Protein AF-0000000083256231 (afdb_homodimer)

pLDDT: mean 82.56, std 13.77, range [35.16, 96.75]

Foldseek 3Di:
DVLVVVVVVCCVVAVLLVLLLLLLLLLLQLLLQLLLLCVLQVNLCLLVLLLLQLLQQQLVCVVVVHDSLVSSLVSSLVLSVQLVVDCVVHVDHSVVSSVVSSVVSNVNSVVSLVVVPPCVVVSVCQQAADLSPADPVLSVLSNVLSVVLVVVCVVCVVLSVCCSPPVPVSVVVPNPSVVVSSVSSSSSSNSSSSSCRNQHSLLSSLSNHLLLLLLVLADDDSVSSSVSSSVLSSVLLVVLSSVCVVVVHRSSVSSSVSSVVSSVVSCCPRCVRHPPNVVVVVVVVVVD/DVLVVVVVVCCVVAVLLVLLLLLLLLLLQLLLQLLLLCVLQVNLCLLVLLLLQLLQQQLVCVVVVHDSLVSSLVSSLVLLVQLVVDCVVHVDHSVVSSVVSSVVSNVNSVVSLVVVPPCVVVSVCQQAADLSPQDPVLSVLSNVLSVVLVVVCVVCVVLSVCCSPPVPVCVVVPNPSVVVSSVSSSSSSNSSSSSCRNQHNLLSSLSNHLLLLLLVLADDDSVSSSVSSSVLSSVLLVVLSSVCVVVVHRSSVSSSVSSVVSSVVSCCPRCVRHPPNVVVVVVVVVVD

InterPro domains:
  IPR001626 ABC transporter, TroCD-like [PF00950] (14-269)
  IPR001626 ABC transporter, TroCD-like [PTHR30477] (9-285)
  IPR037294 ABC transporter, BtuC-like [G3DSA:1.10.3470.10] (10-273)
  IPR037294 ABC transporter, BtuC-like [SSF81345] (9-264)

Nearest PDB structures (foldseek):
  7kyp-assembly4_N  TM=9.078E-01  e=1.977E-20  Streptococcus pneumoniae D39
  7kyo-assembly1_C-2  TM=8.914E-01  e=2.525E-19  Streptococcus pneumoniae D39
  2nq2-assembly1_A  TM=7.089E-01  e=4.702E-05  Haemophilus influenzae
  7lb8-assembly1_B  TM=7.342E-01  e=6.820E-04  Escherichia coli K-12
  5b58-assembly1_B  TM=6.197E-01  e=2.768E-03  Burkholderia cenocepacia J2315

Solvent-accessible surface area (backbone atoms only — not comparable to full-atom values): 26918 Å² total; per-residue (Å²): 106,65,66,54,52,52,44,57,49,42,42,71,67,34,65,45,51,38,49,35,46,53,49,33,34,50,43,11,31,44,29,2,39,55,14,40,57,30,47,69,62,70,44,39,50,49,56,55,27,31,63,34,18,23,46,31,15,30,53,50,14,55,75,70,70,45,57,46,68,57,23,18,34,50,34,12,35,51,49,50,51,48,28,51,48,45,29,72,58,39,90,46,48,58,52,45,29,38,45,38,49,22,38,28,36,30,18,51,18,51,38,53,43,44,66,66,50,86,62,47,63,61,52,50,52,51,55,53,20,47,39,68,64,51,46,72,67,55,50,51,52,38,50,52,48,39,52,50,51,51,50,51,48,63,73,42,37,69,61,51,50,37,44,60,76,33,50,65,61,26,49,70,77,62,46,61,58,65,58,53,50,51,48,50,41,45,50,49,23,50,52,48,51,47,32,19,55,41,50,7,57,66,33,44,44,27,32,26,33,28,21,14,52,35,19,52,66,74,41,90,45,68,74,58,22,37,53,44,0,20,49,44,18,30,50,16,24,54,54,8,45,51,52,13,64,74,69,62,34,51,43,44,28,32,18,30,38,43,29,40,48,52,27,52,50,42,49,40,58,20,71,92,54,3,57,47,41,48,47,49,45,50,59,55,52,69,71,102,104,68,65,55,52,50,43,56,50,43,41,72,67,33,64,46,51,39,46,35,45,52,51,32,33,50,44,11,33,43,27,3,40,56,14,39,58,31,47,70,62,70,42,38,53,51,57,53,26,31,63,34,19,24,48,31,15,31,54,49,13,56,76,70,70,47,56,46,66,58,24,18,34,50,34,10,35,50,49,51,50,48,27,51,48,44,28,71,57,39,91,46,49,58,52,46,30,37,45,36,48,22,34,28,36,30,16,50,18,51,38,52,42,43,67,66,52,85,60,46,64,61,52,50,51,52,57,55,20,48,40,69,63,52,47,73,68,55,51,51,52,38,48,51,50,39,52,50,51,50,50,52,48,62,74,42,37,68,62,50,51,37,44,58,76,34,51,67,61,26,48,71,75,62,45,62,58,65,58,53,50,51,48,50,41,45,51,50,22,50,51,49,52,47,33,20,55,41,49,7,57,66,34,44,44,25,33,25,34,27,21,15,51,35,20,51,66,73,40,90,45,65,72,58,23,35,51,43,0,20,48,44,18,30,50,16,24,54,54,8,45,51,51,13,65,74,67,63,33,52,42,43,29,32,18,30,39,42,29,42,47,52,28,52,49,42,48,40,60,19,72,90,53,3,57,47,39,49,49,49,46,49,58,54,51,67,70,102

Secondary structure (DSSP, 8-state):
-HHHHHHHHHHHH-HHHHHHHHHHHHHHHHHHHHHHHHHHTT-TTHHHHHHHHHHHHHHHHHHHT--HHHHHHHHHHHHHHHHHHHHHHSS--HHHHHHHHHHHHHHHHHHHHHHH-TTHHHHHHHHH--GGG--HHHHHHHHHHHHHHHHHHHHTHHHHHHHHH-HHHHHHTT--HHHHHHHHHHHHHHHHHHHHHHH-HHHHHHHHHHHHHHHHHH-S-HHHHHHHHHHHHHHHHHHHHHHHHHHT--HHHHHHHHHHHHHHHHHHH-TTT-HHHHHHHHHHHTT-/-HHHHHHHHHHHH-HHHHHHHHHHHHHHHHHHHHHHHHHHTT-TTHHHHHHHHHHHHHHHHHHHT--HHHHHHHHHHHHHHHHHHHHHHSS--HHHHHHHHHHHHHHHHHHHHHHH-TTHHHHHHHHH--GGG--HHHHHHHHHHHHHHHHHHHHTHHHHHHHHH-HHHHHHTT--HHHHHHHHHHHHHHHHHHHHHHH-HHHHHHHHHHHHHHHHHH-S-HHHHHHHHHHHHHHHHHHHHHHHHHHT--HHHHHHHHHHHHHHHHHHH-TTT-HHHHHHHHHHHTT-

Radius of gyration: 23.68 Å; Cα contacts (8 Å, |Δi|>4): 964; chains: 2; bounding box: 71×62×66 Å

Sequence (576 aa):
MENLNYFIDAVMTYPFLQNALIAGVLVGIVCGVVGCFIILRGMALMGEAISHAVLPGVVIAYMLGASFFVGAVITGVLTALGIGYISQNSRIKDDSAIGILLTGTFAVGVVLVTTIGSTSINVWHILFGNVLAVSRTDLWMTLGITVGVLILIFVFYKQLLLSTFDPTMAKAIGLPTRLIHYMLMFILSLVTVASLNTVGIILVVAMLITPGATAYLMTDRLPMMLTLSAVFGVISAVVGVYYSYIYDVATGASIVIVATLLFTLAFLFSPKQGVFVRWFRRMTTSKAMENLNYFIDAVMTYPFLQNALIAGVLVGIVCGVVGCFIILRGMALMGEAISHAVLPGVVIAYMLGASFFVGAVITGVLTALGIGYISQNSRIKDDSAIGILLTGTFAVGVVLVTTIGSTSINVWHILFGNVLAVSRTDLWMTLGITVGVLILIFVFYKQLLLSTFDPTMAKAIGLPTRLIHYMLMFILSLVTVASLNTVGIILVVAMLITPGATAYLMTDRLPMMLTLSAVFGVISAVVGVYYSYIYDVATGASIVIVATLLFTLAFLFSPKQGVFVRWFRRMTTSKA

Organism: NCBI:txid94136

Structure (mmCIF, N/CA/C/O backbone):
data_AF-0000000083256231-model_v1
#
loop_
_entity.id
_entity.type
_entity.pdbx_description
1 polymer 'Manganese transport system membrane protein MntC'
#
loop_
_atom_site.group_PDB
_atom_site.id
_atom_site.type_symbol
_atom_site.label_atom_id
_atom_site.label_alt_id
_atom_site.label_comp_id
_atom_site.label_asym_id
_atom_site.label_entity_id
_atom_site.label_seq_id
_atom_site.pdbx_PDB_ins_code
_atom_site.Cartn_x
_atom_site.Cartn_y
_atom_site.Cartn_z
_atom_site.occupancy
_atom_site.B_iso_or_equiv
_atom_site.auth_seq_id
_atom_site.auth_comp_id
_atom_site.auth_asym_id
_atom_site.auth_atom_id
_atom_site.pdbx_PDB_model_num
ATOM 1 N N . MET A 1 1 ? 36.062 -13.219 4.383 1 56.84 1 MET A N 1
ATOM 2 C CA . MET A 1 1 ? 36.938 -12.789 3.297 1 56.84 1 MET A CA 1
ATOM 3 C C . MET A 1 1 ? 36.812 -13.711 2.092 1 56.84 1 MET A C 1
ATOM 5 O O . MET A 1 1 ? 36.781 -13.25 0.949 1 56.84 1 MET A O 1
ATOM 9 N N . GLU A 1 2 ? 36.688 -14.953 2.465 1 63.66 2 GLU A N 1
ATOM 10 C CA . GLU A 1 2 ? 36.562 -15.906 1.37 1 63.66 2 GLU A CA 1
ATOM 11 C C . GLU A 1 2 ? 35.25 -15.719 0.607 1 63.66 2 GLU A C 1
ATOM 13 O O . GLU A 1 2 ? 35.25 -15.758 -0.625 1 63.66 2 GLU A O 1
ATOM 18 N N . ASN A 1 3 ? 34.281 -15.438 1.369 1 69.62 3 ASN A N 1
ATOM 19 C CA . ASN A 1 3 ? 32.969 -15.234 0.735 1 69.62 3 ASN A CA 1
ATOM 20 C C . ASN A 1 3 ? 32.969 -13.984 -0.14 1 69.62 3 ASN A C 1
ATOM 22 O O . ASN A 1 3 ? 32.344 -13.969 -1.195 1 69.62 3 ASN A O 1
ATOM 26 N N . LEU A 1 4 ? 33.719 -13.016 0.305 1 70.06 4 LEU A N 1
ATOM 27 C CA . LEU A 1 4 ? 33.781 -11.789 -0.472 1 70.06 4 LEU A CA 1
ATOM 28 C C . LEU A 1 4 ? 34.531 -12.008 -1.787 1 70.06 4 LEU A C 1
ATOM 30 O O . LEU A 1 4 ? 34.125 -11.492 -2.828 1 70.06 4 LEU A O 1
ATOM 34 N N . ASN A 1 5 ? 35.656 -12.758 -1.644 1 66.38 5 ASN A N 1
ATOM 35 C CA . ASN A 1 5 ? 36.438 -13.07 -2.854 1 66.38 5 ASN A CA 1
ATOM 36 C C . ASN A 1 5 ? 35.594 -13.906 -3.83 1 66.38 5 ASN A C 1
ATOM 38 O O . ASN A 1 5 ? 35.656 -13.688 -5.043 1 66.38 5 ASN A O 1
ATOM 42 N N . TYR A 1 6 ? 34.938 -14.781 -3.277 1 68.81 6 TYR A N 1
ATOM 43 C CA . TYR A 1 6 ? 34.062 -15.617 -4.098 1 68.81 6 TYR A CA 1
ATOM 44 C C . TYR A 1 6 ? 32.969 -14.766 -4.781 1 68.81 6 TYR A C 1
ATOM 46 O O . TYR A 1 6 ? 32.656 -14.984 -5.953 1 68.81 6 TYR A O 1
ATOM 54 N N . PHE A 1 7 ? 32.562 -13.844 -4.066 1 72.44 7 PHE A N 1
ATOM 55 C CA . PHE A 1 7 ? 31.531 -12.969 -4.605 1 72.44 7 PHE A CA 1
ATOM 56 C C . PHE A 1 7 ? 32.094 -12.086 -5.719 1 72.44 7 PHE A C 1
ATOM 58 O O . PHE A 1 7 ? 31.469 -11.938 -6.77 1 72.44 7 PHE A O 1
ATOM 65 N N . ILE A 1 8 ? 33.25 -11.484 -5.48 1 72.31 8 ILE A N 1
ATOM 66 C CA . ILE A 1 8 ? 33.875 -10.617 -6.477 1 72.31 8 ILE A CA 1
ATOM 67 C C . ILE A 1 8 ? 34.156 -11.414 -7.746 1 72.31 8 ILE A C 1
ATOM 69 O O . ILE A 1 8 ? 33.969 -10.922 -8.859 1 72.31 8 ILE A O 1
ATOM 73 N N . ASP A 1 9 ? 34.531 -12.672 -7.555 1 69.62 9 ASP A N 1
ATOM 74 C CA . ASP A 1 9 ? 34.812 -13.555 -8.68 1 69.62 9 ASP A CA 1
ATOM 75 C C . ASP A 1 9 ? 33.562 -13.906 -9.445 1 69.62 9 ASP A C 1
ATOM 77 O O . ASP A 1 9 ? 33.531 -13.961 -10.672 1 69.62 9 ASP A O 1
ATOM 81 N N . ALA A 1 10 ? 32.531 -14.109 -8.688 1 70.38 10 ALA A N 1
ATOM 82 C CA . ALA A 1 10 ? 31.25 -14.484 -9.289 1 70.38 10 ALA A CA 1
ATOM 83 C C . ALA A 1 10 ? 30.641 -13.312 -10.055 1 70.38 10 ALA A C 1
ATOM 85 O O . ALA A 1 10 ? 30.078 -13.492 -11.141 1 70.38 10 ALA A O 1
ATOM 86 N N . VAL A 1 11 ? 30.766 -12.188 -9.477 1 69.25 11 VAL A N 1
ATOM 87 C CA . VAL A 1 11 ? 30.25 -10.977 -10.117 1 69.25 11 VAL A CA 1
ATOM 88 C C . VAL A 1 11 ? 30.984 -10.742 -11.445 1 69.25 11 VAL A C 1
ATOM 90 O O . VAL A 1 11 ? 30.375 -10.305 -12.422 1 69.25 11 VAL A O 1
ATOM 93 N N . MET A 1 12 ? 32.219 -11.164 -11.453 1 71.12 12 MET A N 1
ATOM 94 C CA . MET A 1 12 ? 33 -10.953 -12.664 1 71.12 12 MET A CA 1
ATOM 95 C C . MET A 1 12 ? 32.75 -12.07 -13.68 1 71.12 12 MET A C 1
ATOM 97 O O . MET A 1 12 ? 32.906 -11.867 -14.883 1 71.12 12 MET A O 1
ATOM 101 N N . THR A 1 13 ? 32.281 -13.141 -13.211 1 68.56 13 THR A N 1
ATOM 102 C CA . THR A 1 13 ? 32.156 -14.305 -14.086 1 68.56 13 THR A CA 1
ATOM 103 C C . THR A 1 13 ? 30.719 -14.445 -14.586 1 68.56 13 THR A C 1
ATOM 105 O O . THR A 1 13 ? 30.5 -14.742 -15.766 1 68.56 13 THR A O 1
ATOM 108 N N . TYR A 1 14 ? 29.797 -14.094 -13.781 1 74.56 14 TYR A N 1
ATOM 109 C CA . TYR A 1 14 ? 28.406 -14.352 -14.133 1 74.56 14 TYR A CA 1
ATOM 110 C C . TYR A 1 14 ? 27.703 -13.062 -14.539 1 74.56 14 TYR A C 1
ATOM 112 O O . TYR A 1 14 ? 27.5 -12.172 -13.719 1 74.56 14 TYR A O 1
ATOM 120 N N . PRO A 1 15 ? 27.391 -12.961 -15.742 1 75.88 15 PRO A N 1
ATOM 121 C CA . PRO A 1 15 ? 26.719 -11.766 -16.266 1 75.88 15 PRO A CA 1
ATOM 122 C C . PRO A 1 15 ? 25.406 -11.461 -15.547 1 75.88 15 PRO A C 1
ATOM 124 O O . PRO A 1 15 ? 25.047 -10.297 -15.391 1 75.88 15 PRO A O 1
ATOM 127 N N . PHE A 1 16 ? 24.797 -12.484 -15.148 1 74.19 16 PHE A N 1
ATOM 128 C CA . PHE A 1 16 ? 23.531 -12.273 -14.469 1 74.19 16 PHE A CA 1
ATOM 129 C C . PHE A 1 16 ? 23.719 -11.508 -13.172 1 74.19 16 PHE A C 1
ATOM 131 O O . PHE A 1 16 ? 22.906 -10.641 -12.828 1 74.19 16 PHE A O 1
ATOM 138 N N . LEU A 1 17 ? 24.797 -11.828 -12.508 1 77.56 17 LEU A N 1
ATOM 139 C CA . LEU A 1 17 ? 25.078 -11.172 -11.234 1 77.56 17 LEU A CA 1
ATOM 140 C C . LEU A 1 17 ? 25.5 -9.727 -11.453 1 77.56 17 LEU A C 1
ATOM 142 O O . LEU A 1 17 ? 25.141 -8.844 -10.664 1 77.56 17 LEU A O 1
ATOM 146 N N . GLN A 1 18 ? 26.156 -9.516 -12.492 1 81.31 18 GLN A N 1
ATOM 147 C CA . GLN A 1 18 ? 26.578 -8.164 -12.844 1 81.31 18 GLN A CA 1
ATOM 148 C C . GLN A 1 18 ? 25.375 -7.285 -13.18 1 81.31 18 GLN A C 1
ATOM 150 O O . GLN A 1 18 ? 25.281 -6.141 -12.719 1 81.31 18 GLN A O 1
ATOM 155 N N . ASN A 1 19 ? 24.547 -7.82 -13.891 1 81.75 19 ASN A N 1
ATOM 156 C CA . ASN A 1 19 ? 23.359 -7.07 -14.281 1 81.75 19 ASN A CA 1
ATOM 157 C C . ASN A 1 19 ? 22.469 -6.762 -13.078 1 81.75 19 ASN A C 1
ATOM 159 O O . ASN A 1 19 ? 21.891 -5.676 -12.984 1 81.75 19 ASN A O 1
ATOM 163 N N . ALA A 1 20 ? 22.438 -7.711 -12.227 1 79.56 20 ALA A N 1
ATOM 164 C CA . ALA A 1 20 ? 21.625 -7.52 -11.023 1 79.56 20 ALA A CA 1
ATOM 165 C C . ALA A 1 20 ? 22.203 -6.418 -10.141 1 79.56 20 ALA A C 1
ATOM 167 O O . ALA A 1 20 ? 21.469 -5.609 -9.578 1 79.56 20 ALA A O 1
ATOM 168 N N . LEU A 1 21 ? 23.469 -6.387 -10.078 1 86.31 21 LEU A N 1
ATOM 169 C CA . LEU A 1 21 ? 24.141 -5.395 -9.258 1 86.31 21 LEU A CA 1
ATOM 170 C C . LEU A 1 21 ? 23.984 -3.996 -9.844 1 86.31 21 LEU A C 1
ATOM 172 O O . LEU A 1 21 ? 23.656 -3.047 -9.125 1 86.31 21 LEU A O 1
ATOM 176 N N . ILE A 1 22 ? 24.188 -3.9 -11.078 1 87.56 22 ILE A N 1
ATOM 177 C CA . ILE A 1 22 ? 24.062 -2.607 -11.742 1 87.56 22 ILE A CA 1
ATOM 178 C C . ILE A 1 22 ? 22.625 -2.107 -11.664 1 87.56 22 ILE A C 1
ATOM 180 O O . ILE A 1 22 ? 22.391 -0.933 -11.375 1 87.56 22 ILE A O 1
ATOM 184 N N . ALA A 1 23 ? 21.719 -2.99 -11.875 1 85.94 23 ALA A N 1
ATOM 185 C CA . ALA A 1 23 ? 20.297 -2.629 -11.789 1 85.94 23 ALA A CA 1
ATOM 186 C C . ALA A 1 23 ? 19.938 -2.17 -10.375 1 85.94 23 ALA A C 1
ATOM 188 O O . ALA A 1 23 ? 19.25 -1.157 -10.203 1 85.94 23 ALA A O 1
ATOM 189 N N . GLY A 1 24 ? 20.453 -2.92 -9.445 1 87.88 24 GLY A N 1
ATOM 190 C CA . GLY A 1 24 ? 20.172 -2.557 -8.062 1 87.88 24 GLY A CA 1
ATOM 191 C C . GLY A 1 24 ? 20.75 -1.202 -7.684 1 87.88 24 GLY A C 1
ATOM 192 O O . GLY A 1 24 ? 20.094 -0.427 -6.98 1 87.88 24 GLY A O 1
ATOM 193 N N . VAL A 1 25 ? 21.875 -0.948 -8.164 1 91.12 25 VAL A N 1
ATOM 194 C CA . VAL A 1 25 ? 22.547 0.307 -7.844 1 91.12 25 VAL A CA 1
ATOM 195 C C . VAL A 1 25 ? 21.828 1.469 -8.523 1 91.12 25 VAL A C 1
ATOM 197 O O . VAL A 1 25 ? 21.578 2.504 -7.898 1 91.12 25 VAL A O 1
ATOM 200 N N . LEU A 1 26 ? 21.5 1.28 -9.727 1 91.62 26 LEU A N 1
ATOM 201 C CA . LEU A 1 26 ? 20.797 2.324 -10.469 1 91.62 26 LEU A CA 1
ATOM 202 C C . LEU A 1 26 ? 19.453 2.633 -9.82 1 91.62 26 LEU A C 1
ATOM 204 O O . LEU A 1 26 ? 19.109 3.799 -9.602 1 91.62 26 LEU A O 1
ATOM 208 N N . VAL A 1 27 ? 18.766 1.607 -9.484 1 90.81 27 VAL A N 1
ATOM 209 C CA . VAL A 1 27 ? 17.453 1.755 -8.852 1 90.81 27 VAL A CA 1
ATOM 210 C C . VAL A 1 27 ? 17.609 2.373 -7.469 1 90.81 27 VAL A C 1
ATOM 212 O O . VAL A 1 27 ? 16.812 3.221 -7.062 1 90.81 27 VAL A O 1
ATOM 215 N N . GLY A 1 28 ? 18.672 1.951 -6.785 1 93.25 28 GLY A N 1
ATOM 216 C CA . GLY A 1 28 ? 18.938 2.521 -5.473 1 93.25 28 GLY A CA 1
ATOM 217 C C . GLY A 1 28 ? 19.188 4.02 -5.512 1 93.25 28 GLY A C 1
ATOM 218 O O . GLY A 1 28 ? 18.719 4.754 -4.637 1 93.25 28 GLY A O 1
ATOM 219 N N . ILE A 1 29 ? 19.781 4.434 -6.508 1 94.31 29 ILE A N 1
ATOM 220 C CA . ILE A 1 29 ? 20.109 5.844 -6.645 1 94.31 29 ILE A CA 1
ATOM 221 C C . ILE A 1 29 ? 18.859 6.641 -7.02 1 94.31 29 ILE A C 1
ATOM 223 O O . ILE A 1 29 ? 18.5 7.59 -6.324 1 94.31 29 ILE A O 1
ATOM 227 N N . VAL A 1 30 ? 18.219 6.219 -8.047 1 94.44 30 VAL A N 1
ATOM 228 C CA . VAL A 1 30 ? 17.109 7.004 -8.57 1 94.44 30 VAL A CA 1
ATOM 229 C C . VAL A 1 30 ? 15.938 6.969 -7.59 1 94.44 30 VAL A C 1
ATOM 231 O O . VAL A 1 30 ? 15.32 7.996 -7.32 1 94.44 30 VAL A O 1
ATOM 234 N N . CYS A 1 31 ? 15.633 5.855 -7.062 1 93.94 31 CYS A N 1
ATOM 235 C CA . CYS A 1 31 ? 14.547 5.742 -6.094 1 93.94 31 CYS A CA 1
ATOM 236 C C . CYS A 1 31 ? 14.891 6.473 -4.801 1 93.94 31 CYS A C 1
ATOM 238 O O . CYS A 1 31 ? 14.016 7.059 -4.16 1 93.94 31 CYS A O 1
ATOM 240 N N . GLY A 1 32 ? 16.188 6.363 -4.457 1 94.12 32 GLY A N 1
ATOM 241 C CA . GLY A 1 32 ? 16.625 7.098 -3.275 1 94.12 32 GLY A CA 1
ATOM 242 C C . GLY A 1 32 ? 16.406 8.594 -3.393 1 94.12 32 GLY A C 1
ATOM 243 O O . GLY A 1 32 ? 15.922 9.234 -2.459 1 94.12 32 GLY A O 1
ATOM 244 N N . VAL A 1 33 ? 16.672 9.117 -4.5 1 94.62 33 VAL A N 1
ATOM 245 C CA . VAL A 1 33 ? 16.578 10.555 -4.723 1 94.62 33 VAL A CA 1
ATOM 246 C C . VAL A 1 33 ? 15.117 10.969 -4.844 1 94.62 33 VAL A C 1
ATOM 248 O O . VAL A 1 33 ? 14.672 11.898 -4.164 1 94.62 33 VAL A O 1
ATOM 251 N N . VAL A 1 34 ? 14.383 10.281 -5.637 1 93.94 34 VAL A N 1
ATOM 252 C CA . VAL A 1 34 ? 12.969 10.594 -5.836 1 93.94 34 VAL A CA 1
ATOM 253 C C . VAL A 1 34 ? 12.195 10.352 -4.543 1 93.94 34 VAL A C 1
ATOM 255 O O . VAL A 1 34 ? 11.289 11.117 -4.203 1 93.94 34 VAL A O 1
ATOM 258 N N . GLY A 1 35 ? 12.633 9.336 -3.838 1 94.19 35 GLY A N 1
ATOM 259 C CA . GLY A 1 35 ? 11.984 8.977 -2.584 1 94.19 35 GLY A CA 1
ATOM 260 C C . GLY A 1 35 ? 12.039 10.086 -1.55 1 94.19 35 GLY A C 1
ATOM 261 O O . GLY A 1 35 ? 11.102 10.258 -0.766 1 94.19 35 GLY A O 1
ATOM 262 N N . CYS A 1 36 ? 13.047 10.898 -1.524 1 93.94 36 CYS A N 1
ATOM 263 C CA . CYS A 1 36 ? 13.18 11.992 -0.569 1 93.94 36 CYS A CA 1
ATOM 264 C C . CYS A 1 36 ? 12.062 13.008 -0.747 1 93.94 36 CYS A C 1
ATOM 266 O O . CYS A 1 36 ? 11.477 13.469 0.233 1 93.94 36 CYS A O 1
ATOM 268 N N . PHE A 1 37 ? 11.727 13.305 -1.931 1 92.19 37 PHE A N 1
ATOM 269 C CA . PHE A 1 37 ? 10.695 14.297 -2.205 1 92.19 37 PHE A CA 1
ATOM 270 C C . PHE A 1 37 ? 9.312 13.766 -1.845 1 92.19 37 PHE A C 1
ATOM 272 O O . PHE A 1 37 ? 8.484 14.5 -1.303 1 92.19 37 PHE A O 1
ATOM 279 N N . ILE A 1 38 ? 9.133 12.531 -2.07 1 90.44 38 ILE A N 1
ATOM 280 C CA . ILE A 1 38 ? 7.809 11.961 -1.822 1 90.44 38 ILE A CA 1
ATOM 281 C C . ILE A 1 38 ? 7.594 11.797 -0.319 1 90.44 38 ILE A C 1
ATOM 283 O O . ILE A 1 38 ? 6.484 12 0.181 1 90.44 38 ILE A O 1
ATOM 287 N N . ILE A 1 39 ? 8.648 11.477 0.365 1 92 39 ILE A N 1
ATOM 288 C CA . ILE A 1 39 ? 8.57 11.344 1.816 1 92 39 ILE A CA 1
ATOM 289 C C . ILE A 1 39 ? 8.281 12.703 2.445 1 92 39 ILE A C 1
ATOM 291 O O . ILE A 1 39 ? 7.426 12.812 3.328 1 92 39 ILE A O 1
ATOM 295 N N . LEU A 1 40 ? 8.938 13.742 2.002 1 90.25 40 LEU A N 1
ATOM 296 C CA . LEU A 1 40 ? 8.789 15.07 2.574 1 90.25 40 LEU A CA 1
ATOM 297 C C . LEU A 1 40 ? 7.402 15.641 2.289 1 90.25 40 LEU A C 1
ATOM 299 O O . LEU A 1 40 ? 6.883 16.438 3.066 1 90.25 40 LEU A O 1
ATOM 303 N N . ARG A 1 41 ? 6.824 15.172 1.227 1 87.44 41 ARG A N 1
ATOM 304 C CA . ARG A 1 41 ? 5.496 15.656 0.861 1 87.44 41 ARG A CA 1
ATOM 305 C C . ARG A 1 41 ? 4.406 14.805 1.509 1 87.44 41 ARG A C 1
ATOM 307 O O . ARG A 1 41 ? 3.217 15.07 1.321 1 87.44 41 ARG A O 1
ATOM 314 N N . GLY A 1 42 ? 4.801 13.812 2.158 1 87.69 42 GLY A N 1
ATOM 315 C CA . GLY A 1 42 ? 3.83 12.977 2.85 1 87.69 42 GLY A CA 1
ATOM 316 C C . GLY A 1 42 ? 3.08 12.039 1.923 1 87.69 42 GLY A C 1
ATOM 317 O O . GLY A 1 42 ? 1.894 11.773 2.129 1 87.69 42 GLY A O 1
ATOM 318 N N . MET A 1 43 ? 3.67 11.617 0.872 1 88.62 43 MET A N 1
ATOM 319 C CA . MET A 1 43 ? 3.062 10.742 -0.125 1 88.62 43 MET A CA 1
ATOM 320 C C . MET A 1 43 ? 3.922 9.5 -0.353 1 88.62 43 MET A C 1
ATOM 322 O O . MET A 1 43 ? 4.102 9.07 -1.493 1 88.62 43 MET A O 1
ATOM 326 N N . ALA A 1 44 ? 4.453 9.039 0.692 1 91.06 44 ALA A N 1
ATOM 327 C CA . ALA A 1 44 ? 5.418 7.941 0.609 1 91.06 44 ALA A CA 1
ATOM 328 C C . ALA A 1 44 ? 4.789 6.703 -0.018 1 91.06 44 ALA A C 1
ATOM 330 O O . ALA A 1 44 ? 5.473 5.918 -0.677 1 91.06 44 ALA A O 1
ATOM 331 N N . LEU A 1 45 ? 3.447 6.574 0.061 1 91.12 45 LEU A N 1
ATOM 332 C CA . LEU A 1 45 ? 2.799 5.344 -0.371 1 91.12 45 LEU A CA 1
ATOM 333 C C . LEU A 1 45 ? 2.289 5.469 -1.803 1 91.12 45 LEU A C 1
ATOM 335 O O . LEU A 1 45 ? 1.695 4.531 -2.34 1 91.12 45 LEU A O 1
ATOM 339 N N . MET A 1 46 ? 2.613 6.57 -2.43 1 90.62 46 MET A N 1
ATOM 340 C CA . MET A 1 46 ? 2.225 6.785 -3.822 1 90.62 46 MET A CA 1
ATOM 341 C C . MET A 1 46 ? 2.898 5.766 -4.734 1 90.62 46 MET A C 1
ATOM 343 O O . MET A 1 46 ? 2.291 5.289 -5.695 1 90.62 46 MET A O 1
ATOM 347 N N . GLY A 1 47 ? 4.145 5.488 -4.473 1 88.69 47 GLY A N 1
ATOM 348 C CA . GLY A 1 47 ? 4.84 4.473 -5.246 1 88.69 47 GLY A CA 1
ATOM 349 C C . GLY A 1 47 ? 4.137 3.127 -5.23 1 88.69 47 GLY A C 1
ATOM 350 O O . GLY A 1 47 ? 4.105 2.424 -6.246 1 88.69 47 GLY A O 1
ATOM 351 N N . GLU A 1 48 ? 3.559 2.773 -4.102 1 88.81 48 GLU A N 1
ATOM 352 C CA . GLU A 1 48 ? 2.797 1.534 -3.969 1 88.81 48 GLU A CA 1
ATOM 353 C C . GLU A 1 48 ? 1.562 1.546 -4.863 1 88.81 48 GLU A C 1
ATOM 355 O O . GLU A 1 48 ? 1.236 0.538 -5.496 1 88.81 48 GLU A O 1
ATOM 360 N N . ALA A 1 49 ? 0.918 2.67 -4.875 1 91.06 49 ALA A N 1
ATOM 361 C CA . ALA A 1 49 ? -0.275 2.814 -5.703 1 91.06 49 ALA A CA 1
ATOM 362 C C . ALA A 1 49 ? 0.061 2.637 -7.184 1 91.06 49 ALA A C 1
ATOM 364 O O . ALA A 1 49 ? -0.633 1.914 -7.902 1 91.06 49 ALA A O 1
ATOM 365 N N . ILE A 1 50 ? 1.132 3.197 -7.562 1 89.94 50 ILE A N 1
ATOM 366 C CA . ILE A 1 50 ? 1.526 3.17 -8.969 1 89.94 50 ILE A CA 1
ATOM 367 C C . ILE A 1 50 ? 1.947 1.754 -9.359 1 89.94 50 ILE A C 1
ATOM 369 O O . ILE A 1 50 ? 1.636 1.286 -10.453 1 89.94 50 ILE A O 1
ATOM 373 N N . SER A 1 51 ? 2.6 1.049 -8.508 1 88.25 51 SER A N 1
ATOM 374 C CA . SER A 1 51 ? 3.068 -0.304 -8.789 1 88.25 51 SER A CA 1
ATOM 375 C C . SER A 1 51 ? 1.902 -1.247 -9.062 1 88.25 51 SER A C 1
ATOM 377 O O . SER A 1 51 ? 2.031 -2.188 -9.852 1 88.25 51 SER A O 1
ATOM 379 N N . HIS A 1 52 ? 0.794 -1.014 -8.469 1 88.12 52 HIS A N 1
ATOM 380 C CA . HIS A 1 52 ? -0.384 -1.842 -8.695 1 88.12 52 HIS A CA 1
ATOM 381 C C . HIS A 1 52 ? -1.155 -1.374 -9.922 1 88.12 52 HIS A C 1
ATOM 383 O O . HIS A 1 52 ? -1.783 -2.182 -10.617 1 88.12 52 HIS A O 1
ATOM 389 N N . ALA A 1 53 ? -1.075 -0.142 -10.141 1 91.06 53 ALA A N 1
ATOM 390 C CA . ALA A 1 53 ? -1.764 0.435 -11.297 1 91.06 53 ALA A CA 1
ATOM 391 C C . ALA A 1 53 ? -1.108 -0.005 -12.602 1 91.06 53 ALA A C 1
ATOM 393 O O . ALA A 1 53 ? -1.699 0.131 -13.672 1 91.06 53 ALA A O 1
ATOM 394 N N . VAL A 1 54 ? 0.035 -0.537 -12.516 1 85.94 54 VAL A N 1
ATOM 395 C CA . VAL A 1 54 ? 0.782 -0.954 -13.703 1 85.94 54 VAL A CA 1
ATOM 396 C C . VAL A 1 54 ? 0.134 -2.193 -14.312 1 85.94 54 VAL A C 1
ATOM 398 O O . VAL A 1 54 ? 0.171 -2.385 -15.531 1 85.94 54 VAL A O 1
ATOM 401 N N . LEU A 1 55 ? -0.56 -2.996 -13.516 1 85.31 55 LEU A N 1
ATOM 402 C CA . LEU A 1 55 ? -1.117 -4.266 -13.969 1 85.31 55 LEU A CA 1
ATOM 403 C C . LEU A 1 55 ? -2.143 -4.039 -15.078 1 85.31 55 LEU A C 1
ATOM 405 O O . LEU A 1 55 ? -2.027 -4.617 -16.156 1 85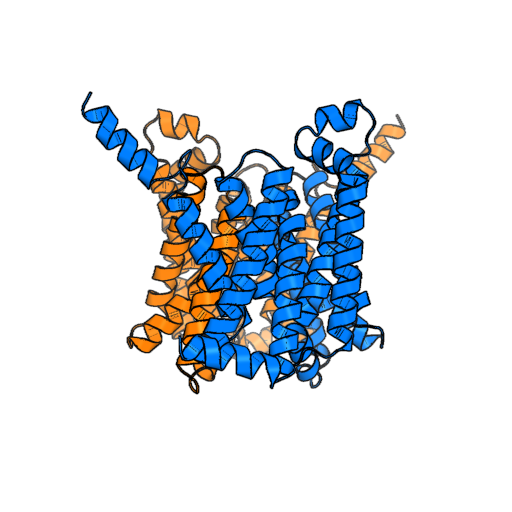.31 55 LEU A O 1
ATOM 409 N N . PRO A 1 56 ? -3.139 -3.277 -14.891 1 89.69 56 PRO A N 1
ATOM 410 C CA . PRO A 1 56 ? -4.09 -3.07 -15.984 1 89.69 56 PRO A CA 1
ATOM 411 C C . PRO A 1 56 ? -3.447 -2.428 -17.203 1 89.69 56 PRO A C 1
ATOM 413 O O . PRO A 1 56 ? -3.846 -2.717 -18.344 1 89.69 56 PRO A O 1
ATOM 416 N N . GLY A 1 57 ? -2.49 -1.581 -17.062 1 89.12 57 GLY A N 1
ATOM 417 C CA . GLY A 1 57 ? -1.786 -0.988 -18.188 1 89.12 57 GLY A CA 1
ATOM 418 C C . GLY A 1 57 ? -1.032 -2.006 -19.031 1 89.12 57 GLY A C 1
ATOM 419 O O . GLY A 1 57 ? -1.066 -1.953 -20.266 1 89.12 57 GLY A O 1
ATOM 420 N N . VAL A 1 58 ? -0.414 -2.91 -18.359 1 84.94 58 VAL A N 1
ATOM 421 C CA . VAL A 1 58 ? 0.36 -3.941 -19.047 1 84.94 58 VAL A CA 1
ATOM 422 C C . VAL A 1 58 ? -0.581 -4.883 -19.797 1 84.94 58 VAL A C 1
ATOM 424 O O . VAL A 1 58 ? -0.304 -5.273 -20.922 1 84.94 58 VAL A O 1
ATOM 427 N N . VAL A 1 59 ? -1.713 -5.219 -19.141 1 86.12 59 VAL A N 1
ATOM 428 C CA . VAL A 1 59 ? -2.666 -6.137 -19.75 1 86.12 59 VAL A CA 1
ATOM 429 C C . VAL A 1 59 ? -3.312 -5.477 -20.969 1 86.12 59 VAL A C 1
ATOM 431 O O . VAL A 1 59 ? -3.473 -6.109 -22.016 1 86.12 59 VAL A O 1
ATOM 434 N N . ILE A 1 60 ? -3.623 -4.258 -20.844 1 87.88 60 ILE A N 1
ATOM 435 C CA . ILE A 1 60 ? -4.219 -3.529 -21.953 1 87.88 60 ILE A CA 1
ATOM 436 C C . ILE A 1 60 ? -3.207 -3.402 -23.094 1 87.88 60 ILE A C 1
ATOM 438 O O . ILE A 1 60 ? -3.561 -3.541 -24.266 1 87.88 60 ILE A O 1
ATOM 442 N N . ALA A 1 61 ? -2.021 -3.078 -22.75 1 86.94 61 ALA A N 1
ATOM 443 C CA . ALA A 1 61 ? -0.969 -2.996 -23.766 1 86.94 61 ALA A CA 1
ATOM 444 C C . ALA A 1 61 ? -0.781 -4.336 -24.469 1 86.94 61 ALA A C 1
ATOM 446 O O . ALA A 1 61 ? -0.542 -4.379 -25.672 1 86.94 61 ALA A O 1
ATOM 447 N N . TYR A 1 62 ? -0.892 -5.355 -23.719 1 81.38 62 TYR A N 1
ATOM 448 C CA . TYR A 1 62 ? -0.788 -6.695 -24.281 1 81.38 62 TYR A CA 1
ATOM 449 C C . TYR A 1 62 ? -1.92 -6.957 -25.266 1 81.38 62 TYR A C 1
ATOM 451 O O . TYR A 1 62 ? -1.695 -7.512 -26.344 1 81.38 62 TYR A O 1
ATOM 459 N N . MET A 1 63 ? -3.068 -6.578 -24.906 1 83.88 63 MET A N 1
ATOM 460 C CA . MET A 1 63 ? -4.238 -6.789 -25.766 1 83.88 63 MET A CA 1
ATOM 461 C C . MET A 1 63 ? -4.145 -5.957 -27.031 1 83.88 63 MET A C 1
ATOM 463 O O . MET A 1 63 ? -4.617 -6.375 -28.094 1 83.88 63 MET A O 1
ATOM 467 N N . LEU A 1 64 ? -3.514 -4.816 -26.922 1 86.25 64 LEU A N 1
ATOM 468 C CA . LEU A 1 64 ? -3.416 -3.916 -28.062 1 86.25 64 LEU A CA 1
ATOM 469 C C . LEU A 1 64 ? -2.139 -4.176 -28.859 1 86.25 64 LEU A C 1
ATOM 471 O O . LEU A 1 64 ? -1.968 -3.65 -29.953 1 86.25 64 LEU A O 1
ATOM 475 N N . GLY A 1 65 ? -1.274 -4.961 -28.375 1 79.94 65 GLY A N 1
ATOM 476 C CA . GLY A 1 65 ? -0.002 -5.238 -29.016 1 79.94 65 GLY A CA 1
ATOM 477 C C . GLY A 1 65 ? 1.001 -4.109 -28.875 1 79.94 65 GLY A C 1
ATOM 478 O O . GLY A 1 65 ? 1.847 -3.906 -29.75 1 79.94 65 GLY A O 1
ATOM 479 N N . ALA A 1 66 ? 0.82 -3.348 -27.906 1 83.44 66 ALA A N 1
ATOM 480 C CA . ALA A 1 66 ? 1.711 -2.215 -27.672 1 83.44 66 ALA A CA 1
ATOM 481 C C . ALA A 1 66 ? 2.799 -2.57 -26.656 1 83.44 66 ALA A C 1
ATOM 483 O O . ALA A 1 66 ? 2.875 -3.709 -26.203 1 83.44 66 ALA A O 1
ATOM 484 N N . SER A 1 67 ? 3.674 -1.601 -26.531 1 84.38 67 SER A N 1
ATOM 485 C CA . SER A 1 67 ? 4.758 -1.812 -25.578 1 84.38 67 SER A CA 1
ATOM 486 C C . SER A 1 67 ? 4.234 -1.836 -24.141 1 84.38 67 SER A C 1
ATOM 488 O O . SER A 1 67 ? 3.408 -1.001 -23.766 1 84.38 67 SER A O 1
ATOM 490 N N . PHE A 1 68 ? 4.641 -2.846 -23.375 1 81.69 68 PHE A N 1
ATOM 491 C CA . PHE A 1 68 ? 4.23 -3.021 -21.984 1 81.69 68 PHE A CA 1
ATOM 492 C C . PHE A 1 68 ? 4.637 -1.817 -21.141 1 81.69 68 PHE A C 1
ATOM 494 O O . PHE A 1 68 ? 3.896 -1.396 -20.25 1 81.69 68 PHE A O 1
ATOM 501 N N . PHE A 1 69 ? 5.777 -1.264 -21.5 1 83.56 69 PHE A N 1
ATOM 502 C CA . PHE A 1 69 ? 6.312 -0.138 -20.734 1 83.56 69 PHE A CA 1
ATOM 503 C C . PHE A 1 69 ? 5.41 1.083 -20.875 1 83.56 69 PHE A C 1
ATOM 505 O O . PHE A 1 69 ? 5.078 1.729 -19.875 1 83.56 69 PHE A O 1
ATOM 512 N N . VAL A 1 70 ? 4.945 1.295 -22.047 1 86.5 70 VAL A N 1
ATOM 513 C CA . VAL A 1 70 ? 4.125 2.473 -22.312 1 86.5 70 VAL A CA 1
ATOM 514 C C . VAL A 1 70 ? 2.766 2.32 -21.625 1 86.5 70 VAL A C 1
ATOM 516 O O . VAL A 1 70 ? 2.26 3.266 -21.016 1 86.5 70 VAL A O 1
ATOM 519 N N . GLY A 1 71 ? 2.217 1.194 -21.766 1 88.06 71 GLY A N 1
ATOM 520 C CA . GLY A 1 71 ? 0.943 0.949 -21.109 1 88.06 71 GLY A CA 1
ATOM 521 C C . GLY A 1 71 ? 1.012 1.108 -19.609 1 88.06 71 GLY A C 1
ATOM 522 O O . GLY A 1 71 ? 0.118 1.702 -19 1 88.06 71 GLY A O 1
ATOM 523 N N . 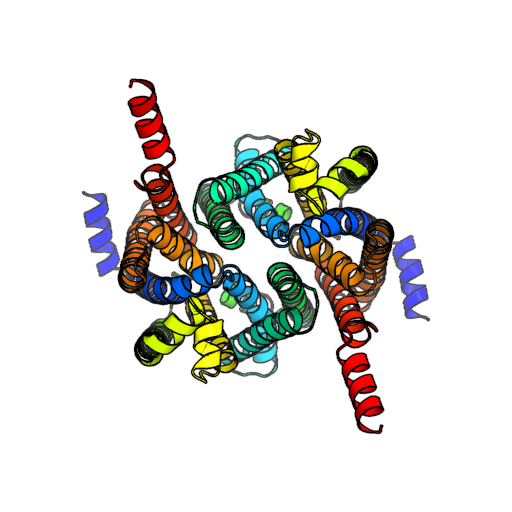ALA A 1 72 ? 2.104 0.637 -19.016 1 88.88 72 ALA A N 1
ATOM 524 C CA . ALA A 1 72 ? 2.303 0.715 -17.578 1 88.88 72 ALA A CA 1
ATOM 525 C C . ALA A 1 72 ? 2.469 2.164 -17.125 1 88.88 72 ALA A C 1
ATOM 527 O O . ALA A 1 72 ? 1.896 2.572 -16.109 1 88.88 72 ALA A O 1
ATOM 528 N N . VAL A 1 73 ? 3.178 2.928 -17.891 1 89.5 73 VAL A N 1
ATOM 529 C CA . VAL A 1 73 ? 3.436 4.316 -17.531 1 89.5 73 VAL A CA 1
ATOM 530 C C . VAL A 1 73 ? 2.145 5.125 -17.625 1 89.5 73 VAL A C 1
ATOM 532 O O . VAL A 1 73 ? 1.846 5.938 -16.75 1 89.5 73 VAL A O 1
ATOM 535 N N . ILE A 1 74 ? 1.372 4.832 -18.578 1 92.81 74 ILE A N 1
ATOM 536 C CA . ILE A 1 74 ? 0.136 5.578 -18.781 1 92.81 74 ILE A CA 1
ATOM 537 C C . ILE A 1 74 ? -0.825 5.32 -17.625 1 92.81 74 ILE A C 1
ATOM 539 O O . ILE A 1 74 ? -1.357 6.262 -17.031 1 92.81 74 ILE A O 1
ATOM 543 N N . THR A 1 75 ? -1.013 4.117 -17.359 1 93.56 75 THR A N 1
ATOM 544 C CA . THR A 1 75 ? -1.944 3.803 -16.281 1 93.56 75 THR A CA 1
ATOM 545 C C . THR A 1 75 ? -1.392 4.266 -14.945 1 93.56 75 THR A C 1
ATOM 547 O O . THR A 1 75 ? -2.154 4.633 -14.047 1 93.56 75 THR A O 1
ATOM 55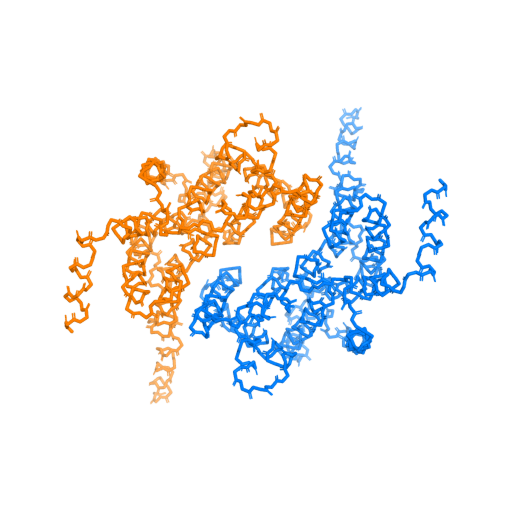0 N N . GLY A 1 76 ? -0.045 4.195 -14.789 1 92.12 76 GLY A N 1
ATOM 551 C CA . GLY A 1 76 ? 0.573 4.723 -13.586 1 92.12 76 GLY A CA 1
ATOM 552 C C . GLY A 1 76 ? 0.354 6.211 -13.406 1 92.12 76 GLY A C 1
ATOM 553 O O . GLY A 1 76 ? -0.035 6.66 -12.328 1 92.12 76 GLY A O 1
ATOM 554 N N . VAL A 1 77 ? 0.535 6.914 -14.422 1 91.62 77 VAL A N 1
ATOM 555 C CA . VAL A 1 77 ? 0.362 8.359 -14.391 1 91.62 77 VAL A CA 1
ATOM 556 C C . VAL A 1 77 ? -1.111 8.703 -14.18 1 91.62 77 VAL A C 1
ATOM 558 O O . VAL A 1 77 ? -1.443 9.586 -13.383 1 91.62 77 VAL A O 1
ATOM 561 N N . LEU A 1 78 ? -1.951 8 -14.828 1 93.81 78 LEU A N 1
ATOM 562 C CA . LEU A 1 78 ? -3.383 8.242 -14.695 1 93.81 78 LEU A CA 1
ATOM 563 C C . LEU A 1 78 ? -3.842 7.992 -13.258 1 93.81 78 LEU A C 1
ATOM 565 O O . LEU A 1 78 ? -4.648 8.75 -12.719 1 93.81 78 LEU A O 1
ATOM 569 N N . THR A 1 79 ? -3.373 6.977 -12.719 1 93.69 79 THR A N 1
ATOM 570 C CA . THR A 1 79 ? -3.732 6.66 -11.344 1 93.69 79 THR A CA 1
ATOM 571 C C . THR A 1 79 ? -3.199 7.727 -10.391 1 93.69 79 THR A C 1
ATOM 573 O O . THR A 1 79 ? -3.908 8.164 -9.477 1 93.69 79 THR A O 1
ATOM 576 N N . ALA A 1 80 ? -1.973 8.141 -10.602 1 90.56 80 ALA A N 1
ATOM 577 C CA . ALA A 1 80 ? -1.387 9.188 -9.766 1 90.56 80 ALA A CA 1
ATOM 578 C C . ALA A 1 80 ? -2.189 10.484 -9.867 1 90.56 80 ALA A C 1
ATOM 580 O O . ALA A 1 80 ? -2.451 11.141 -8.852 1 90.56 80 ALA A O 1
ATOM 581 N N . LEU A 1 81 ? -2.588 10.766 -11.055 1 88.88 81 LEU A N 1
ATOM 582 C CA . LEU A 1 81 ? -3.395 11.969 -11.266 1 88.88 81 LEU A CA 1
ATOM 583 C C . LEU A 1 81 ? -4.777 11.805 -10.641 1 88.88 81 LEU A C 1
ATOM 585 O O . LEU A 1 81 ? -5.324 12.766 -10.078 1 88.88 81 LEU A O 1
ATOM 589 N N . GLY A 1 82 ? -5.328 10.656 -10.781 1 91.19 82 GLY A N 1
ATOM 590 C CA . GLY A 1 82 ? -6.609 10.391 -10.156 1 91.19 82 GLY A CA 1
ATOM 591 C C . GLY A 1 82 ? -6.582 10.547 -8.648 1 91.19 82 GLY A C 1
ATOM 592 O O . GLY A 1 82 ? -7.516 11.094 -8.055 1 91.19 82 GLY A O 1
ATOM 593 N N . ILE A 1 83 ? -5.508 10.086 -8.031 1 90.62 83 ILE A N 1
ATOM 594 C CA . ILE A 1 83 ? -5.34 10.195 -6.586 1 90.62 83 ILE A CA 1
ATOM 595 C C . ILE A 1 83 ? -5.305 11.672 -6.188 1 90.62 83 ILE A C 1
ATOM 597 O O . ILE A 1 83 ? -5.988 12.086 -5.246 1 90.62 83 ILE A O 1
ATOM 601 N N . GLY A 1 84 ? -4.48 12.438 -6.934 1 83.75 84 GLY A N 1
ATOM 602 C CA . GLY A 1 84 ? -4.426 13.867 -6.676 1 83.75 84 GLY A CA 1
ATOM 603 C C . GLY A 1 84 ? -5.754 14.562 -6.883 1 83.75 84 GLY A C 1
ATOM 604 O O . GLY A 1 84 ? -6.145 15.422 -6.086 1 83.75 84 GLY A O 1
ATOM 605 N N . TYR A 1 85 ? -6.41 14.156 -7.883 1 85.94 85 TYR A N 1
ATOM 606 C CA . TYR A 1 85 ? -7.695 14.766 -8.195 1 85.94 85 TYR A CA 1
ATOM 607 C C . TYR A 1 85 ? -8.719 14.469 -7.109 1 85.94 85 TYR A C 1
ATOM 609 O O . TYR A 1 85 ? -9.438 15.367 -6.664 1 85.94 85 TYR A O 1
ATOM 617 N N . ILE A 1 86 ? -8.812 13.305 -6.656 1 87.5 86 ILE A N 1
ATOM 618 C CA . ILE A 1 86 ? -9.766 12.898 -5.629 1 87.5 86 ILE A CA 1
ATOM 619 C C . ILE A 1 86 ? -9.445 13.609 -4.316 1 87.5 86 ILE A C 1
ATOM 621 O O . ILE A 1 86 ? -10.336 14.133 -3.652 1 87.5 86 ILE A O 1
ATOM 625 N N . SER A 1 87 ? -8.195 13.648 -3.959 1 85.56 87 SER A N 1
ATOM 626 C CA . SER A 1 87 ? -7.773 14.227 -2.689 1 85.56 87 SER A CA 1
ATOM 627 C C . SER A 1 87 ? -7.977 15.734 -2.672 1 85.56 87 SER A C 1
ATOM 629 O O . SER A 1 87 ? -8.242 16.328 -1.62 1 85.56 87 SER A O 1
ATOM 631 N N . GLN A 1 88 ? -7.844 16.344 -3.857 1 80.31 88 GLN A N 1
ATOM 632 C CA . GLN A 1 88 ? -7.949 17.797 -3.92 1 80.31 88 GLN A CA 1
ATOM 633 C C . GLN A 1 88 ? -9.406 18.234 -4.082 1 80.31 88 GLN A C 1
ATOM 635 O O . GLN A 1 88 ? -9.758 19.375 -3.74 1 80.31 88 GLN A O 1
ATOM 640 N N . ASN A 1 89 ? -10.219 17.438 -4.613 1 84.25 89 ASN A N 1
ATOM 641 C CA . ASN A 1 89 ? -11.586 17.844 -4.914 1 84.25 89 ASN A CA 1
ATOM 642 C C . ASN A 1 89 ? -12.594 17.172 -3.984 1 84.25 89 ASN A C 1
ATOM 644 O O . ASN A 1 89 ? -13.805 17.203 -4.234 1 84.25 89 ASN A O 1
ATOM 648 N N . SER A 1 90 ? -12.125 16.531 -3.035 1 84.69 90 SER A N 1
ATOM 649 C CA . SER A 1 90 ? -13.008 15.914 -2.055 1 84.69 90 SER A CA 1
ATOM 650 C C . SER A 1 90 ? -12.406 15.969 -0.655 1 84.69 90 SER A C 1
ATOM 652 O O . SER A 1 90 ? -11.297 16.469 -0.469 1 84.69 90 SER A O 1
ATOM 654 N N . ARG A 1 91 ? -13.156 15.523 0.312 1 86.44 91 ARG A N 1
ATOM 655 C CA . ARG A 1 91 ? -12.695 15.516 1.696 1 86.44 91 ARG A CA 1
ATOM 656 C C . ARG A 1 91 ? -11.852 14.273 1.983 1 86.44 91 ARG A C 1
ATOM 658 O O . ARG A 1 91 ? -11.359 14.094 3.1 1 86.44 91 ARG A O 1
ATOM 665 N N . ILE A 1 92 ? -11.758 13.461 0.957 1 89.06 92 ILE A N 1
ATOM 666 C CA . ILE A 1 92 ? -10.984 12.234 1.115 1 89.06 92 ILE A CA 1
ATOM 667 C C . ILE A 1 92 ? -9.492 12.562 1.188 1 89.06 92 ILE A C 1
ATOM 669 O O . ILE A 1 92 ? -8.969 13.289 0.338 1 89.06 92 ILE A O 1
ATOM 673 N N . LYS A 1 93 ? -8.844 12.047 2.176 1 88.62 93 LYS A N 1
ATOM 674 C CA . LYS A 1 93 ? -7.414 12.273 2.367 1 88.62 93 LYS A CA 1
ATOM 675 C C . LYS A 1 93 ? -6.59 11.492 1.351 1 88.62 93 LYS A C 1
ATOM 677 O O . LYS A 1 93 ? -7.09 10.555 0.73 1 88.62 93 LYS A O 1
ATOM 682 N N . ASP A 1 94 ? -5.355 11.82 1.179 1 87.38 94 ASP A N 1
ATOM 683 C CA . ASP A 1 94 ? -4.445 11.195 0.219 1 87.38 94 ASP A CA 1
ATOM 684 C C . ASP A 1 94 ? -4.32 9.695 0.473 1 87.38 94 ASP A C 1
ATOM 686 O O . ASP A 1 94 ? -4.332 8.898 -0.467 1 87.38 94 ASP A O 1
ATOM 690 N N . ASP A 1 95 ? -4.262 9.367 1.657 1 90.06 95 ASP A N 1
ATOM 691 C CA . ASP A 1 95 ? -4.043 7.965 1.997 1 90.06 95 ASP A CA 1
ATOM 692 C C . ASP A 1 95 ? -5.227 7.102 1.56 1 90.06 95 ASP A C 1
ATOM 694 O O . ASP A 1 95 ? -5.039 6.023 0.991 1 90.06 95 ASP A O 1
ATOM 698 N N . SER A 1 96 ? -6.465 7.633 1.797 1 92.56 96 SER A N 1
ATOM 699 C CA . SER A 1 96 ? -7.66 6.906 1.381 1 92.56 96 SER A CA 1
ATOM 700 C C . SER A 1 96 ? -7.781 6.863 -0.139 1 92.56 96 SER A C 1
ATOM 702 O O . SER A 1 96 ? -8.156 5.836 -0.708 1 92.56 96 SER A O 1
ATOM 704 N N . ALA A 1 97 ? -7.441 7.996 -0.747 1 93.31 97 ALA A N 1
ATOM 705 C CA . ALA A 1 97 ? -7.48 8.055 -2.207 1 93.31 97 ALA A CA 1
ATOM 706 C C . ALA A 1 97 ? -6.508 7.047 -2.818 1 93.31 97 ALA A C 1
ATOM 708 O O . ALA A 1 97 ? -6.844 6.367 -3.793 1 93.31 97 ALA A O 1
ATOM 709 N N . ILE A 1 98 ? -5.34 6.961 -2.23 1 92.25 98 ILE A N 1
ATOM 710 C CA . ILE A 1 98 ? -4.328 6.008 -2.674 1 92.25 98 ILE A CA 1
ATOM 711 C C . ILE A 1 98 ? -4.871 4.582 -2.549 1 92.25 98 ILE A C 1
ATOM 713 O O . ILE A 1 98 ? -4.797 3.799 -3.496 1 92.25 98 ILE A O 1
ATOM 717 N N . GLY A 1 99 ? -5.492 4.297 -1.437 1 92.12 99 GLY A N 1
ATOM 718 C CA . GLY A 1 99 ? -6.031 2.967 -1.206 1 92.12 99 GLY A CA 1
ATOM 719 C C . GLY A 1 99 ? -7.133 2.592 -2.18 1 92.12 99 GLY A C 1
ATOM 720 O O . GLY A 1 99 ? -7.172 1.468 -2.684 1 92.12 99 GLY A O 1
ATOM 721 N N . ILE A 1 100 ? -7.98 3.508 -2.49 1 94 100 ILE A N 1
ATOM 722 C CA . ILE A 1 100 ? -9.125 3.273 -3.365 1 94 100 ILE A CA 1
ATOM 723 C C . ILE A 1 100 ? -8.633 2.988 -4.785 1 94 100 ILE A C 1
ATOM 725 O O . ILE A 1 100 ? -9.039 1.997 -5.398 1 94 100 ILE A O 1
ATOM 729 N N . LEU A 1 101 ? -7.781 3.836 -5.258 1 93.75 101 LEU A N 1
ATOM 730 C CA . LEU A 1 101 ? -7.355 3.701 -6.645 1 93.75 101 LEU A CA 1
ATOM 731 C C . LEU A 1 101 ? -6.371 2.547 -6.801 1 93.75 101 LEU A C 1
ATOM 733 O O . LEU A 1 101 ? -6.359 1.871 -7.832 1 93.75 101 LEU A O 1
ATOM 737 N N . LEU A 1 102 ? -5.57 2.365 -5.801 1 93.31 102 LEU A N 1
ATOM 738 C CA . LEU A 1 102 ? -4.668 1.218 -5.793 1 93.31 102 LEU A CA 1
ATOM 739 C C . LEU A 1 102 ? -5.445 -0.085 -5.949 1 93.31 102 LEU A C 1
ATOM 741 O O . LEU A 1 102 ? -5.145 -0.892 -6.832 1 93.31 102 LEU A O 1
ATOM 745 N N . THR A 1 103 ? -6.414 -0.303 -5.148 1 92.62 103 THR A N 1
ATOM 746 C CA . THR A 1 103 ? -7.188 -1.54 -5.18 1 92.62 103 THR A CA 1
ATOM 747 C C . THR A 1 103 ? -8.094 -1.584 -6.406 1 92.62 103 THR A C 1
ATOM 749 O O . THR A 1 103 ? -8.258 -2.639 -7.023 1 92.62 103 THR A O 1
ATOM 752 N N . GLY A 1 104 ? -8.625 -0.459 -6.77 1 94.25 104 GLY A N 1
ATOM 753 C CA . GLY A 1 104 ? -9.492 -0.395 -7.934 1 94.25 104 GLY A CA 1
ATOM 754 C C . GLY A 1 104 ? -8.789 -0.735 -9.227 1 94.25 104 GLY A C 1
ATOM 755 O O . GLY A 1 104 ? -9.273 -1.545 -10.016 1 94.25 104 GLY A O 1
ATOM 756 N N . THR A 1 105 ? -7.711 -0.122 -9.445 1 93.19 105 THR A N 1
ATOM 757 C CA . THR A 1 105 ? -6.973 -0.356 -10.68 1 93.19 105 THR A CA 1
ATOM 758 C C . THR A 1 105 ? -6.418 -1.778 -10.719 1 93.19 105 THR A C 1
ATOM 760 O O . THR A 1 105 ? -6.418 -2.42 -11.773 1 93.19 105 THR A O 1
ATOM 763 N N . PHE A 1 106 ? -5.938 -2.242 -9.586 1 90.88 106 PHE A N 1
ATOM 764 C CA . PHE A 1 106 ? -5.449 -3.613 -9.516 1 90.88 106 PHE A CA 1
ATOM 765 C C . PHE A 1 106 ? -6.566 -4.602 -9.836 1 90.88 106 PHE A C 1
ATOM 767 O O . PHE A 1 106 ? -6.352 -5.578 -10.555 1 90.88 106 PHE A O 1
ATOM 774 N N . ALA A 1 107 ? -7.723 -4.355 -9.273 1 92.19 107 ALA A N 1
ATOM 775 C CA . ALA A 1 107 ? -8.875 -5.223 -9.516 1 92.19 107 ALA A CA 1
ATOM 776 C C . ALA A 1 107 ? -9.227 -5.254 -11 1 92.19 107 ALA A C 1
ATOM 778 O O . ALA A 1 107 ? -9.547 -6.309 -11.547 1 92.19 107 ALA A O 1
ATOM 779 N N . VAL A 1 108 ? -9.125 -4.125 -11.641 1 92 108 VAL A N 1
ATOM 780 C CA . VAL A 1 108 ? -9.383 -4.059 -13.078 1 92 108 VAL A CA 1
ATOM 781 C C . VAL A 1 108 ? -8.359 -4.914 -13.82 1 92 108 VAL A C 1
ATOM 783 O O . VAL A 1 108 ? -8.711 -5.648 -14.75 1 92 108 VAL A O 1
ATOM 786 N N . GLY A 1 109 ? -7.133 -4.809 -13.477 1 88.81 109 GLY A N 1
ATOM 787 C CA . GLY A 1 109 ? -6.094 -5.629 -14.078 1 88.81 109 GLY A CA 1
ATOM 788 C C . GLY A 1 109 ? -6.332 -7.117 -13.891 1 88.81 109 GLY A C 1
ATOM 789 O O . GLY A 1 109 ? -6.176 -7.898 -14.836 1 88.81 109 GLY A O 1
ATOM 790 N N . VAL A 1 110 ? -6.699 -7.527 -12.711 1 84.69 110 VAL A N 1
ATOM 791 C CA . VAL A 1 110 ? -6.926 -8.938 -12.391 1 84.69 110 VAL A CA 1
ATOM 792 C C . VAL A 1 110 ? -8.109 -9.461 -13.203 1 84.69 110 VAL A C 1
ATOM 794 O O . VAL A 1 110 ? -8.062 -10.57 -13.727 1 84.69 110 VAL A O 1
ATOM 797 N N . VAL A 1 111 ? -9.156 -8.719 -13.297 1 86.5 111 VAL A N 1
ATOM 798 C CA . VAL A 1 111 ? -10.328 -9.125 -14.062 1 86.5 111 VAL A CA 1
ATOM 799 C C . VAL A 1 111 ? -9.961 -9.258 -15.539 1 86.5 111 VAL A C 1
ATOM 801 O O . VAL A 1 111 ? -10.398 -10.195 -16.203 1 86.5 111 VAL A O 1
ATOM 804 N N . LEU A 1 112 ? -9.156 -8.336 -16.062 1 86.25 112 LEU A N 1
ATOM 805 C CA . LEU A 1 112 ? -8.727 -8.391 -17.453 1 86.25 112 LEU A CA 1
ATOM 806 C C . LEU A 1 112 ? -7.867 -9.625 -17.703 1 86.25 112 LEU A C 1
ATOM 808 O O . LEU A 1 112 ? -8 -10.273 -18.75 1 86.25 112 LEU A O 1
ATOM 812 N N . VAL A 1 113 ? -7.031 -9.969 -16.781 1 81.94 113 VAL A N 1
ATOM 813 C CA . VAL A 1 113 ? -6.156 -11.133 -16.906 1 81.94 113 VAL A CA 1
ATOM 814 C C . VAL A 1 113 ? -6.992 -12.414 -16.906 1 81.94 113 VAL A C 1
ATOM 816 O O . VAL A 1 113 ? -6.707 -13.344 -17.656 1 81.94 113 VAL A O 1
ATOM 819 N N . THR A 1 114 ? -7.973 -12.484 -16.031 1 77.69 114 THR A N 1
ATOM 820 C CA . THR A 1 114 ? -8.789 -13.688 -15.93 1 77.69 114 THR A CA 1
ATOM 821 C C . THR A 1 114 ? -9.672 -13.852 -17.156 1 77.69 114 THR A C 1
ATOM 823 O O . THR A 1 114 ? -10.039 -14.969 -17.531 1 77.69 114 THR A O 1
ATOM 826 N N . THR A 1 115 ? -10.016 -12.836 -17.75 1 77.69 115 THR A N 1
ATOM 827 C CA . THR A 1 115 ? -10.844 -12.914 -18.953 1 77.69 115 THR A CA 1
ATOM 828 C C . THR A 1 115 ? -10.031 -13.383 -20.141 1 77.69 115 THR A C 1
ATOM 830 O O . THR A 1 115 ? -10.562 -14.031 -21.047 1 77.69 115 THR A O 1
ATOM 833 N N . ILE A 1 116 ? -8.789 -13.008 -20.203 1 73.5 116 ILE A N 1
ATOM 834 C CA . ILE A 1 116 ? -7.965 -13.398 -21.344 1 73.5 116 ILE A CA 1
ATOM 835 C C . ILE A 1 116 ? -7.52 -14.852 -21.172 1 73.5 116 ILE A C 1
ATOM 837 O O . ILE A 1 116 ? -7.223 -15.531 -22.156 1 73.5 116 ILE A O 1
ATOM 841 N N . GLY A 1 117 ? -7.879 -15.602 -20.078 1 60.53 117 GLY A N 1
ATOM 842 C CA . GLY A 1 117 ? -7.676 -17.016 -19.844 1 60.53 117 GLY A CA 1
ATOM 843 C C . GLY A 1 117 ? -6.219 -17.391 -19.656 1 60.53 117 GLY A C 1
ATOM 844 O O . GLY A 1 117 ? -5.617 -17.031 -18.625 1 60.53 117 GLY A O 1
ATOM 845 N N . SER A 1 118 ? -5.488 -18.203 -20.672 1 50.78 118 SER A N 1
ATOM 846 C CA . SER A 1 118 ? -4.25 -18.969 -20.766 1 50.78 118 SER A CA 1
ATOM 847 C C . SER A 1 118 ? -3.027 -18.062 -20.703 1 50.78 118 SER A C 1
ATOM 849 O O . SER A 1 118 ? -1.902 -18.531 -20.531 1 50.78 118 SER A O 1
ATOM 851 N N . THR A 1 119 ? -3.104 -16.891 -20.953 1 50 119 THR A N 1
ATOM 852 C CA . THR A 1 119 ? -1.984 -16 -21.25 1 50 119 THR A CA 1
ATOM 853 C C . THR A 1 119 ? -1.482 -15.32 -19.984 1 50 119 THR A C 1
ATOM 855 O O . THR A 1 119 ? -0.625 -14.438 -20.047 1 50 119 THR A O 1
ATOM 858 N N . SER A 1 120 ? -2 -15.742 -18.859 1 53.47 120 SER A N 1
ATOM 859 C CA . SER A 1 120 ? -1.733 -15.367 -17.469 1 53.47 120 SER A CA 1
ATOM 860 C C . SER A 1 120 ? -0.246 -15.469 -17.156 1 53.47 120 SER A C 1
ATOM 862 O O . SER A 1 120 ? 0.294 -14.641 -16.422 1 53.47 120 SER A O 1
ATOM 864 N N . ILE A 1 121 ? 0.31 -16.516 -17.75 1 49.41 121 ILE A N 1
ATOM 865 C CA . ILE A 1 121 ? 1.689 -16.891 -17.453 1 49.41 121 ILE A CA 1
ATOM 866 C C . ILE A 1 121 ? 2.623 -15.742 -17.828 1 49.41 121 ILE A C 1
ATOM 868 O O . ILE A 1 121 ? 3.523 -15.391 -17.062 1 49.41 121 ILE A O 1
ATOM 872 N N . ASN A 1 122 ? 2.295 -15.125 -19.016 1 53 122 ASN A N 1
ATOM 873 C CA . ASN A 1 122 ? 3.27 -14.156 -19.516 1 53 122 ASN A CA 1
ATOM 874 C C . ASN A 1 122 ? 3.219 -12.852 -18.719 1 53 122 ASN A C 1
ATOM 876 O O . ASN A 1 122 ? 4.254 -12.242 -18.438 1 53 122 ASN A O 1
ATOM 880 N N . VAL A 1 123 ? 2.084 -12.641 -18.156 1 53.25 123 VAL A N 1
ATOM 881 C CA . VAL A 1 123 ? 1.908 -11.375 -17.453 1 53.25 123 VAL A CA 1
ATOM 882 C C . VAL A 1 123 ? 2.584 -11.445 -16.078 1 53.25 123 VAL A C 1
ATOM 884 O O . VAL A 1 123 ? 3.225 -10.484 -15.648 1 53.25 123 VAL A O 1
ATOM 887 N N . TRP A 1 124 ? 2.533 -12.609 -15.477 1 53.91 124 TRP A N 1
ATOM 888 C CA . TRP A 1 124 ? 3.143 -12.781 -14.156 1 53.91 124 TRP A CA 1
ATOM 889 C C . TRP A 1 124 ? 4.664 -12.734 -14.25 1 53.91 124 TRP A C 1
ATOM 891 O O . TRP A 1 124 ? 5.328 -12.195 -13.367 1 53.91 124 TRP A O 1
ATOM 901 N N . HIS A 1 125 ? 5.129 -13.188 -15.414 1 52.59 125 HIS A N 1
ATOM 902 C CA . HIS A 1 125 ? 6.574 -13.109 -15.617 1 52.59 125 HIS A CA 1
ATOM 903 C C . HIS A 1 125 ? 7.039 -11.656 -15.711 1 52.59 125 HIS A C 1
ATOM 905 O O . HIS A 1 125 ? 8.133 -11.32 -15.258 1 52.59 125 HIS A O 1
ATOM 911 N N . ILE A 1 126 ? 6.215 -10.906 -16.297 1 50.44 126 ILE A N 1
ATOM 912 C CA . ILE A 1 126 ? 6.57 -9.508 -16.484 1 50.44 126 ILE A CA 1
ATOM 913 C C . ILE A 1 126 ? 6.496 -8.773 -15.141 1 50.44 126 ILE A C 1
ATOM 915 O O . ILE A 1 126 ? 7.355 -7.949 -14.828 1 50.44 126 ILE A O 1
ATOM 919 N N . LEU A 1 127 ? 5.391 -9.117 -14.422 1 49.88 127 LEU A N 1
ATOM 920 C CA . LEU A 1 127 ? 5.141 -8.391 -13.18 1 49.88 127 LEU A CA 1
ATOM 921 C C . LEU A 1 127 ? 6.152 -8.789 -12.109 1 49.88 127 LEU A C 1
ATOM 923 O O . LEU A 1 127 ? 6.547 -7.957 -11.281 1 49.88 127 LEU A O 1
ATOM 927 N N . PHE A 1 128 ? 6.445 -10.062 -12.062 1 48.84 128 PHE A N 1
ATOM 928 C CA . PHE A 1 128 ? 7.352 -10.453 -10.992 1 48.84 128 PHE A CA 1
ATOM 929 C C . PHE A 1 128 ? 8.805 -10.359 -11.445 1 48.84 128 PHE A C 1
ATOM 931 O O . PHE A 1 128 ? 9.719 -10.398 -10.625 1 48.84 128 PHE A O 1
ATOM 938 N N . GLY A 1 129 ? 9.07 -9.664 -12.539 1 47.66 129 GLY A N 1
ATOM 939 C CA . GLY A 1 129 ? 10.445 -9.422 -12.969 1 47.66 129 GLY A CA 1
ATOM 940 C C . GLY A 1 129 ? 11.406 -10.508 -12.539 1 47.66 129 GLY A C 1
ATOM 941 O O . GLY A 1 129 ? 11.117 -11.273 -11.609 1 47.66 129 GLY A O 1
ATOM 942 N N . ASN A 1 130 ? 12.211 -11.109 -13.258 1 49.59 130 ASN A N 1
ATOM 943 C CA . ASN A 1 130 ? 13.352 -11.922 -12.844 1 49.59 130 ASN A CA 1
ATOM 944 C C . ASN A 1 130 ? 14.641 -11.109 -12.82 1 49.59 130 ASN A C 1
ATOM 946 O O . ASN A 1 130 ? 15.188 -10.773 -13.875 1 49.59 130 ASN A O 1
ATOM 950 N N . VAL A 1 131 ? 14.945 -10.539 -11.586 1 49.97 131 VAL A N 1
ATOM 951 C CA . VAL A 1 131 ? 16.188 -9.781 -11.422 1 49.97 131 VAL A CA 1
ATOM 952 C C . VAL A 1 131 ? 17.328 -10.508 -12.117 1 49.97 131 VAL A C 1
ATOM 954 O O . VAL A 1 131 ? 18.219 -9.875 -12.688 1 49.97 131 VAL A O 1
ATOM 957 N N . LEU A 1 132 ? 17.266 -11.82 -12.094 1 47.28 132 LEU A N 1
ATOM 958 C CA . LEU A 1 132 ? 18.344 -12.594 -12.688 1 47.28 132 LEU A CA 1
ATOM 959 C C . LEU A 1 132 ? 18.188 -12.68 -14.203 1 47.28 132 LEU A C 1
ATOM 961 O O . LEU A 1 132 ? 19.141 -12.984 -14.914 1 47.28 132 LEU A O 1
ATOM 965 N N . ALA A 1 133 ? 16.984 -12.242 -14.648 1 54.25 133 ALA A N 1
ATOM 966 C CA . ALA A 1 133 ? 16.781 -12.32 -16.094 1 54.25 133 ALA A CA 1
ATOM 967 C C . ALA A 1 133 ? 16.734 -10.93 -16.719 1 54.25 133 ALA A C 1
ATOM 969 O O . ALA A 1 133 ? 16.047 -10.711 -17.719 1 54.25 133 ALA A O 1
ATOM 970 N N . VAL A 1 134 ? 17.422 -10.039 -16.016 1 61.72 134 VAL A N 1
ATOM 971 C CA . VAL A 1 134 ? 17.453 -8.688 -16.562 1 61.72 134 VAL A CA 1
ATOM 972 C C . VAL A 1 134 ? 18.234 -8.664 -17.875 1 61.72 134 VAL A C 1
ATOM 974 O O . VAL A 1 134 ? 19.406 -9.055 -17.906 1 61.72 134 VAL A O 1
ATOM 977 N N . SER A 1 135 ? 17.516 -8.484 -18.969 1 67.31 135 SER A N 1
ATOM 978 C CA . SER A 1 135 ? 18.141 -8.398 -20.281 1 67.31 135 SER A CA 1
ATOM 979 C C . SER A 1 135 ? 18.938 -7.105 -20.422 1 67.31 135 SER A C 1
ATOM 981 O O . SER A 1 135 ? 18.703 -6.141 -19.688 1 67.31 135 SER A O 1
ATOM 983 N N . ARG A 1 136 ? 19.922 -7.094 -21.203 1 74.31 136 ARG A N 1
ATOM 984 C CA . ARG A 1 136 ? 20.75 -5.93 -21.469 1 74.31 136 ARG A CA 1
ATOM 985 C C . ARG A 1 136 ? 19.922 -4.75 -21.953 1 74.31 136 ARG A C 1
ATOM 987 O O . ARG A 1 136 ? 20.203 -3.598 -21.625 1 74.31 136 ARG A O 1
ATOM 994 N N . THR A 1 137 ? 18.875 -5.051 -22.562 1 74.88 137 THR A N 1
ATOM 995 C CA . THR A 1 137 ? 18 -3.996 -23.062 1 74.88 137 THR A CA 1
ATOM 996 C C . THR A 1 137 ? 17.266 -3.301 -21.922 1 74.88 137 THR A C 1
ATOM 998 O O . THR A 1 137 ? 17.125 -2.076 -21.922 1 74.88 137 THR A O 1
ATOM 1001 N N . ASP A 1 138 ? 16.938 -4.047 -20.938 1 76 138 ASP A N 1
ATOM 1002 C CA . ASP A 1 138 ? 16.266 -3.479 -19.766 1 76 138 ASP A CA 1
ATOM 1003 C C . ASP A 1 138 ? 17.203 -2.582 -18.969 1 76 138 ASP A C 1
ATOM 1005 O O . ASP A 1 138 ? 16.781 -1.55 -18.438 1 76 138 ASP A O 1
ATOM 1009 N N . LEU A 1 139 ? 18.453 -2.934 -18.969 1 81.81 139 LEU A N 1
ATOM 1010 C CA . LEU A 1 139 ? 19.438 -2.164 -18.219 1 81.81 139 LEU A CA 1
ATOM 1011 C C . LEU A 1 139 ? 19.672 -0.805 -18.875 1 81.81 139 LEU A C 1
ATOM 1013 O O . LEU A 1 139 ? 19.797 0.207 -18.172 1 81.81 139 LEU A O 1
ATOM 1017 N N . TRP A 1 140 ? 19.625 -0.866 -20.156 1 83.56 140 TRP A N 1
ATOM 1018 C CA . TRP A 1 140 ? 19.828 0.392 -20.859 1 83.56 140 TRP A CA 1
ATOM 1019 C C . TRP A 1 140 ? 18.641 1.323 -20.688 1 83.56 140 TRP A C 1
ATOM 1021 O O . TRP A 1 140 ? 18.797 2.535 -20.531 1 83.56 140 TRP A O 1
ATOM 1031 N N . MET A 1 141 ? 17.516 0.762 -20.688 1 81.56 141 MET A N 1
ATOM 1032 C CA . MET A 1 141 ? 16.312 1.562 -20.469 1 81.56 141 MET A CA 1
ATOM 1033 C C . MET A 1 141 ? 16.297 2.15 -19.062 1 81.56 141 MET A C 1
ATOM 1035 O O . MET A 1 141 ? 15.977 3.326 -18.875 1 81.56 141 MET A O 1
ATOM 1039 N N . THR A 1 142 ? 16.672 1.349 -18.125 1 84.5 142 THR A N 1
ATOM 1040 C CA . THR A 1 142 ? 16.688 1.817 -16.75 1 84.5 142 THR A CA 1
ATOM 1041 C C . THR A 1 142 ? 17.75 2.895 -16.562 1 84.5 142 THR A C 1
ATOM 1043 O O . THR A 1 142 ? 17.531 3.881 -15.852 1 84.5 142 THR A O 1
ATOM 1046 N N . LEU A 1 143 ? 18.859 2.695 -17.188 1 90.31 143 LEU A N 1
ATOM 1047 C CA . LEU A 1 143 ? 19.938 3.686 -17.109 1 90.31 143 LEU A CA 1
ATOM 1048 C C . LEU A 1 143 ? 19.484 5.012 -17.719 1 90.31 143 LEU A C 1
ATOM 1050 O O . LEU A 1 143 ? 19.703 6.074 -17.141 1 90.31 143 LEU A O 1
ATOM 1054 N N . GLY A 1 144 ? 18.891 4.902 -18.875 1 91.31 144 GLY A N 1
ATOM 1055 C CA . GLY A 1 144 ? 18.391 6.105 -19.531 1 91.31 144 GLY A CA 1
ATOM 1056 C C . GLY A 1 144 ? 17.375 6.863 -18.703 1 91.31 144 GLY A C 1
ATOM 1057 O O . GLY A 1 144 ? 17.453 8.086 -18.578 1 91.31 144 GLY A O 1
ATOM 1058 N N . ILE A 1 145 ? 16.531 6.172 -18.141 1 89.88 145 ILE A N 1
ATOM 1059 C CA . ILE A 1 145 ? 15.484 6.789 -17.328 1 89.88 145 ILE A CA 1
ATOM 1060 C C . ILE A 1 145 ? 16.094 7.371 -16.047 1 89.88 145 ILE A C 1
ATOM 1062 O O . ILE A 1 145 ? 15.734 8.477 -15.633 1 89.88 145 ILE A O 1
ATOM 1066 N N . THR A 1 146 ? 17 6.633 -15.438 1 91.62 146 THR A N 1
ATOM 1067 C CA . THR A 1 146 ? 17.656 7.102 -14.219 1 91.62 146 THR A CA 1
ATOM 1068 C C . THR A 1 146 ? 18.375 8.422 -14.477 1 91.62 146 THR A C 1
ATOM 1070 O O . THR A 1 146 ? 18.219 9.383 -13.727 1 91.62 146 THR A O 1
ATOM 1073 N N . VAL A 1 147 ? 19.125 8.391 -15.523 1 93.38 147 VAL A N 1
ATOM 1074 C CA . VAL A 1 147 ? 19.891 9.594 -15.859 1 93.38 147 VAL A CA 1
ATOM 1075 C C . VAL A 1 147 ? 18.922 10.734 -16.188 1 93.38 147 VAL A C 1
ATOM 1077 O O . VAL A 1 147 ? 19.109 11.867 -15.75 1 93.38 147 VAL A O 1
ATOM 1080 N N . GLY A 1 148 ? 17.938 10.414 -16.969 1 93.94 148 GLY A N 1
ATOM 1081 C CA . GLY A 1 148 ? 16.953 11.414 -17.328 1 93.94 148 GLY A CA 1
ATOM 1082 C C . GLY A 1 148 ? 16.25 12.016 -16.125 1 93.94 148 GLY A C 1
ATOM 1083 O O . GLY A 1 148 ? 16.109 13.234 -16.031 1 93.94 148 GLY A O 1
ATOM 1084 N N . VAL A 1 149 ? 15.867 11.234 -15.227 1 93.44 149 VAL A N 1
ATOM 1085 C CA . VAL A 1 149 ? 15.125 11.68 -14.047 1 93.44 149 VAL A CA 1
ATOM 1086 C C . VAL A 1 149 ? 16.047 12.484 -13.133 1 93.44 149 VAL A C 1
ATOM 1088 O O . VAL A 1 149 ? 15.641 13.5 -12.562 1 93.44 149 VAL A O 1
ATOM 1091 N N . LEU A 1 150 ? 17.297 12.055 -12.969 1 93.19 150 LEU A N 1
ATOM 1092 C CA . LEU A 1 150 ? 18.25 12.781 -12.125 1 93.19 150 LEU A CA 1
ATOM 1093 C C . LEU A 1 150 ? 18.516 14.172 -12.688 1 93.19 150 LEU A C 1
ATOM 1095 O O . LEU A 1 150 ? 18.594 15.148 -11.93 1 93.19 150 LEU A O 1
ATOM 1099 N N . ILE A 1 151 ? 18.609 14.203 -13.961 1 93.31 151 ILE A N 1
ATOM 1100 C CA . ILE A 1 151 ? 18.828 15.492 -14.609 1 93.31 151 ILE A CA 1
ATOM 1101 C C . ILE A 1 151 ? 17.609 16.391 -14.375 1 93.31 151 ILE A C 1
ATOM 1103 O O . ILE A 1 151 ? 17.75 17.578 -14.055 1 93.31 151 ILE A O 1
ATOM 1107 N N . LEU A 1 152 ? 16.469 15.828 -14.508 1 91.44 152 LEU A N 1
ATOM 1108 C CA . LEU A 1 152 ? 15.234 16.578 -14.32 1 91.44 152 LEU A CA 1
ATOM 1109 C C . LEU A 1 152 ? 15.133 17.109 -12.891 1 91.44 152 LEU A C 1
ATOM 1111 O O . LEU A 1 152 ? 14.734 18.266 -12.68 1 91.44 152 LEU A O 1
ATOM 1115 N N . ILE A 1 153 ? 15.484 16.312 -11.938 1 90.31 153 ILE A N 1
ATOM 1116 C CA . ILE A 1 153 ? 15.422 16.703 -10.531 1 90.31 153 ILE A CA 1
ATOM 1117 C C . ILE A 1 153 ? 16.453 17.797 -10.258 1 90.31 153 ILE A C 1
ATOM 1119 O O . ILE A 1 153 ? 16.188 18.75 -9.516 1 90.31 153 ILE A O 1
ATOM 1123 N N . PHE A 1 154 ? 17.625 17.641 -10.906 1 90.12 154 PHE A N 1
ATOM 1124 C CA . PHE A 1 154 ? 18.672 18.625 -10.703 1 90.12 154 PHE A CA 1
ATOM 1125 C C . PHE A 1 154 ? 18.281 19.969 -11.312 1 90.12 154 PHE A C 1
ATOM 1127 O O . PHE A 1 154 ? 18.531 21.031 -10.719 1 90.12 154 PHE A O 1
ATOM 1134 N N . VAL A 1 155 ? 17.656 19.969 -12.445 1 90.25 155 VAL A N 1
ATOM 1135 C CA . VAL A 1 155 ? 17.266 21.188 -13.141 1 90.25 155 VAL A CA 1
ATOM 1136 C C . VAL A 1 155 ? 16.109 21.859 -12.398 1 90.25 155 VAL A C 1
ATOM 1138 O O . VAL A 1 155 ? 16.078 23.094 -12.281 1 90.25 155 VAL A O 1
ATOM 1141 N N . PHE A 1 156 ? 15.234 21.109 -11.844 1 90.38 156 PHE A N 1
ATOM 1142 C CA . PHE A 1 156 ? 14.07 21.656 -11.164 1 90.38 156 PHE A CA 1
ATOM 1143 C C . PHE A 1 156 ? 14.242 21.578 -9.648 1 90.38 156 PHE A C 1
ATOM 1145 O O . PHE A 1 156 ? 13.258 21.531 -8.906 1 90.38 156 PHE A O 1
ATOM 1152 N N . TYR A 1 157 ? 15.391 21.531 -9.219 1 89.81 157 TYR A N 1
ATOM 1153 C CA . TYR A 1 157 ? 15.703 21.359 -7.801 1 89.81 157 TYR A CA 1
ATOM 1154 C C . TYR A 1 157 ? 15.125 22.5 -6.973 1 89.81 157 TYR A C 1
ATOM 1156 O O . TYR A 1 157 ? 14.469 22.266 -5.953 1 89.81 157 TYR A O 1
ATOM 1164 N N . LYS A 1 158 ? 15.281 23.75 -7.418 1 87.88 158 LYS A N 1
ATOM 1165 C CA . LYS A 1 158 ? 14.812 24.922 -6.676 1 87.88 158 LYS A CA 1
ATOM 1166 C C . LYS A 1 158 ? 13.289 24.969 -6.609 1 87.88 158 LYS A C 1
ATOM 1168 O O . LYS A 1 158 ? 12.719 25.281 -5.566 1 87.88 158 LYS A O 1
ATOM 1173 N N . GLN A 1 159 ? 12.719 24.625 -7.703 1 88.5 159 GLN A N 1
ATOM 1174 C CA . GLN A 1 159 ? 11.258 24.609 -7.75 1 88.5 159 GLN A CA 1
ATOM 1175 C C . GLN A 1 159 ? 10.688 23.5 -6.859 1 88.5 159 GLN A C 1
ATOM 1177 O O . GLN A 1 159 ? 9.695 23.719 -6.168 1 88.5 159 GLN A O 1
ATOM 1182 N N . LEU A 1 160 ? 11.383 22.359 -6.863 1 88.88 160 LEU A N 1
ATOM 1183 C CA . LEU A 1 160 ? 10.938 21.234 -6.043 1 88.88 160 LEU A CA 1
ATOM 1184 C C . LEU A 1 160 ? 11.156 21.531 -4.562 1 88.88 160 LEU A C 1
ATOM 1186 O O . LEU A 1 160 ? 10.305 21.219 -3.73 1 88.88 160 LEU A O 1
ATOM 1190 N N . LEU A 1 161 ? 12.242 22.141 -4.301 1 87.19 161 LEU A N 1
ATOM 1191 C CA . LEU A 1 161 ? 12.57 22.484 -2.926 1 87.19 161 LEU A CA 1
ATOM 1192 C C . LEU A 1 161 ? 11.547 23.453 -2.348 1 87.19 161 LEU A C 1
ATOM 1194 O O . LEU A 1 161 ? 11.008 23.219 -1.263 1 87.19 161 LEU A O 1
ATOM 1198 N N . LEU A 1 162 ? 11.211 24.453 -3.062 1 86.12 162 LEU A N 1
ATOM 1199 C CA . LEU A 1 162 ? 10.305 25.484 -2.586 1 86.12 162 LEU A CA 1
ATOM 1200 C C . LEU A 1 162 ? 8.875 24.953 -2.488 1 86.12 162 LEU A C 1
ATOM 1202 O O . LEU A 1 162 ? 8.156 25.266 -1.532 1 86.12 162 LEU A O 1
ATOM 1206 N N . SER A 1 163 ? 8.523 24.188 -3.41 1 85.94 163 SER A N 1
ATOM 1207 C CA . SER A 1 163 ? 7.164 23.672 -3.43 1 85.94 163 SER A CA 1
ATOM 1208 C C . SER A 1 163 ? 6.953 22.641 -2.332 1 85.94 163 SER A C 1
ATOM 1210 O O . SER A 1 163 ? 5.832 22.453 -1.853 1 85.94 163 SER A O 1
ATOM 1212 N N . THR A 1 164 ? 7.977 21.969 -1.914 1 83.75 164 THR A N 1
ATOM 1213 C CA . THR A 1 164 ? 7.879 20.922 -0.909 1 83.75 164 THR A CA 1
ATOM 1214 C C . THR A 1 164 ? 7.918 21.516 0.498 1 83.75 164 THR A C 1
ATOM 1216 O O . THR A 1 164 ? 7.145 21.109 1.367 1 83.75 164 THR A O 1
ATOM 1219 N N . PHE A 1 165 ? 8.633 22.531 0.731 1 84.25 165 PHE A N 1
ATOM 1220 C CA . PHE A 1 165 ? 8.836 23.047 2.082 1 84.25 165 PHE A CA 1
ATOM 1221 C C . PHE A 1 165 ? 7.902 24.219 2.355 1 84.25 165 PHE A C 1
ATOM 1223 O O . PHE A 1 165 ? 7.477 24.422 3.494 1 84.25 165 PHE A O 1
ATOM 1230 N N . ASP A 1 166 ? 7.625 24.969 1.31 1 85.5 166 ASP A N 1
ATOM 1231 C CA . ASP A 1 166 ? 6.762 26.125 1.505 1 85.5 166 ASP A CA 1
ATOM 1232 C C . ASP A 1 166 ? 5.828 26.328 0.313 1 85.5 166 ASP A C 1
ATOM 1234 O O . ASP A 1 166 ? 6.062 27.203 -0.527 1 85.5 166 ASP A O 1
ATOM 1238 N N . PRO A 1 167 ? 4.77 25.516 0.393 1 80.75 167 PRO A N 1
ATOM 1239 C CA . PRO A 1 167 ? 3.852 25.609 -0.743 1 80.75 167 PRO A CA 1
ATOM 1240 C C . PRO A 1 167 ? 3.197 26.984 -0.855 1 80.75 167 PRO A C 1
ATOM 1242 O O . PRO A 1 167 ? 2.896 27.453 -1.961 1 80.75 167 PRO A O 1
ATOM 1245 N N . THR A 1 168 ? 2.998 27.656 0.227 1 83 168 THR A N 1
ATOM 1246 C CA . THR A 1 168 ? 2.393 28.984 0.224 1 83 168 THR A CA 1
ATOM 1247 C C . THR A 1 168 ? 3.316 30 -0.445 1 83 168 THR A C 1
ATOM 1249 O O . THR A 1 168 ? 2.879 30.781 -1.286 1 83 168 THR A O 1
ATOM 1252 N N . MET A 1 169 ? 4.555 29.953 0.032 1 83.25 169 MET A N 1
ATOM 1253 C CA . MET A 1 169 ? 5.52 30.859 -0.574 1 83.25 169 MET A CA 1
ATOM 1254 C C . MET A 1 169 ? 5.695 30.562 -2.059 1 83.25 169 MET A C 1
ATOM 1256 O O . MET A 1 169 ? 5.828 31.469 -2.871 1 83.25 169 MET A O 1
ATOM 1260 N N . ALA A 1 170 ? 5.66 29.312 -2.398 1 82.88 170 ALA A N 1
ATOM 1261 C CA . ALA A 1 170 ? 5.809 28.906 -3.793 1 82.88 170 ALA A CA 1
ATOM 1262 C C . ALA A 1 170 ? 4.664 29.453 -4.648 1 82.88 170 ALA A C 1
ATOM 1264 O O . ALA A 1 170 ? 4.891 29.953 -5.75 1 82.88 170 ALA A O 1
ATOM 1265 N N . LYS A 1 171 ? 3.471 29.344 -4.098 1 83.5 171 LYS A N 1
ATOM 1266 C CA . LYS A 1 171 ? 2.309 29.875 -4.805 1 83.5 171 LYS A CA 1
ATOM 1267 C C . LYS A 1 171 ? 2.381 31.391 -4.91 1 83.5 171 LYS A C 1
ATOM 1269 O O . LYS A 1 171 ? 2.01 31.969 -5.934 1 83.5 171 LYS A O 1
ATOM 1274 N N . ALA A 1 172 ? 2.896 32.031 -3.904 1 85.62 172 ALA A N 1
ATOM 1275 C CA . ALA A 1 172 ? 2.977 33.5 -3.84 1 85.62 172 ALA A CA 1
ATOM 1276 C C . ALA A 1 172 ? 3.941 34.031 -4.891 1 85.62 172 ALA A C 1
ATOM 1278 O O . ALA A 1 172 ? 3.713 35.125 -5.457 1 85.62 172 ALA A O 1
ATOM 1279 N N . ILE A 1 173 ? 4.977 33.344 -5.141 1 88.5 173 ILE A N 1
ATOM 1280 C CA . ILE A 1 173 ? 5.969 33.844 -6.09 1 88.5 173 ILE A CA 1
ATOM 1281 C C . ILE A 1 173 ? 5.586 33.406 -7.504 1 88.5 173 ILE A C 1
ATOM 1283 O O . ILE A 1 173 ? 6.305 33.688 -8.461 1 88.5 173 ILE A O 1
ATOM 1287 N N . GLY A 1 174 ? 4.434 32.719 -7.66 1 83.69 174 GLY A N 1
ATOM 1288 C CA . GLY A 1 174 ? 3.867 32.406 -8.961 1 83.69 174 GLY A CA 1
ATOM 1289 C C . GLY A 1 174 ? 4.258 31.031 -9.469 1 83.69 174 GLY A C 1
ATOM 1290 O O . GLY A 1 174 ? 4.105 30.734 -10.648 1 83.69 174 GLY A O 1
ATOM 1291 N N . LEU A 1 175 ? 4.93 30.344 -8.688 1 84.56 175 LEU A N 1
ATOM 1292 C CA . LEU A 1 175 ? 5.277 29 -9.141 1 84.56 175 LEU A CA 1
ATOM 1293 C C . LEU A 1 175 ? 4.031 28.125 -9.258 1 84.56 175 LEU A C 1
ATOM 1295 O O . LEU A 1 175 ? 3.17 28.141 -8.375 1 84.56 175 LEU A O 1
ATOM 1299 N N . PRO A 1 176 ? 3.896 27.531 -10.453 1 86.25 176 PRO A N 1
ATOM 1300 C CA . PRO A 1 176 ? 2.748 26.625 -10.602 1 86.25 176 PRO A CA 1
ATOM 1301 C C . PRO A 1 176 ? 2.891 25.344 -9.781 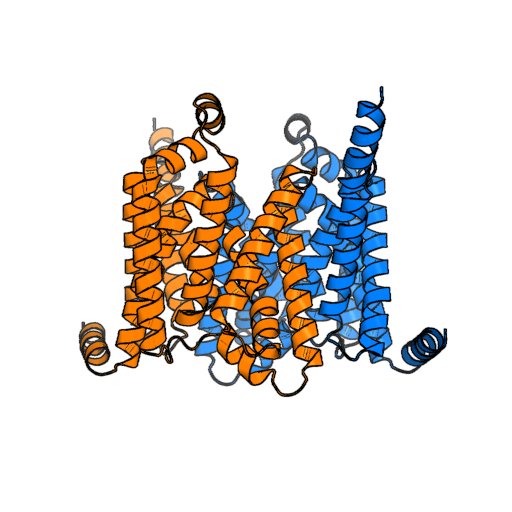1 86.25 176 PRO A C 1
ATOM 1303 O O . PRO A 1 176 ? 3.354 24.328 -10.297 1 86.25 176 PRO A O 1
ATOM 1306 N N . THR A 1 177 ? 2.525 25.375 -8.594 1 83.44 177 THR A N 1
ATOM 1307 C CA . THR A 1 177 ? 2.68 24.266 -7.664 1 83.44 177 THR A CA 1
ATOM 1308 C C . THR A 1 177 ? 1.953 23.031 -8.18 1 83.44 177 THR A C 1
ATOM 1310 O O . THR A 1 177 ? 2.412 21.906 -7.969 1 83.44 177 THR A O 1
ATOM 1313 N N . ARG A 1 178 ? 0.95 23.234 -8.883 1 82.56 178 ARG A N 1
ATOM 1314 C CA . ARG A 1 178 ? 0.198 22.109 -9.43 1 82.56 178 ARG A CA 1
ATOM 1315 C C . ARG A 1 178 ? 0.993 21.406 -10.516 1 82.56 178 ARG A C 1
ATOM 1317 O O . ARG A 1 178 ? 1.017 20.172 -10.57 1 82.56 178 ARG A O 1
ATOM 1324 N N . LEU A 1 179 ? 1.571 22.156 -11.328 1 85.06 179 LEU A N 1
ATOM 1325 C CA . LEU A 1 179 ? 2.365 21.578 -12.406 1 85.06 179 LEU A CA 1
ATOM 1326 C C . LEU A 1 179 ? 3.568 20.828 -11.859 1 85.06 179 LEU A C 1
ATOM 1328 O O . LEU A 1 179 ? 3.943 19.781 -12.391 1 85.06 179 LEU A O 1
ATOM 1332 N N . ILE A 1 180 ? 4.102 21.344 -10.828 1 86 180 ILE A N 1
ATOM 1333 C CA . ILE A 1 180 ? 5.258 20.703 -10.211 1 86 180 ILE A CA 1
ATOM 1334 C C . ILE A 1 180 ? 4.844 19.375 -9.586 1 86 180 ILE A C 1
ATOM 1336 O O . ILE A 1 180 ? 5.57 18.391 -9.672 1 86 180 ILE A O 1
ATOM 1340 N N . HIS A 1 181 ? 3.666 19.422 -9.039 1 83.69 181 HIS A N 1
ATOM 1341 C CA . HIS A 1 181 ? 3.125 18.203 -8.469 1 83.69 181 HIS A CA 1
ATOM 1342 C C . HIS A 1 181 ? 2.912 17.141 -9.539 1 83.69 181 HIS A C 1
ATOM 1344 O O . HIS A 1 181 ? 3.314 15.984 -9.367 1 83.69 181 HIS A O 1
ATOM 1350 N N . TYR A 1 182 ? 2.395 17.562 -10.641 1 84 182 TYR A N 1
ATOM 1351 C CA . TYR A 1 182 ? 2.137 16.625 -11.727 1 84 182 TYR A CA 1
ATOM 1352 C C . TYR A 1 182 ? 3.441 16.125 -12.328 1 84 182 TYR A C 1
ATOM 1354 O O . TYR A 1 182 ? 3.535 14.961 -12.734 1 84 182 TYR A O 1
ATOM 1362 N N . MET A 1 183 ? 4.355 16.938 -12.375 1 87.69 183 MET A N 1
ATOM 1363 C CA . MET A 1 183 ? 5.668 16.531 -12.875 1 87.69 183 MET A CA 1
ATOM 1364 C C . MET A 1 183 ? 6.289 15.477 -11.969 1 87.69 183 MET A C 1
ATOM 1366 O O . MET A 1 183 ? 6.855 14.492 -12.453 1 87.69 183 MET A O 1
ATOM 1370 N N . LEU A 1 184 ? 6.137 15.703 -10.719 1 88.62 184 LEU A N 1
ATOM 1371 C CA . LEU A 1 184 ? 6.676 14.75 -9.75 1 88.62 184 LEU A CA 1
ATOM 1372 C C . LEU A 1 184 ? 5.969 13.398 -9.875 1 88.62 184 LEU A C 1
ATOM 1374 O O . LEU A 1 184 ? 6.609 12.352 -9.781 1 88.62 184 LEU A O 1
ATOM 1378 N N . MET A 1 185 ? 4.695 13.484 -10.125 1 87.44 185 MET A N 1
ATOM 1379 C CA . MET A 1 185 ? 3.936 12.258 -10.312 1 87.44 185 MET A CA 1
ATOM 1380 C C . MET A 1 185 ? 4.379 11.523 -11.578 1 87.44 185 MET A C 1
ATOM 1382 O O . MET A 1 185 ? 4.453 10.297 -11.594 1 87.44 185 MET A O 1
ATOM 1386 N N . PHE A 1 186 ? 4.629 12.25 -12.547 1 89.12 186 PHE A N 1
ATOM 1387 C CA . PHE A 1 186 ? 5.121 11.695 -13.797 1 89.12 186 PHE A CA 1
ATOM 1388 C C . PHE A 1 186 ? 6.48 11.031 -13.594 1 89.12 186 PHE A C 1
ATOM 1390 O O . PHE A 1 186 ? 6.711 9.914 -14.062 1 89.12 186 PHE A O 1
ATOM 1397 N N . ILE A 1 187 ? 7.328 11.719 -12.938 1 92.62 187 ILE A N 1
ATOM 1398 C CA . ILE A 1 187 ? 8.656 11.195 -12.633 1 92.62 187 ILE A CA 1
ATOM 1399 C C . ILE A 1 187 ? 8.531 9.914 -11.812 1 92.62 187 ILE A C 1
ATOM 1401 O O . ILE A 1 187 ? 9.188 8.914 -12.102 1 92.62 187 ILE A O 1
ATOM 1405 N N . LEU A 1 188 ? 7.715 9.945 -10.852 1 91.75 188 LEU A N 1
ATOM 1406 C CA . LEU A 1 188 ? 7.508 8.789 -9.984 1 91.75 188 LEU A CA 1
ATOM 1407 C C . LEU A 1 188 ? 7.004 7.59 -10.789 1 91.75 188 LEU A C 1
ATOM 1409 O O . LEU A 1 188 ? 7.457 6.461 -10.57 1 91.75 188 LEU A O 1
ATOM 1413 N N . SER A 1 189 ? 6.082 7.871 -11.633 1 90.81 189 SER A N 1
ATOM 1414 C CA . SER A 1 189 ? 5.547 6.805 -12.469 1 90.81 189 SER A CA 1
ATOM 1415 C C . SER A 1 189 ? 6.625 6.211 -13.367 1 90.81 189 SER A C 1
ATOM 1417 O O . SER A 1 189 ? 6.738 4.988 -13.484 1 90.81 189 SER A O 1
ATOM 1419 N N . LEU A 1 190 ? 7.406 7.039 -13.961 1 90.62 190 LEU A N 1
ATOM 1420 C CA . LEU A 1 190 ? 8.477 6.609 -14.852 1 90.62 190 LEU A CA 1
ATOM 1421 C C . LEU A 1 190 ? 9.5 5.758 -14.102 1 90.62 190 LEU A C 1
ATOM 1423 O O . LEU A 1 190 ? 9.867 4.672 -14.562 1 90.62 190 LEU A O 1
ATOM 1427 N N . VAL A 1 191 ? 9.859 6.246 -12.992 1 91.56 191 VAL A N 1
ATOM 1428 C CA . VAL A 1 191 ? 10.875 5.562 -12.195 1 91.56 191 VAL A CA 1
ATOM 1429 C C . VAL A 1 191 ? 10.328 4.238 -11.68 1 91.56 191 VAL A C 1
ATOM 1431 O O . VAL A 1 191 ? 11.016 3.217 -11.711 1 91.56 191 VAL A O 1
ATOM 1434 N N . THR A 1 192 ? 9.141 4.215 -11.219 1 90.56 192 THR A N 1
ATOM 1435 C CA . THR A 1 192 ? 8.539 3.014 -10.656 1 90.56 192 THR A CA 1
ATOM 1436 C C . THR A 1 192 ? 8.383 1.935 -11.727 1 90.56 192 THR A C 1
ATOM 1438 O O . THR A 1 192 ? 8.734 0.774 -11.492 1 90.56 192 THR A O 1
ATOM 1441 N N . VAL A 1 193 ? 7.891 2.312 -12.844 1 87.31 193 VAL A N 1
ATOM 1442 C CA . VAL A 1 193 ? 7.652 1.349 -13.914 1 87.31 193 VAL A CA 1
ATOM 1443 C C . VAL A 1 193 ? 8.984 0.803 -14.43 1 87.31 193 VAL A C 1
ATOM 1445 O O . VAL A 1 193 ? 9.125 -0.404 -14.641 1 87.31 193 VAL A O 1
ATOM 1448 N N . ALA A 1 194 ? 9.945 1.651 -14.633 1 85.94 194 ALA A N 1
ATOM 1449 C CA . ALA A 1 194 ? 11.266 1.235 -15.109 1 85.94 194 ALA A CA 1
ATOM 1450 C C . ALA A 1 194 ? 11.938 0.299 -14.109 1 85.94 194 ALA A C 1
ATOM 1452 O O . ALA A 1 194 ? 12.562 -0.687 -14.492 1 85.94 194 ALA A O 1
ATOM 1453 N N . SER A 1 195 ? 11.789 0.595 -12.891 1 87 195 SER A N 1
ATOM 1454 C CA . SER A 1 195 ? 12.422 -0.188 -11.828 1 87 195 SER A CA 1
ATOM 1455 C C . SER A 1 195 ? 11.703 -1.514 -11.617 1 87 195 SER A C 1
ATOM 1457 O O . SER A 1 195 ? 12.336 -2.531 -11.32 1 87 195 SER A O 1
ATOM 1459 N N . LEU A 1 196 ? 10.43 -1.491 -11.773 1 81.75 196 LEU A N 1
ATOM 1460 C CA . LEU A 1 196 ? 9.641 -2.709 -11.609 1 81.75 196 LEU A CA 1
ATOM 1461 C C . LEU A 1 196 ? 10.086 -3.779 -12.602 1 81.75 196 LEU A C 1
ATOM 1463 O O . LEU A 1 196 ? 10.195 -4.953 -12.242 1 81.75 196 LEU A O 1
ATOM 1467 N N . ASN A 1 197 ? 10.289 -3.363 -13.758 1 75 197 ASN A N 1
ATOM 1468 C CA . ASN A 1 197 ? 10.695 -4.277 -14.828 1 75 197 ASN A CA 1
ATOM 1469 C C . ASN A 1 197 ? 12.055 -4.898 -14.547 1 75 197 ASN A C 1
ATOM 1471 O O . ASN A 1 197 ? 12.328 -6.027 -14.961 1 75 197 ASN A O 1
ATOM 1475 N N . THR A 1 198 ? 12.859 -4.184 -13.82 1 73.69 198 THR A N 1
ATOM 1476 C CA . THR A 1 198 ? 14.234 -4.629 -13.633 1 73.69 198 THR A CA 1
ATOM 1477 C C . THR A 1 198 ? 14.375 -5.41 -12.328 1 73.69 198 THR A C 1
ATOM 1479 O O . THR A 1 198 ? 14.977 -6.488 -12.312 1 73.69 198 THR A O 1
ATOM 1482 N N . VAL A 1 199 ? 13.742 -4.828 -11.25 1 76.25 199 VAL A N 1
ATOM 1483 C CA . VAL A 1 199 ? 14.086 -5.402 -9.953 1 76.25 199 VAL A CA 1
ATOM 1484 C C . VAL A 1 199 ? 12.836 -5.965 -9.289 1 76.25 199 VAL A C 1
ATOM 1486 O O . VAL A 1 199 ? 12.93 -6.773 -8.359 1 76.25 199 VAL A O 1
ATOM 1489 N N . GLY A 1 200 ? 11.688 -5.652 -9.711 1 75.94 200 GLY A N 1
ATOM 1490 C CA . GLY A 1 200 ? 10.461 -6.18 -9.148 1 75.94 200 GLY A CA 1
ATOM 1491 C C . GLY A 1 200 ? 9.742 -5.188 -8.25 1 75.94 200 GLY A C 1
ATOM 1492 O O . GLY A 1 200 ? 10.32 -4.188 -7.832 1 75.94 200 GLY A O 1
ATOM 1493 N N . ILE A 1 201 ? 8.531 -5.488 -7.863 1 76.94 201 ILE A N 1
ATOM 1494 C CA . ILE A 1 201 ? 7.582 -4.574 -7.23 1 76.94 201 ILE A CA 1
ATOM 1495 C C . ILE A 1 201 ? 8.016 -4.297 -5.793 1 76.94 201 ILE A C 1
ATOM 1497 O O . ILE A 1 201 ? 8.031 -3.143 -5.355 1 76.94 201 ILE A O 1
ATOM 1501 N N . ILE A 1 202 ? 8.367 -5.266 -5.062 1 76.69 202 ILE A N 1
ATOM 1502 C CA . ILE A 1 202 ? 8.648 -5.125 -3.639 1 76.69 202 ILE A CA 1
ATOM 1503 C C . ILE A 1 202 ? 9.891 -4.266 -3.441 1 76.69 202 ILE A C 1
ATOM 1505 O O . ILE A 1 202 ? 9.922 -3.393 -2.57 1 76.69 202 ILE A O 1
ATOM 1509 N N . LEU A 1 203 ? 10.859 -4.484 -4.285 1 82.69 203 LEU A N 1
ATOM 1510 C CA . LEU A 1 203 ? 12.125 -3.764 -4.156 1 82.69 203 LEU A CA 1
ATOM 1511 C C . LEU A 1 203 ? 11.938 -2.283 -4.469 1 82.69 203 LEU A C 1
ATOM 1513 O O . LEU A 1 203 ? 12.492 -1.425 -3.771 1 82.69 203 LEU A O 1
ATOM 1517 N N . VAL A 1 204 ? 11.172 -2.047 -5.457 1 87.81 204 VAL A N 1
ATOM 1518 C CA . VAL A 1 204 ? 11.008 -0.66 -5.883 1 87.81 204 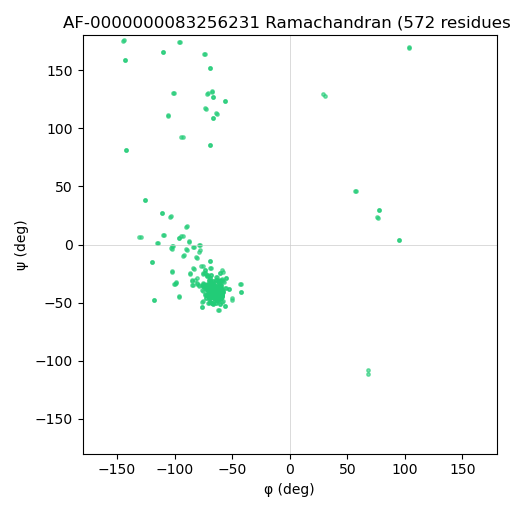VAL A CA 1
ATOM 1519 C C . VAL A 1 204 ? 10.359 0.148 -4.762 1 87.81 204 VAL A C 1
ATOM 1521 O O . VAL A 1 204 ? 10.828 1.229 -4.41 1 87.81 204 VAL A O 1
ATOM 1524 N N . VAL A 1 205 ? 9.344 -0.362 -4.168 1 89.44 205 VAL A N 1
ATOM 1525 C CA . VAL A 1 205 ? 8.617 0.361 -3.127 1 89.44 205 VAL A CA 1
ATOM 1526 C C . VAL A 1 205 ? 9.516 0.548 -1.907 1 89.44 205 VAL A C 1
ATOM 1528 O O . VAL A 1 205 ? 9.539 1.622 -1.302 1 89.44 205 VAL A O 1
ATOM 1531 N N . ALA A 1 206 ? 10.273 -0.435 -1.614 1 93.62 206 ALA A N 1
ATOM 1532 C CA . ALA A 1 206 ? 11.188 -0.359 -0.476 1 93.62 206 ALA A CA 1
ATOM 1533 C C . ALA A 1 206 ? 12.273 0.691 -0.709 1 93.62 206 ALA A C 1
ATOM 1535 O O . ALA A 1 206 ? 12.578 1.482 0.185 1 93.62 206 ALA A O 1
ATOM 1536 N N . MET A 1 207 ? 12.773 0.689 -1.903 1 94.12 207 MET A N 1
ATOM 1537 C CA . MET A 1 207 ? 13.883 1.585 -2.201 1 94.12 207 MET A CA 1
ATOM 1538 C C . MET A 1 207 ? 13.406 3.027 -2.316 1 94.12 207 MET A C 1
ATOM 1540 O O . MET A 1 207 ? 14.18 3.963 -2.096 1 94.12 207 MET A O 1
ATOM 1544 N N . LEU A 1 208 ? 12.156 3.203 -2.625 1 94.38 208 LEU A N 1
ATOM 1545 C CA . LEU A 1 208 ? 11.586 4.543 -2.717 1 94.38 208 LEU A CA 1
ATOM 1546 C C . LEU A 1 208 ? 11.406 5.148 -1.33 1 94.38 208 LEU A C 1
ATOM 1548 O O . LEU A 1 208 ? 11.414 6.375 -1.178 1 94.38 208 LEU A O 1
ATOM 1552 N N . ILE A 1 209 ? 11.328 4.328 -0.294 1 95.19 209 ILE A N 1
ATOM 1553 C CA . ILE A 1 209 ? 10.906 4.852 1 1 95.19 209 ILE A CA 1
ATOM 1554 C C . ILE A 1 209 ? 12.031 4.684 2.018 1 95.19 209 ILE A C 1
ATOM 1556 O O . ILE A 1 209 ? 12.461 5.656 2.646 1 95.19 209 ILE A O 1
ATOM 1560 N N . THR A 1 210 ? 12.602 3.543 2.084 1 95.56 210 THR A N 1
ATOM 1561 C CA . THR A 1 210 ? 13.438 3.172 3.223 1 95.56 210 THR A CA 1
ATOM 1562 C C . THR A 1 210 ? 14.742 3.961 3.217 1 95.56 210 THR A C 1
ATOM 1564 O O . THR A 1 210 ? 15.125 4.555 4.23 1 95.56 210 THR A O 1
ATOM 1567 N N . PRO A 1 211 ? 15.453 3.998 2.102 1 95.69 211 PRO A N 1
ATOM 1568 C CA . PRO A 1 211 ? 16.688 4.785 2.139 1 95.69 211 PRO A CA 1
ATOM 1569 C C . PRO A 1 211 ? 16.438 6.27 2.381 1 95.69 211 PRO A C 1
ATOM 1571 O O . PRO A 1 211 ? 17.203 6.926 3.088 1 95.69 211 PRO A O 1
ATOM 1574 N N . GLY A 1 212 ? 15.406 6.797 1.753 1 95.31 212 GLY A N 1
ATOM 1575 C CA . GLY A 1 212 ? 15.039 8.188 1.993 1 95.31 212 GLY A CA 1
ATOM 1576 C C . GLY A 1 212 ? 14.672 8.461 3.439 1 95.31 212 GLY A C 1
ATOM 1577 O O . GLY A 1 212 ? 15.078 9.484 4 1 95.31 212 GLY A O 1
ATOM 1578 N N . ALA A 1 213 ? 13.945 7.578 4.031 1 94.56 213 ALA A N 1
ATOM 1579 C CA . ALA A 1 213 ? 13.562 7.723 5.434 1 94.56 213 ALA A CA 1
ATOM 1580 C C . ALA A 1 213 ? 14.781 7.641 6.344 1 94.56 213 ALA A C 1
ATOM 1582 O O . ALA A 1 213 ? 14.859 8.344 7.355 1 94.56 213 ALA A O 1
ATOM 1583 N N . THR A 1 214 ? 15.656 6.777 5.984 1 94.56 214 THR A N 1
ATOM 1584 C CA . THR A 1 214 ? 16.891 6.652 6.754 1 94.56 214 THR A CA 1
ATOM 1585 C C . THR A 1 214 ? 17.688 7.949 6.711 1 94.56 214 THR A C 1
ATOM 1587 O O . THR A 1 214 ? 18.156 8.43 7.746 1 94.56 214 THR A O 1
ATOM 1590 N N . ALA A 1 215 ? 17.828 8.461 5.535 1 93.88 215 ALA A N 1
ATOM 1591 C CA . ALA A 1 215 ? 18.547 9.719 5.379 1 93.88 215 ALA A CA 1
ATOM 1592 C C . ALA A 1 215 ? 17.844 10.859 6.109 1 93.88 215 ALA A C 1
ATOM 1594 O O . ALA A 1 215 ? 18.5 11.734 6.684 1 93.88 215 ALA A O 1
ATOM 1595 N N . TYR A 1 216 ? 16.516 10.82 6.062 1 92.19 216 TYR A N 1
ATOM 1596 C CA . TYR A 1 216 ? 15.711 11.852 6.707 1 92.19 216 TYR A CA 1
ATOM 1597 C C . TYR A 1 216 ? 15.969 11.891 8.211 1 92.19 216 TYR A C 1
ATOM 1599 O O . TYR A 1 216 ? 15.93 12.961 8.82 1 92.19 216 TYR A O 1
ATOM 1607 N N . LEU A 1 217 ? 16.281 10.766 8.836 1 90.75 217 LEU A N 1
ATOM 1608 C CA . LEU A 1 217 ? 16.531 10.672 10.266 1 90.75 217 LEU A CA 1
ATOM 1609 C C . LEU A 1 217 ? 17.922 11.211 10.602 1 90.75 217 LEU A C 1
ATOM 1611 O O . LEU A 1 217 ? 18.172 11.617 11.734 1 90.75 217 LEU A O 1
ATOM 1615 N N . MET A 1 218 ? 18.812 11.312 9.617 1 90.12 218 MET A N 1
ATOM 1616 C CA . MET A 1 218 ? 20.203 11.625 9.883 1 90.12 218 MET A CA 1
ATOM 1617 C C . MET A 1 218 ? 20.5 13.086 9.57 1 90.12 218 MET A C 1
ATOM 1619 O O . MET A 1 218 ? 21.484 13.648 10.07 1 90.12 218 MET A O 1
ATOM 1623 N N . THR A 1 219 ? 19.672 13.664 8.703 1 88.81 219 THR A N 1
ATOM 1624 C CA . THR A 1 219 ? 20 15.031 8.312 1 88.81 219 THR A CA 1
ATOM 1625 C C . THR A 1 219 ? 18.734 15.867 8.141 1 88.81 219 THR A C 1
ATOM 1627 O O . THR A 1 219 ? 17.641 15.32 7.949 1 88.81 219 THR A O 1
ATOM 1630 N N . ASP A 1 220 ? 18.922 17.172 8.227 1 86.75 220 ASP A N 1
ATOM 1631 C CA . ASP A 1 220 ? 17.828 18.125 8.031 1 86.75 220 ASP A CA 1
ATOM 1632 C C . ASP A 1 220 ? 18.062 18.969 6.781 1 86.75 220 ASP A C 1
ATOM 1634 O O . ASP A 1 220 ? 17.281 19.875 6.492 1 86.75 220 ASP A O 1
ATOM 1638 N N . ARG A 1 221 ? 19.141 18.672 6.141 1 90.06 221 ARG A N 1
ATOM 1639 C CA . ARG A 1 221 ? 19.438 19.391 4.902 1 90.06 221 ARG A CA 1
ATOM 1640 C C . ARG A 1 221 ? 19.078 18.547 3.684 1 90.06 221 ARG A C 1
ATOM 1642 O O . ARG A 1 221 ? 19.5 17.391 3.584 1 90.06 221 ARG A O 1
ATOM 1649 N N . LEU A 1 222 ? 18.375 19.125 2.793 1 91.5 222 LEU A N 1
ATOM 1650 C CA . LEU A 1 222 ? 17.812 18.391 1.669 1 91.5 222 LEU A CA 1
ATOM 1651 C C . LEU A 1 222 ? 18.922 17.844 0.775 1 91.5 222 LEU A C 1
ATOM 1653 O O . LEU A 1 222 ? 18.906 16.672 0.399 1 91.5 222 LEU A O 1
ATOM 1657 N N . PRO A 1 223 ? 19.984 18.672 0.394 1 91.38 223 PRO A N 1
ATOM 1658 C CA . PRO A 1 223 ? 21.031 18.109 -0.465 1 91.38 223 PRO A CA 1
ATOM 1659 C C . PRO A 1 223 ? 21.766 16.938 0.183 1 91.38 223 PRO A C 1
ATOM 1661 O O . PRO A 1 223 ? 22.141 15.984 -0.503 1 91.38 223 PRO A O 1
ATOM 1664 N N . MET A 1 224 ? 21.969 17.016 1.411 1 92.62 224 MET A N 1
ATOM 1665 C CA . MET A 1 224 ? 22.609 15.914 2.135 1 92.62 224 MET A CA 1
ATOM 1666 C C . MET A 1 224 ? 21.688 14.703 2.219 1 92.62 224 MET A C 1
ATOM 1668 O O . MET A 1 224 ? 22.141 13.562 2.146 1 92.62 224 MET A O 1
ATOM 1672 N N . MET A 1 225 ? 20.453 15.008 2.373 1 93.06 225 MET A N 1
ATOM 1673 C CA . MET A 1 225 ? 19.469 13.914 2.416 1 93.06 225 MET A CA 1
ATOM 1674 C C . MET A 1 225 ? 19.469 13.148 1.101 1 93.06 225 MET A C 1
ATOM 1676 O O . MET A 1 225 ? 19.422 11.914 1.098 1 93.06 225 MET A O 1
ATOM 1680 N N . LEU A 1 226 ? 19.516 13.898 0.019 1 94.56 226 LEU A N 1
ATOM 1681 C CA . LEU A 1 226 ? 19.5 13.281 -1.303 1 94.56 226 LEU A CA 1
ATOM 1682 C C . LEU A 1 226 ? 20.719 12.398 -1.507 1 94.56 226 LEU A C 1
ATOM 1684 O O . LEU A 1 226 ? 20.609 11.266 -1.988 1 94.56 226 LEU A O 1
ATOM 1688 N N . THR A 1 227 ? 21.844 12.891 -1.096 1 94 227 THR A N 1
ATOM 1689 C CA . THR A 1 227 ? 23.094 12.156 -1.271 1 94 227 THR A CA 1
ATOM 1690 C C . THR A 1 227 ? 23.141 10.938 -0.356 1 94 227 THR A C 1
ATOM 1692 O O . THR A 1 227 ? 23.516 9.844 -0.784 1 94 227 THR A O 1
ATOM 1695 N N . LEU A 1 228 ? 22.75 11.109 0.835 1 94.88 228 LEU A N 1
ATOM 1696 C CA . LEU A 1 228 ? 22.75 10 1.789 1 94.88 228 LEU A CA 1
ATOM 1697 C C . LEU A 1 228 ? 21.766 8.914 1.369 1 94.88 228 LEU A C 1
ATOM 1699 O O . LEU A 1 228 ? 22.047 7.727 1.529 1 94.88 228 LEU A O 1
ATOM 1703 N N . SER A 1 229 ? 20.609 9.359 0.95 1 96.75 229 SER A N 1
ATOM 1704 C CA . SER A 1 229 ? 19.625 8.391 0.498 1 96.75 229 SER A CA 1
ATOM 1705 C C . SER A 1 229 ? 20.156 7.547 -0.654 1 96.75 229 SER A C 1
ATOM 1707 O O . SER A 1 229 ? 19.953 6.328 -0.681 1 96.75 229 SER A O 1
ATOM 1709 N N . ALA A 1 230 ? 20.797 8.211 -1.579 1 95.88 230 ALA A N 1
ATOM 1710 C CA . ALA A 1 230 ? 21.391 7.5 -2.705 1 95.88 230 ALA A CA 1
ATOM 1711 C C . ALA A 1 230 ? 22.453 6.52 -2.232 1 95.88 230 ALA A C 1
ATOM 1713 O O . ALA A 1 230 ? 22.516 5.383 -2.703 1 95.88 230 ALA A O 1
ATOM 1714 N N . VAL A 1 231 ? 23.219 6.938 -1.333 1 96.25 231 VAL A N 1
ATOM 1715 C CA . VAL A 1 231 ? 24.297 6.113 -0.811 1 96.25 231 VAL A CA 1
ATOM 1716 C C . VAL A 1 231 ? 23.719 4.902 -0.083 1 96.25 231 VAL A C 1
ATOM 1718 O O . VAL A 1 231 ? 24.188 3.773 -0.274 1 96.25 231 VAL A O 1
ATOM 1721 N N . PHE A 1 232 ? 22.75 5.105 0.733 1 95.94 232 PHE A N 1
ATOM 1722 C CA . PHE A 1 232 ? 22.109 4.008 1.452 1 95.94 232 PHE A CA 1
ATOM 1723 C C . PHE A 1 232 ? 21.438 3.043 0.483 1 95.94 232 PHE A C 1
ATOM 1725 O O . PHE A 1 232 ? 21.422 1.833 0.721 1 95.94 232 PHE A O 1
ATOM 1732 N N . GLY A 1 233 ? 20.859 3.643 -0.578 1 95.62 233 GLY A N 1
ATOM 1733 C CA . GLY A 1 233 ? 20.297 2.785 -1.607 1 95.62 233 GLY A CA 1
ATOM 1734 C C . GLY A 1 233 ? 21.328 1.895 -2.273 1 95.62 233 GLY A C 1
ATOM 1735 O O . GLY A 1 233 ? 21.094 0.699 -2.465 1 95.62 233 GLY A O 1
ATOM 1736 N N . VAL A 1 234 ? 22.469 2.479 -2.514 1 95 234 VAL A N 1
ATOM 1737 C CA . VAL A 1 234 ? 23.547 1.752 -3.178 1 95 234 VAL A CA 1
ATOM 1738 C C . VAL A 1 234 ? 24.109 0.693 -2.234 1 95 234 VAL A C 1
ATOM 1740 O O . VAL A 1 234 ? 24.344 -0.448 -2.641 1 95 234 VAL A O 1
ATOM 1743 N N . ILE A 1 235 ? 24.312 1.043 -1.041 1 95.75 235 ILE A N 1
ATOM 1744 C CA . ILE A 1 235 ? 24.844 0.109 -0.053 1 95.75 235 ILE A CA 1
ATOM 1745 C C . ILE A 1 235 ? 23.875 -1.064 0.114 1 95.75 235 ILE A C 1
ATOM 1747 O O . ILE A 1 235 ? 24.297 -2.221 0.174 1 95.75 235 ILE A O 1
ATOM 1751 N N . SER A 1 236 ? 22.641 -0.752 0.23 1 95.44 236 SER A N 1
ATOM 1752 C CA . SER A 1 236 ? 21.641 -1.806 0.382 1 95.44 236 SER A CA 1
ATOM 1753 C C . SER A 1 236 ? 21.641 -2.742 -0.823 1 95.44 236 SER A C 1
ATOM 1755 O O . SER A 1 236 ? 21.484 -3.955 -0.672 1 95.44 236 SER A O 1
ATOM 1757 N N . ALA A 1 237 ? 21.797 -2.156 -2.014 1 93.12 237 ALA A N 1
ATOM 1758 C CA . ALA A 1 237 ? 21.812 -2.961 -3.232 1 93.12 237 ALA A CA 1
ATOM 1759 C C . ALA A 1 237 ? 23.031 -3.869 -3.279 1 93.12 237 ALA A C 1
ATOM 1761 O O . ALA A 1 237 ? 22.906 -5.066 -3.551 1 93.12 237 ALA A O 1
ATOM 1762 N N . VAL A 1 238 ? 24.172 -3.381 -2.977 1 91.88 238 VAL A N 1
ATOM 1763 C CA . VAL A 1 238 ? 25.422 -4.129 -3.053 1 91.88 238 VAL A CA 1
ATOM 1764 C C . VAL A 1 238 ? 25.438 -5.207 -1.972 1 91.88 238 VAL A C 1
ATOM 1766 O O . VAL A 1 238 ? 25.703 -6.379 -2.26 1 91.88 238 VAL A O 1
ATOM 1769 N N . VAL A 1 239 ? 25.141 -4.844 -0.771 1 93.06 239 VAL A N 1
ATOM 1770 C CA . VAL A 1 239 ? 25.156 -5.781 0.346 1 93.06 239 VAL A CA 1
ATOM 1771 C C . VAL A 1 239 ? 24.062 -6.82 0.165 1 93.06 239 VAL A C 1
ATOM 1773 O O . VAL A 1 239 ? 24.25 -8 0.473 1 93.06 239 VAL A O 1
ATOM 1776 N N . GLY A 1 240 ? 22.922 -6.359 -0.283 1 90.81 240 GLY A N 1
ATOM 1777 C CA . GLY A 1 240 ? 21.812 -7.277 -0.511 1 90.81 240 GLY A CA 1
ATOM 1778 C C . GLY A 1 240 ? 22.125 -8.328 -1.558 1 90.81 240 GLY A C 1
ATOM 1779 O O . GLY A 1 240 ? 21.828 -9.516 -1.359 1 90.81 240 GLY A O 1
ATOM 1780 N N . VAL A 1 241 ? 22.719 -7.887 -2.662 1 86.75 241 VAL A N 1
ATOM 1781 C CA . VAL A 1 241 ? 23.078 -8.82 -3.725 1 86.75 241 VAL A CA 1
ATOM 1782 C C . VAL A 1 241 ? 24.141 -9.797 -3.221 1 86.75 241 VAL A C 1
ATOM 1784 O O . VAL A 1 241 ? 24.109 -10.984 -3.559 1 86.75 241 VAL A O 1
ATOM 1787 N N . TYR A 1 242 ? 25 -9.305 -2.453 1 87.5 242 TYR A N 1
ATOM 1788 C CA . TYR A 1 242 ? 26.047 -10.141 -1.872 1 87.5 242 TYR A CA 1
ATOM 1789 C C . TYR A 1 242 ? 25.438 -11.25 -1.02 1 87.5 242 TYR A C 1
ATOM 1791 O O . TYR A 1 242 ? 25.766 -12.422 -1.195 1 87.5 242 TYR A O 1
ATOM 1799 N N . TYR A 1 243 ? 24.578 -10.922 -0.135 1 87.62 243 TYR A N 1
ATOM 1800 C CA . TYR A 1 243 ? 23.969 -11.914 0.748 1 87.62 243 TYR A CA 1
ATOM 1801 C C . TYR A 1 243 ? 23.031 -12.828 -0.025 1 87.62 243 TYR A C 1
ATOM 1803 O O . TYR A 1 243 ? 22.859 -14 0.329 1 87.62 243 TYR A O 1
ATOM 1811 N N . SER A 1 244 ? 22.375 -12.242 -1.001 1 85.06 244 SER A N 1
ATOM 1812 C CA . SER A 1 244 ? 21.516 -13.07 -1.838 1 85.06 244 SER A CA 1
ATOM 1813 C C . SER A 1 244 ? 22.312 -14.164 -2.541 1 85.06 244 SER A C 1
ATOM 1815 O O . SER A 1 244 ? 21.844 -15.297 -2.664 1 85.06 244 SER A O 1
ATOM 1817 N N . TYR A 1 245 ? 23.5 -13.859 -2.963 1 80.88 245 TYR A N 1
ATOM 1818 C CA . TYR A 1 245 ? 24.344 -14.805 -3.688 1 80.88 245 TYR A CA 1
ATOM 1819 C C . TYR A 1 245 ? 24.875 -15.883 -2.754 1 80.88 245 TYR A C 1
ATOM 1821 O O . TYR A 1 245 ? 24.938 -17.062 -3.125 1 80.88 245 TYR A O 1
ATOM 1829 N N . ILE A 1 246 ? 25.188 -15.523 -1.634 1 82.62 246 ILE A N 1
ATOM 1830 C CA . ILE A 1 246 ? 25.797 -16.469 -0.702 1 82.62 246 ILE A CA 1
ATOM 1831 C C . ILE A 1 246 ? 24.734 -17.391 -0.14 1 82.62 246 ILE A C 1
ATOM 1833 O O . ILE A 1 246 ? 24.953 -18.609 -0.004 1 82.62 246 ILE A O 1
ATOM 1837 N N . TYR A 1 247 ? 23.547 -16.922 0.169 1 81.38 247 TYR A N 1
ATOM 1838 C CA . TYR A 1 247 ? 22.531 -17.719 0.839 1 81.38 247 TYR A CA 1
ATOM 1839 C C . TYR A 1 247 ? 21.484 -18.203 -0.156 1 81.38 247 TYR A C 1
ATOM 1841 O O . TYR A 1 247 ? 20.562 -18.938 0.212 1 81.38 247 TYR A O 1
ATOM 1849 N N . ASP A 1 248 ? 21.594 -17.859 -1.411 1 81.06 248 ASP A N 1
ATOM 1850 C CA . ASP A 1 248 ? 20.703 -18.297 -2.475 1 81.06 248 ASP A CA 1
ATOM 1851 C C . ASP A 1 248 ? 19.25 -17.906 -2.16 1 81.06 248 ASP A C 1
ATOM 1853 O O . ASP A 1 248 ? 18.359 -18.766 -2.193 1 81.06 248 ASP A O 1
ATOM 1857 N N . VAL A 1 249 ? 19.078 -16.719 -1.749 1 81.44 249 VAL A N 1
ATOM 1858 C CA . VAL A 1 249 ? 17.75 -16.203 -1.449 1 81.44 249 VAL A CA 1
ATOM 1859 C C . VAL A 1 249 ? 17.359 -15.156 -2.49 1 81.44 249 VAL A C 1
ATOM 1861 O O . VAL A 1 249 ? 18.188 -14.758 -3.318 1 81.44 249 VAL A O 1
ATOM 1864 N N . ALA A 1 250 ? 16.094 -14.836 -2.5 1 80.69 250 ALA A N 1
ATOM 1865 C CA . ALA A 1 250 ? 15.602 -13.836 -3.449 1 80.69 250 ALA A CA 1
ATOM 1866 C C . ALA A 1 250 ? 16.359 -12.523 -3.312 1 80.69 250 ALA A C 1
ATOM 1868 O O . ALA A 1 250 ? 16.453 -11.961 -2.219 1 80.69 250 ALA A O 1
ATOM 1869 N N . THR A 1 251 ? 16.938 -12.062 -4.34 1 83.5 251 THR A N 1
ATOM 1870 C CA . THR A 1 251 ? 17.812 -10.883 -4.359 1 83.5 251 THR A CA 1
ATOM 1871 C C . THR A 1 251 ? 17.047 -9.641 -3.908 1 83.5 251 THR A C 1
ATOM 1873 O O . THR A 1 251 ? 17.531 -8.883 -3.068 1 83.5 251 THR A O 1
ATOM 1876 N N . GLY A 1 252 ? 15.828 -9.461 -4.434 1 85 252 GLY A N 1
ATOM 1877 C CA . GLY A 1 252 ? 15.023 -8.305 -4.082 1 85 252 GLY A CA 1
ATOM 1878 C C . GLY A 1 252 ? 14.711 -8.219 -2.598 1 85 252 GLY A C 1
ATOM 1879 O O . GLY A 1 252 ? 14.844 -7.156 -1.99 1 85 252 GLY A O 1
ATOM 1880 N N . ALA A 1 253 ? 14.328 -9.297 -2.059 1 89.06 253 ALA A N 1
ATOM 1881 C CA . ALA A 1 253 ? 13.977 -9.336 -0.643 1 89.06 253 ALA A CA 1
ATOM 1882 C C . ALA A 1 253 ? 15.203 -9.078 0.234 1 89.06 253 ALA A C 1
ATOM 1884 O O . ALA A 1 253 ? 15.102 -8.422 1.273 1 89.06 253 ALA A O 1
ATOM 1885 N N . SER A 1 254 ? 16.312 -9.57 -0.209 1 90.69 254 SER A N 1
ATOM 1886 C CA . SER A 1 254 ? 17.547 -9.375 0.562 1 90.69 254 SER A CA 1
ATOM 1887 C C . SER A 1 254 ? 17.938 -7.906 0.597 1 90.69 254 SER A C 1
ATOM 1889 O O . SER A 1 254 ? 18.391 -7.402 1.632 1 90.69 254 SER A O 1
ATOM 1891 N N . ILE A 1 255 ? 17.812 -7.27 -0.487 1 92.31 255 ILE A N 1
ATOM 1892 C CA . ILE A 1 255 ? 18.156 -5.855 -0.552 1 92.31 255 ILE A CA 1
ATOM 1893 C C . ILE A 1 255 ? 17.25 -5.062 0.395 1 92.31 255 ILE A C 1
ATOM 1895 O O . ILE A 1 255 ? 17.719 -4.188 1.123 1 92.31 255 ILE A O 1
ATOM 1899 N N . VAL A 1 256 ? 16.031 -5.398 0.423 1 93.88 256 VAL A N 1
ATOM 1900 C CA . VAL A 1 256 ? 15.047 -4.707 1.25 1 93.88 256 VAL A CA 1
ATOM 1901 C C . VAL A 1 256 ? 15.359 -4.934 2.727 1 93.88 256 VAL A C 1
ATOM 1903 O O . VAL A 1 256 ? 15.242 -4.016 3.543 1 93.88 256 VAL A O 1
ATOM 1906 N N . ILE A 1 257 ? 15.758 -6.117 3.02 1 95.19 257 ILE A N 1
ATOM 1907 C CA . ILE A 1 257 ? 16.094 -6.434 4.406 1 95.19 257 ILE A CA 1
ATOM 1908 C C . ILE A 1 257 ? 17.281 -5.582 4.855 1 95.19 257 ILE A C 1
ATOM 1910 O O . ILE A 1 257 ? 17.281 -5.051 5.969 1 95.19 257 ILE A O 1
ATOM 1914 N N . VAL A 1 258 ? 18.25 -5.5 4.02 1 95.38 258 VAL A N 1
ATOM 1915 C CA . VAL A 1 258 ? 19.422 -4.691 4.348 1 95.38 258 VAL A CA 1
ATOM 1916 C C . VAL A 1 258 ? 19.016 -3.232 4.52 1 95.38 258 VAL A C 1
ATOM 1918 O O . VAL A 1 258 ? 19.438 -2.566 5.461 1 95.38 258 VAL A O 1
ATOM 1921 N N . ALA A 1 259 ? 18.203 -2.738 3.611 1 95.5 259 ALA A N 1
ATOM 1922 C CA . ALA A 1 259 ? 17.719 -1.361 3.711 1 95.5 259 ALA A CA 1
ATOM 1923 C C . ALA A 1 259 ? 16.969 -1.137 5.016 1 95.5 259 ALA A C 1
ATOM 1925 O O . ALA A 1 259 ? 17.141 -0.107 5.672 1 95.5 259 ALA A O 1
ATOM 1926 N N . THR A 1 260 ? 16.156 -2.082 5.395 1 95.06 260 THR A N 1
ATOM 1927 C CA . THR A 1 260 ? 15.383 -1.979 6.625 1 95.06 260 THR A CA 1
ATOM 1928 C C . THR A 1 260 ? 16.297 -2.027 7.844 1 95.06 260 THR A C 1
ATOM 1930 O O . THR A 1 260 ? 16.062 -1.335 8.836 1 95.06 260 THR A O 1
ATOM 1933 N N . LEU A 1 261 ? 17.234 -2.855 7.719 1 95.44 261 LEU A N 1
ATOM 1934 C CA . LEU A 1 261 ? 18.188 -2.932 8.812 1 95.44 261 LEU A CA 1
ATOM 1935 C C . LEU A 1 261 ? 18.938 -1.607 8.977 1 95.44 261 LEU A C 1
ATOM 1937 O O . LEU A 1 261 ? 19.172 -1.163 10.109 1 95.44 261 LEU A O 1
ATOM 1941 N N . LEU A 1 262 ? 19.328 -1.074 7.91 1 94.5 262 LEU A N 1
ATOM 1942 C CA . LEU A 1 262 ? 19.984 0.227 7.965 1 94.5 262 LEU A CA 1
ATOM 1943 C C . LEU A 1 262 ? 19.062 1.272 8.594 1 94.5 262 LEU A C 1
ATOM 1945 O O . LEU A 1 262 ? 19.516 2.109 9.383 1 94.5 262 LEU A O 1
ATOM 1949 N N . PHE A 1 263 ? 17.828 1.217 8.266 1 95.31 263 PHE A N 1
ATOM 1950 C CA . PHE A 1 263 ? 16.875 2.135 8.867 1 95.31 263 PHE A CA 1
ATOM 1951 C C . PHE A 1 263 ? 16.766 1.911 10.367 1 95.31 263 PHE A C 1
ATOM 1953 O O . PHE A 1 263 ? 16.766 2.867 11.148 1 95.31 263 PHE A O 1
ATOM 1960 N N . THR A 1 264 ? 16.625 0.679 10.711 1 92.75 264 THR A N 1
ATOM 1961 C CA . THR A 1 264 ? 16.484 0.341 12.117 1 92.75 264 THR A CA 1
ATOM 1962 C C . THR A 1 264 ? 17.719 0.796 12.906 1 92.75 264 THR A C 1
ATOM 1964 O O . THR A 1 264 ? 17.594 1.316 14.016 1 92.75 264 THR A O 1
ATOM 1967 N N . LEU A 1 265 ? 18.844 0.641 12.344 1 91.81 265 LEU A N 1
ATOM 1968 C CA . LEU A 1 265 ? 20.078 1.096 12.984 1 91.81 265 LEU A CA 1
ATOM 1969 C C . LEU A 1 265 ? 20.094 2.615 13.102 1 91.81 265 LEU A C 1
ATOM 1971 O O . LEU A 1 265 ? 20.484 3.156 14.141 1 91.81 265 LEU A O 1
ATOM 1975 N N . ALA A 1 266 ? 19.75 3.238 12.062 1 90.62 266 ALA A N 1
ATOM 1976 C CA . ALA A 1 266 ? 19.703 4.699 12.086 1 90.62 266 ALA A CA 1
ATOM 1977 C C . ALA A 1 266 ? 18.672 5.199 13.086 1 90.62 266 ALA A C 1
ATOM 1979 O O . ALA A 1 266 ? 18.875 6.215 13.75 1 90.62 266 ALA A O 1
ATOM 1980 N N . PHE A 1 267 ? 17.562 4.52 13.125 1 89.19 267 PHE A N 1
ATOM 1981 C CA . PHE A 1 267 ? 16.484 4.887 14.039 1 89.19 267 PHE A CA 1
ATOM 1982 C C . PHE A 1 267 ? 16.922 4.719 15.492 1 89.19 267 PHE A C 1
ATOM 1984 O O . PHE A 1 267 ? 16.594 5.547 16.344 1 89.19 267 PHE A O 1
ATOM 1991 N N . LEU A 1 268 ? 17.594 3.672 15.75 1 84.88 268 LEU A N 1
ATOM 1992 C CA . LEU A 1 268 ? 18.031 3.395 17.109 1 84.88 268 LEU A CA 1
ATOM 1993 C C . LEU A 1 268 ? 19.188 4.305 17.516 1 84.88 268 LEU A C 1
ATOM 1995 O O . LEU A 1 268 ? 19.281 4.719 18.672 1 84.88 268 LEU A O 1
ATOM 1999 N N . PHE A 1 269 ? 20.078 4.629 16.625 1 77.06 269 PHE A N 1
ATOM 2000 C CA . PHE A 1 269 ? 21.281 5.371 16.953 1 77.06 269 PHE A CA 1
ATOM 2001 C C . PHE A 1 269 ? 21.156 6.832 16.547 1 77.06 269 PHE A C 1
ATOM 2003 O O . PHE A 1 269 ? 22.078 7.625 16.75 1 77.06 269 PHE A O 1
ATOM 2010 N N . SER A 1 270 ? 20.156 7.164 15.969 1 66.31 270 SER A N 1
ATOM 2011 C CA . SER A 1 270 ? 20.062 8.539 15.492 1 66.31 270 SER A CA 1
ATOM 2012 C C . SER A 1 270 ? 20.078 9.523 16.656 1 66.31 270 SER A C 1
ATOM 2014 O O . SER A 1 270 ? 19.375 9.32 17.656 1 66.31 270 SER A O 1
ATOM 2016 N N . PRO A 1 271 ? 21.172 10.336 16.766 1 57.06 271 PRO A N 1
ATOM 2017 C CA . PRO A 1 271 ? 21.484 11.258 17.859 1 57.06 271 PRO A CA 1
ATOM 2018 C C . PRO A 1 271 ? 20.328 12.18 18.203 1 57.06 271 PRO A C 1
ATOM 2020 O O . PRO A 1 271 ? 20.141 12.523 19.375 1 57.06 271 PRO A O 1
ATOM 2023 N N . LYS A 1 272 ? 19.703 12.758 17.25 1 54.84 272 LYS A N 1
ATOM 2024 C CA . LYS A 1 272 ? 18.719 13.797 17.547 1 54.84 272 LYS A CA 1
ATOM 2025 C C . LYS A 1 272 ? 17.375 13.18 17.922 1 54.84 272 LYS A C 1
ATOM 2027 O O . LYS A 1 272 ? 16.609 13.766 18.688 1 54.84 272 LYS A O 1
ATOM 2032 N N . GLN A 1 273 ? 17.109 12.016 17.344 1 54.62 273 GLN A N 1
ATOM 2033 C CA . GLN A 1 273 ? 15.797 11.414 17.578 1 54.62 273 GLN A CA 1
ATOM 2034 C C . GLN A 1 273 ? 15.938 9.961 18.031 1 54.62 273 GLN A C 1
ATOM 2036 O O . GLN A 1 273 ? 14.938 9.242 18.156 1 54.62 273 GLN A O 1
ATOM 2041 N N . GLY A 1 274 ? 17.234 9.539 18.266 1 53.38 274 GLY A N 1
ATOM 2042 C CA . GLY A 1 274 ? 17.5 8.125 18.516 1 53.38 274 GLY A CA 1
ATOM 2043 C C . GLY A 1 274 ? 17.031 7.668 19.891 1 53.38 274 GLY A C 1
ATOM 2044 O O . GLY A 1 274 ? 17.141 8.414 20.875 1 53.38 274 GLY A O 1
ATOM 2045 N N . VAL A 1 275 ? 16.062 6.742 19.844 1 56.25 275 VAL A N 1
ATOM 2046 C CA . VAL A 1 275 ? 15.5 6.195 21.078 1 56.25 275 VAL A CA 1
ATOM 2047 C C . VAL A 1 275 ? 16.625 5.93 22.078 1 56.25 275 VAL A C 1
ATOM 2049 O O . VAL A 1 275 ? 16.484 6.223 23.266 1 56.25 275 VAL A O 1
ATOM 2052 N N . PHE A 1 276 ? 17.688 5.418 21.5 1 53.25 276 PHE A N 1
ATOM 2053 C CA . PHE A 1 276 ? 18.75 5.059 22.422 1 53.25 276 PHE A CA 1
ATOM 2054 C C . PHE A 1 276 ? 19.469 6.301 22.953 1 53.25 276 PHE A C 1
ATOM 2056 O O . PHE A 1 276 ? 19.828 6.367 24.125 1 53.25 276 PHE A O 1
ATOM 2063 N N . VAL A 1 277 ? 19.703 7.191 22.031 1 51.16 277 VAL A N 1
ATOM 2064 C CA . VAL A 1 277 ? 20.406 8.383 22.5 1 51.16 277 VAL A CA 1
ATOM 2065 C C . VAL A 1 277 ? 19.531 9.141 23.5 1 51.16 277 VAL A C 1
ATOM 2067 O O . VAL A 1 277 ? 20.047 9.672 24.5 1 51.16 277 VAL A O 1
ATOM 2070 N N . ARG A 1 278 ? 18.203 9.188 23.141 1 53.5 278 ARG A N 1
ATOM 2071 C CA . ARG A 1 278 ? 17.312 9.812 24.109 1 53.5 278 ARG A CA 1
ATOM 2072 C C . ARG A 1 278 ? 17.328 9.039 25.422 1 53.5 278 ARG A C 1
ATOM 2074 O O . ARG A 1 278 ? 17.281 9.633 26.5 1 53.5 278 ARG A O 1
ATOM 2081 N N . TRP A 1 279 ? 17.266 7.699 25.234 1 50.75 279 TRP A N 1
ATOM 2082 C CA . TRP A 1 279 ? 17.344 6.879 26.438 1 50.75 279 TRP A CA 1
ATOM 2083 C C . TRP A 1 279 ? 18.641 7.141 27.188 1 50.75 279 TRP A C 1
ATOM 2085 O O . TRP A 1 279 ? 18.641 7.277 28.422 1 50.75 279 TRP A O 1
ATOM 2095 N N . PHE A 1 280 ? 19.672 7.211 26.391 1 48.34 280 PHE A N 1
ATOM 2096 C CA . PHE A 1 280 ? 20.953 7.43 27.031 1 48.34 280 PHE A CA 1
ATOM 2097 C C . PHE A 1 280 ? 21.031 8.836 27.625 1 48.34 280 PHE A C 1
ATOM 2099 O O . PHE A 1 280 ? 21.625 9.031 28.688 1 48.34 280 PHE A O 1
ATOM 2106 N N . ARG A 1 281 ? 20.547 9.781 26.891 1 50.12 281 ARG A N 1
ATOM 2107 C CA . ARG A 1 281 ? 20.578 11.133 27.438 1 50.12 281 ARG A CA 1
ATOM 2108 C C . ARG A 1 281 ? 19.672 11.258 28.656 1 50.12 281 ARG A C 1
ATOM 2110 O O . ARG A 1 281 ? 19.969 12 29.578 1 50.12 281 ARG A O 1
ATOM 2117 N N . ARG A 1 282 ? 18.5 10.625 28.547 1 49.59 282 ARG A N 1
ATOM 2118 C CA . ARG A 1 282 ? 17.656 10.656 29.734 1 49.59 282 ARG A CA 1
ATOM 2119 C C . ARG A 1 282 ? 18.359 9.977 30.906 1 49.59 282 ARG A C 1
ATOM 2121 O O . ARG A 1 282 ? 18.203 10.398 32.062 1 49.59 282 ARG A O 1
ATOM 2128 N N . MET A 1 283 ? 19 8.961 30.656 1 46.75 283 MET A N 1
ATOM 2129 C CA . MET A 1 283 ? 19.734 8.32 31.734 1 46.75 283 MET A CA 1
ATOM 2130 C C . MET A 1 283 ? 20.828 9.242 32.281 1 46.75 283 MET A C 1
ATOM 2132 O O . MET A 1 283 ? 21.188 9.172 33.469 1 46.75 283 MET A O 1
ATOM 2136 N N . THR A 1 284 ? 21.375 9.922 31.406 1 48.72 284 THR A N 1
ATOM 2137 C CA . THR A 1 284 ? 22.453 10.773 31.906 1 48.72 284 THR A CA 1
ATOM 2138 C C . THR A 1 284 ? 21.891 12.047 32.531 1 48.72 284 THR A C 1
ATOM 2140 O O . THR A 1 284 ? 22.547 12.68 33.344 1 48.72 284 THR A O 1
ATOM 2143 N N . THR A 1 285 ? 20.766 12.531 31.984 1 47.41 285 THR A N 1
ATOM 2144 C CA . THR A 1 285 ? 20.266 13.75 32.594 1 47.41 285 THR A CA 1
ATOM 2145 C C . THR A 1 285 ? 19.594 13.438 33.938 1 47.41 285 THR A C 1
ATOM 2147 O O . THR A 1 285 ? 19.25 14.344 34.688 1 47.41 285 THR A O 1
ATOM 2150 N N . SER A 1 286 ? 18.922 12.195 34.031 1 46.75 286 SER A N 1
ATOM 2151 C CA . SER A 1 286 ? 18.391 11.953 35.375 1 46.75 286 SER A CA 1
ATOM 2152 C C . SER A 1 286 ? 19.5 11.961 36.406 1 46.75 286 SER A C 1
ATOM 2154 O O . SER A 1 286 ? 19.219 11.906 37.625 1 46.75 286 SER A O 1
ATOM 2156 N N . LYS A 1 287 ? 20.703 11.734 36.031 1 43.78 287 LYS A N 1
ATOM 2157 C CA . LYS A 1 287 ? 21.688 11.82 37.094 1 43.78 287 LYS A CA 1
ATOM 2158 C C . LYS A 1 287 ? 22.031 13.273 37.406 1 43.78 287 LYS A C 1
ATOM 2160 O O . LYS A 1 287 ? 22.781 13.547 38.344 1 43.78 287 LYS A O 1
ATOM 2165 N N . ALA A 1 288 ? 21.562 14.305 36.656 1 35.19 288 ALA A N 1
ATOM 2166 C CA . ALA A 1 288 ? 21.844 15.602 37.281 1 35.19 288 ALA A CA 1
ATOM 2167 C C . ALA A 1 288 ? 20.672 16.094 38.094 1 35.19 288 ALA A C 1
ATOM 2169 O O . ALA A 1 288 ? 19.516 15.859 37.75 1 35.19 288 ALA A O 1
ATOM 2170 N N . MET B 1 1 ? -32.969 -10.625 -16.094 1 56.81 1 MET B N 1
ATOM 2171 C CA . MET B 1 1 ? -33.812 -11.383 -15.172 1 56.81 1 MET B CA 1
ATOM 2172 C C . MET B 1 1 ? -33.438 -12.859 -15.172 1 56.81 1 MET B C 1
ATOM 2174 O O . MET B 1 1 ? -33.375 -13.492 -14.117 1 56.81 1 MET B O 1
ATOM 2178 N N . GLU B 1 2 ? -33.156 -13.258 -16.375 1 62.78 2 GLU B N 1
ATOM 2179 C CA . GLU B 1 2 ? -32.781 -14.664 -16.469 1 62.78 2 GLU B CA 1
ATOM 2180 C C . GLU B 1 2 ? -31.453 -14.938 -15.75 1 62.78 2 GLU B C 1
ATOM 2182 O O . GLU B 1 2 ? -31.312 -15.938 -15.039 1 62.78 2 GLU B O 1
ATOM 2187 N N . ASN B 1 3 ? -30.594 -14 -15.914 1 69.5 3 ASN B N 1
ATOM 2188 C CA . ASN B 1 3 ? -29.297 -14.164 -15.266 1 69.5 3 ASN B CA 1
ATOM 2189 C C . ASN B 1 3 ? -29.422 -14.133 -13.742 1 69.5 3 ASN B C 1
ATOM 2191 O O . ASN B 1 3 ? -28.703 -14.852 -13.047 1 69.5 3 ASN B O 1
ATOM 2195 N N . LEU B 1 4 ? -30.375 -13.336 -13.312 1 69.56 4 LEU B N 1
ATOM 2196 C CA . LEU B 1 4 ? -30.562 -13.242 -11.875 1 69.56 4 LEU B CA 1
ATOM 2197 C C . LEU B 1 4 ? -31.141 -14.547 -11.312 1 69.56 4 LEU B C 1
ATOM 2199 O O . LEU B 1 4 ? -30.734 -14.992 -10.242 1 69.56 4 LEU B O 1
ATOM 2203 N N . ASN B 1 5 ? -32.156 -15.07 -12.086 1 66.31 5 ASN B N 1
ATOM 2204 C CA . ASN B 1 5 ? -32.719 -16.344 -11.664 1 66.31 5 ASN B CA 1
ATOM 2205 C C . ASN B 1 5 ? -31.688 -17.453 -11.68 1 66.31 5 ASN B C 1
ATOM 2207 O O . ASN B 1 5 ? -31.688 -18.312 -10.781 1 66.31 5 ASN B O 1
ATOM 2211 N N . TYR B 1 6 ? -30.922 -17.422 -12.664 1 68.88 6 TYR B N 1
ATOM 2212 C CA . TYR B 1 6 ? -29.859 -18.406 -12.758 1 68.88 6 TYR B CA 1
ATOM 2213 C C . TYR B 1 6 ? -28.891 -18.266 -11.586 1 68.88 6 TYR B C 1
ATOM 2215 O O . TYR B 1 6 ? -28.422 -19.266 -11.031 1 68.88 6 TYR B O 1
ATOM 2223 N N . PHE B 1 7 ? -28.703 -17.078 -11.258 1 72.19 7 PHE B N 1
ATOM 2224 C CA . PHE B 1 7 ? -27.797 -16.828 -10.156 1 72.19 7 PHE B CA 1
ATOM 2225 C C . PHE B 1 7 ? -28.391 -17.297 -8.828 1 72.19 7 PHE B C 1
ATOM 2227 O O . PHE B 1 7 ? -27.703 -17.938 -8.031 1 72.19 7 PHE B O 1
ATOM 2234 N N . ILE B 1 8 ? -29.656 -16.953 -8.586 1 72.19 8 ILE B N 1
ATOM 2235 C CA . ILE B 1 8 ? -30.312 -17.359 -7.348 1 72.19 8 ILE B CA 1
ATOM 2236 C C . ILE B 1 8 ? -30.359 -18.875 -7.246 1 72.19 8 ILE B C 1
ATOM 2238 O O . ILE B 1 8 ? -30.141 -19.438 -6.172 1 72.19 8 ILE B O 1
ATOM 2242 N N . ASP B 1 9 ? -30.516 -19.516 -8.398 1 69.75 9 ASP B N 1
ATOM 2243 C CA . ASP B 1 9 ? -30.547 -20.969 -8.445 1 69.75 9 ASP B CA 1
ATOM 2244 C C . ASP B 1 9 ? -29.156 -21.562 -8.164 1 69.75 9 ASP B C 1
ATOM 2246 O O . ASP B 1 9 ? -29.031 -22.562 -7.469 1 69.75 9 ASP B O 1
ATOM 2250 N N . ALA B 1 10 ? -28.188 -20.906 -8.695 1 70.38 10 ALA B N 1
ATOM 2251 C CA . ALA B 1 10 ? -26.812 -21.375 -8.531 1 70.38 10 ALA B CA 1
ATOM 2252 C C . ALA B 1 10 ? -26.359 -21.203 -7.086 1 70.38 10 ALA B C 1
ATOM 2254 O O . ALA B 1 10 ? -25.672 -22.078 -6.535 1 70.38 10 ALA B O 1
ATOM 2255 N N . VAL B 1 11 ? -26.719 -20.094 -6.551 1 69.19 11 VAL B N 1
ATOM 2256 C CA . VAL B 1 11 ? -26.359 -19.828 -5.164 1 69.19 11 VAL B CA 1
ATOM 2257 C C . VAL B 1 11 ? -27 -20.859 -4.246 1 69.19 11 VAL B C 1
ATOM 2259 O O . VAL B 1 11 ? -26.391 -21.297 -3.262 1 69.19 11 VAL B O 1
ATOM 2262 N N . MET B 1 12 ? -28.141 -21.328 -4.668 1 71.06 12 MET B N 1
ATOM 2263 C CA . MET B 1 12 ? -28.844 -22.312 -3.844 1 71.06 12 MET B CA 1
ATOM 2264 C C . MET B 1 12 ? -28.312 -23.719 -4.098 1 71.06 12 MET B C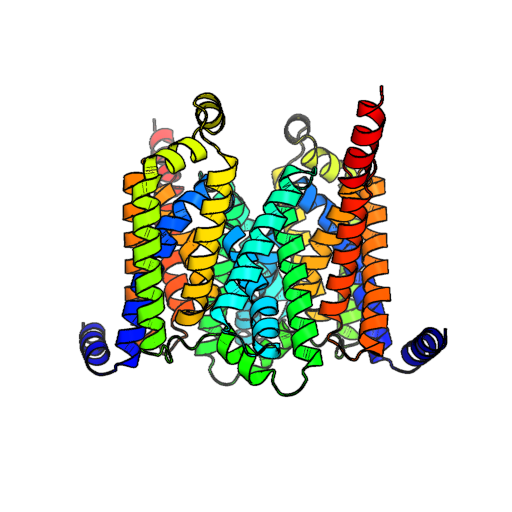 1
ATOM 2266 O O . MET B 1 12 ? -28.406 -24.578 -3.227 1 71.06 12 MET B O 1
ATOM 2270 N N . THR B 1 13 ? -27.703 -23.891 -5.188 1 68.44 13 THR B N 1
ATOM 2271 C CA . THR B 1 13 ? -27.312 -25.234 -5.574 1 68.44 13 THR B CA 1
ATOM 2272 C C . THR B 1 13 ? -25.828 -25.469 -5.27 1 68.44 13 THR B C 1
ATOM 2274 O O . THR B 1 13 ? -25.453 -26.531 -4.777 1 68.44 13 THR B O 1
ATOM 2277 N N . TYR B 1 14 ? -25.062 -24.453 -5.406 1 74.38 14 TYR B N 1
ATOM 2278 C CA . TYR B 1 14 ? -23.609 -24.641 -5.281 1 74.38 14 TYR B CA 1
ATOM 2279 C C . TYR B 1 14 ? -23.109 -24.094 -3.955 1 74.38 14 TYR B C 1
ATOM 2281 O O . TYR B 1 14 ? -23.156 -22.891 -3.719 1 74.38 14 TYR B O 1
ATOM 2289 N N . PRO B 1 15 ? -22.703 -24.938 -3.123 1 76.06 15 PRO B N 1
ATOM 2290 C CA . PRO B 1 15 ? -22.219 -24.547 -1.801 1 76.06 15 PRO B CA 1
ATOM 2291 C C . PRO B 1 15 ? -21.047 -23.578 -1.873 1 76.06 15 PRO B C 1
ATOM 2293 O O . PRO B 1 15 ? -20.906 -22.703 -1.004 1 76.06 15 PRO B O 1
ATOM 2296 N N . PHE B 1 16 ? -20.312 -23.734 -2.877 1 74.31 16 PHE B N 1
ATOM 2297 C CA . PHE B 1 16 ? -19.156 -22.844 -3.002 1 74.31 16 PHE B CA 1
ATOM 2298 C C . PHE B 1 16 ? -19.594 -21.406 -3.189 1 74.31 16 PHE B C 1
ATOM 2300 O O . PHE B 1 16 ? -18.984 -20.484 -2.635 1 74.31 16 PHE B O 1
ATOM 2307 N N . LEU B 1 17 ? -20.656 -21.25 -3.934 1 77.44 17 LEU B N 1
ATOM 2308 C CA . LEU B 1 17 ? -21.156 -19.906 -4.199 1 77.44 17 LEU B CA 1
ATOM 2309 C C . LEU B 1 17 ? -21.797 -19.328 -2.953 1 77.44 17 LEU B C 1
ATOM 2311 O O . LEU B 1 17 ? -21.688 -18.125 -2.693 1 77.44 17 LEU B O 1
ATOM 2315 N N . GLN B 1 18 ? -22.391 -20.141 -2.223 1 81.31 18 GLN B N 1
ATOM 2316 C CA . GLN B 1 18 ? -23.016 -19.703 -0.974 1 81.31 18 GLN B CA 1
ATOM 2317 C C . GLN B 1 18 ? -21.953 -19.25 0.031 1 81.31 18 GLN B C 1
ATOM 2319 O O . GLN B 1 18 ? -22.109 -18.203 0.673 1 81.31 18 GLN B O 1
ATOM 2324 N N . ASN B 1 19 ? -20.984 -19.984 0.109 1 81.69 19 ASN B N 1
ATOM 2325 C CA . ASN B 1 19 ? -19.922 -19.656 1.04 1 81.69 19 ASN B CA 1
ATOM 2326 C C . ASN B 1 19 ? -19.219 -18.359 0.641 1 81.69 19 ASN B C 1
ATOM 2328 O O . ASN B 1 19 ? -18.844 -17.562 1.5 1 81.69 19 ASN B O 1
ATOM 2332 N N . ALA B 1 20 ? -19.094 -18.219 -0.619 1 79.56 20 ALA B N 1
ATOM 2333 C CA . ALA B 1 20 ? -18.438 -17.016 -1.112 1 79.56 20 ALA B CA 1
ATOM 2334 C C . ALA B 1 20 ? -19.281 -15.773 -0.818 1 79.56 20 ALA B C 1
ATOM 2336 O O . ALA B 1 20 ? -18.75 -14.727 -0.447 1 79.56 20 ALA B O 1
ATOM 2337 N N . LEU B 1 21 ? -20.547 -15.938 -0.943 1 86.25 21 LEU B N 1
ATOM 2338 C CA . LEU B 1 21 ? -21.453 -14.82 -0.706 1 86.25 21 LEU B CA 1
ATOM 2339 C C . LEU B 1 21 ? -21.484 -14.453 0.774 1 86.25 21 LEU B C 1
ATOM 2341 O O . LEU B 1 21 ? -21.391 -13.273 1.127 1 86.25 21 LEU B O 1
ATOM 2345 N N . ILE B 1 22 ? -21.578 -15.406 1.569 1 87.56 22 ILE B N 1
ATOM 2346 C CA . ILE B 1 22 ? -21.641 -15.172 3.008 1 87.56 22 ILE B CA 1
ATOM 2347 C C . ILE B 1 22 ? -20.328 -14.562 3.484 1 87.56 22 ILE B C 1
ATOM 2349 O O . ILE B 1 22 ? -20.328 -13.609 4.266 1 87.56 22 ILE B O 1
ATOM 2353 N N . ALA B 1 23 ? -19.25 -15.086 2.984 1 85.94 23 ALA B N 1
ATOM 2354 C CA . ALA B 1 23 ? -17.938 -14.555 3.348 1 85.94 23 ALA B CA 1
ATOM 2355 C C . ALA B 1 23 ? -17.797 -13.102 2.9 1 85.94 23 ALA B C 1
ATOM 2357 O O . ALA B 1 23 ? -17.312 -12.258 3.662 1 85.94 23 ALA B O 1
ATOM 2358 N N . GLY B 1 24 ? -18.25 -12.883 1.708 1 87.94 24 GLY B N 1
ATOM 2359 C CA . GLY B 1 24 ? -18.172 -11.523 1.191 1 87.94 24 GLY B CA 1
ATOM 2360 C C . GLY B 1 24 ? -19 -10.539 1.991 1 87.94 24 GLY B C 1
ATOM 2361 O O . GLY B 1 24 ? -18.562 -9.414 2.244 1 87.94 24 GLY B O 1
ATOM 2362 N N . VAL B 1 25 ? -20.125 -10.969 2.385 1 91.12 25 VAL B N 1
ATOM 2363 C CA . VAL B 1 25 ? -21.031 -10.109 3.135 1 91.12 25 VAL B CA 1
ATOM 2364 C C . VAL B 1 25 ? -20.469 -9.844 4.527 1 91.12 25 VAL B C 1
ATOM 2366 O O . VAL B 1 25 ? -20.453 -8.711 5 1 91.12 25 VAL B O 1
ATOM 2369 N N . LEU B 1 26 ? -20 -10.859 5.133 1 91.62 26 LEU B N 1
ATOM 2370 C CA . LEU B 1 26 ? -19.422 -10.711 6.469 1 91.62 26 LEU B CA 1
ATOM 2371 C C . LEU B 1 26 ? -18.219 -9.781 6.441 1 91.62 26 LEU B C 1
ATOM 2373 O O . LEU B 1 26 ? -18.109 -8.867 7.27 1 91.62 26 LEU B O 1
ATOM 2377 N N . VAL B 1 27 ? -17.391 -9.984 5.48 1 90.75 27 VAL B N 1
ATOM 2378 C CA . VAL B 1 27 ? -16.188 -9.164 5.336 1 90.75 27 VAL B CA 1
ATOM 2379 C C . VAL B 1 27 ? -16.578 -7.734 4.98 1 90.75 27 VAL B C 1
ATOM 2381 O O . VAL B 1 27 ? -15.992 -6.777 5.48 1 90.75 27 VAL B O 1
ATOM 2384 N N . GLY B 1 28 ? -17.609 -7.625 4.148 1 93.25 28 GLY B N 1
ATOM 2385 C CA . GLY B 1 28 ? -18.078 -6.301 3.791 1 93.25 28 GLY B CA 1
ATOM 2386 C C . GLY B 1 28 ? -18.594 -5.508 4.984 1 93.25 28 GLY B C 1
ATOM 2387 O O . GLY B 1 28 ? -18.344 -4.305 5.086 1 93.25 28 GLY B O 1
ATOM 2388 N N . ILE B 1 29 ? -19.156 -6.16 5.852 1 94.25 29 ILE B N 1
ATOM 2389 C CA . ILE B 1 29 ? -19.734 -5.508 7.027 1 94.25 29 ILE B CA 1
ATOM 2390 C C . ILE B 1 29 ? -18.609 -5.125 7.996 1 94.25 29 ILE B C 1
ATOM 2392 O O . ILE B 1 29 ? -18.484 -3.955 8.367 1 94.25 29 ILE B O 1
ATOM 2396 N N . VAL B 1 30 ? -17.828 -6.074 8.328 1 94.38 30 VAL B N 1
ATOM 2397 C CA . VAL B 1 30 ? -16.828 -5.84 9.367 1 94.38 30 VAL B CA 1
ATOM 2398 C C . VAL B 1 30 ? -15.766 -4.875 8.859 1 94.38 30 VAL B C 1
ATOM 2400 O O . VAL B 1 30 ? -15.359 -3.951 9.57 1 94.38 30 VAL B O 1
ATOM 2403 N N . CYS B 1 31 ? -15.305 -5.043 7.68 1 94 31 CYS B N 1
ATOM 2404 C CA . CYS B 1 31 ? -14.305 -4.145 7.109 1 94 31 CYS B CA 1
ATOM 2405 C C . CYS B 1 31 ? -14.891 -2.756 6.883 1 94 31 CYS B C 1
ATOM 2407 O O . CYS B 1 31 ? -14.195 -1.751 7.043 1 94 31 CYS B O 1
ATOM 2409 N N . GLY B 1 32 ? -16.188 -2.766 6.484 1 94.19 32 GLY B N 1
ATOM 2410 C CA . GLY B 1 32 ? -16.844 -1.479 6.32 1 94.19 32 GLY B CA 1
ATOM 2411 C C . GLY B 1 32 ? -16.891 -0.667 7.602 1 94.19 32 GLY B C 1
ATOM 2412 O O . GLY B 1 32 ? -16.594 0.532 7.594 1 94.19 32 GLY B O 1
ATOM 2413 N N . VAL B 1 33 ? -17.125 -1.299 8.648 1 94.62 33 VAL B N 1
ATOM 2414 C CA . VAL B 1 33 ? -17.281 -0.625 9.938 1 94.62 33 VAL B CA 1
ATOM 2415 C C . VAL B 1 33 ? -15.906 -0.221 10.469 1 94.62 33 VAL B C 1
ATOM 2417 O O . VAL B 1 33 ? -15.695 0.937 10.844 1 94.62 33 VAL B O 1
ATOM 2420 N N . VAL B 1 34 ? -14.992 -1.122 10.469 1 94 34 VAL B N 1
ATOM 2421 C CA . VAL B 1 34 ? -13.648 -0.848 10.969 1 94 34 VAL B CA 1
ATOM 2422 C C . VAL B 1 34 ? -12.969 0.18 10.07 1 94 34 VAL B C 1
ATOM 2424 O O . VAL B 1 34 ? -12.242 1.051 10.555 1 94 34 VAL B O 1
ATOM 2427 N N . GLY B 1 35 ? -13.266 0.073 8.789 1 94.19 35 GLY B N 1
ATOM 2428 C CA . GLY B 1 35 ? -12.68 0.977 7.809 1 94.19 35 GLY B CA 1
ATOM 2429 C C . GLY B 1 35 ? -13.023 2.432 8.062 1 94.19 35 GLY B C 1
ATOM 2430 O O . GLY B 1 35 ? -12.203 3.32 7.812 1 94.19 35 GLY B O 1
ATOM 2431 N N . CYS B 1 36 ? -14.141 2.752 8.617 1 93.94 36 CYS B N 1
ATOM 2432 C CA . CYS B 1 36 ? -14.555 4.121 8.898 1 93.94 36 CYS B CA 1
ATOM 2433 C C . CYS B 1 36 ? -13.625 4.77 9.914 1 93.94 36 CYS B C 1
ATOM 2435 O O . CYS B 1 36 ? -13.219 5.922 9.75 1 93.94 36 CYS B O 1
ATOM 2437 N N . PHE B 1 37 ? -13.25 4.059 10.883 1 92.31 37 PHE B N 1
ATOM 2438 C CA . PHE B 1 37 ? -12.391 4.602 11.93 1 92.31 37 PHE B CA 1
ATOM 2439 C C . PHE B 1 37 ? -10.977 4.824 11.414 1 92.31 37 PHE B C 1
ATOM 2441 O O . PHE B 1 37 ? -10.336 5.824 11.75 1 92.31 37 PHE B O 1
ATOM 2448 N N . ILE B 1 38 ? -10.555 3.955 10.578 1 90.5 38 ILE B N 1
ATOM 2449 C CA . ILE B 1 38 ? -9.18 4.055 10.094 1 90.5 38 ILE B CA 1
ATOM 2450 C C . ILE B 1 38 ? -9.07 5.191 9.078 1 90.5 38 ILE B C 1
ATOM 2452 O O . ILE B 1 38 ? -8.062 5.902 9.039 1 90.5 38 ILE B O 1
ATOM 2456 N N . ILE B 1 39 ? -10.125 5.363 8.32 1 92 39 ILE B N 1
ATOM 2457 C CA . ILE B 1 39 ? -10.148 6.449 7.352 1 92 39 ILE B CA 1
ATOM 2458 C C . ILE B 1 39 ? -10.156 7.793 8.078 1 92 39 ILE B C 1
ATOM 2460 O O . ILE B 1 39 ? -9.422 8.711 7.711 1 92 39 ILE B O 1
ATOM 2464 N N . LEU B 1 40 ? -10.938 7.934 9.117 1 90.38 40 LEU B N 1
ATOM 2465 C CA . LEU B 1 40 ? -11.078 9.188 9.844 1 90.38 40 LEU B CA 1
ATOM 2466 C C . LEU B 1 40 ? -9.797 9.531 10.586 1 90.38 40 LEU B C 1
ATOM 2468 O O . LEU B 1 40 ? -9.5 10.711 10.805 1 90.38 40 LEU B O 1
ATOM 2472 N N . ARG B 1 41 ? -9.047 8.523 10.906 1 87.5 41 ARG B N 1
ATOM 2473 C CA . ARG B 1 41 ? -7.801 8.742 11.625 1 87.5 41 ARG B CA 1
ATOM 2474 C C . ARG B 1 41 ? -6.641 8.961 10.664 1 87.5 41 ARG B C 1
ATOM 2476 O O . ARG B 1 41 ? -5.504 9.172 11.086 1 87.5 41 ARG B O 1
ATOM 2483 N N . GLY B 1 42 ? -6.91 8.828 9.445 1 87.75 42 GLY B N 1
ATOM 2484 C CA . GLY B 1 42 ? -5.871 9.07 8.453 1 87.75 42 GLY B CA 1
ATOM 2485 C C . GLY B 1 42 ? -4.891 7.918 8.336 1 87.75 42 GLY B C 1
ATOM 2486 O O . GLY B 1 42 ? -3.697 8.133 8.102 1 87.75 42 GLY B O 1
ATOM 2487 N N . MET B 1 43 ? -5.301 6.742 8.578 1 88.62 43 MET B N 1
ATOM 2488 C CA . MET B 1 43 ? -4.461 5.547 8.531 1 88.62 43 MET B CA 1
ATOM 2489 C C . MET B 1 43 ? -5.062 4.492 7.609 1 88.62 43 MET B C 1
ATOM 2491 O O . MET B 1 43 ? -5.062 3.305 7.934 1 88.62 43 MET B O 1
ATOM 2495 N N . ALA B 1 44 ? -5.598 4.965 6.562 1 91.12 44 ALA B N 1
ATOM 2496 C CA . ALA B 1 44 ? -6.344 4.094 5.656 1 91.12 44 ALA B CA 1
ATOM 2497 C C . ALA B 1 44 ? -5.453 2.986 5.102 1 91.12 44 ALA B C 1
ATOM 2499 O O . ALA B 1 44 ? -5.93 1.887 4.809 1 91.12 44 ALA B O 1
ATOM 2500 N N . LEU B 1 45 ? -4.121 3.211 5.066 1 91.31 45 LEU B N 1
ATOM 2501 C CA . LEU B 1 45 ? -3.229 2.266 4.406 1 91.31 45 LEU B CA 1
ATOM 2502 C C . LEU B 1 45 ? -2.625 1.291 5.41 1 91.31 45 LEU B C 1
ATOM 2504 O O . LEU B 1 45 ? -1.828 0.426 5.043 1 91.31 45 LEU B O 1
ATOM 2508 N N . MET B 1 46 ? -3.082 1.378 6.641 1 90.75 46 MET B N 1
ATOM 2509 C CA . MET B 1 46 ? -2.613 0.465 7.68 1 90.75 46 MET B CA 1
ATOM 2510 C C . MET B 1 46 ? -3.014 -0.972 7.359 1 90.75 46 MET B C 1
ATOM 2512 O O . MET B 1 46 ? -2.246 -1.903 7.613 1 90.75 46 MET B O 1
ATOM 2516 N N . GLY B 1 47 ? -4.211 -1.145 6.871 1 88.88 47 GLY B N 1
ATOM 2517 C CA . GLY B 1 47 ? -4.641 -2.475 6.469 1 88.88 47 GLY B CA 1
ATOM 2518 C C . GLY B 1 47 ? -3.723 -3.117 5.449 1 88.88 47 GLY B C 1
ATOM 2519 O O . GLY B 1 47 ? -3.477 -4.324 5.5 1 88.88 47 GLY B O 1
ATOM 2520 N N . GLU B 1 48 ? -3.203 -2.334 4.543 1 88.94 48 GLU B N 1
ATOM 2521 C CA . GLU B 1 48 ? -2.254 -2.811 3.543 1 88.94 48 GLU B CA 1
ATOM 2522 C C . GLU B 1 48 ? -0.962 -3.297 4.195 1 88.94 48 GLU B C 1
ATOM 2524 O O . GLU B 1 48 ? -0.411 -4.324 3.799 1 88.94 48 GLU B O 1
ATOM 2529 N N . ALA B 1 49 ? -0.523 -2.531 5.145 1 91.25 49 ALA B N 1
ATOM 2530 C CA . ALA B 1 49 ? 0.696 -2.893 5.863 1 91.25 49 ALA B CA 1
ATOM 2531 C C . ALA B 1 49 ? 0.533 -4.23 6.582 1 91.25 49 ALA B C 1
ATOM 2533 O O . ALA B 1 49 ? 1.405 -5.098 6.496 1 91.25 49 ALA B O 1
ATOM 2534 N N . ILE B 1 50 ? -0.574 -4.391 7.164 1 90 50 ILE B N 1
ATOM 2535 C CA . ILE B 1 50 ? -0.828 -5.594 7.953 1 90 50 ILE B CA 1
ATOM 2536 C C . ILE B 1 50 ? -0.958 -6.801 7.023 1 90 50 ILE B C 1
ATOM 2538 O O . ILE B 1 50 ? -0.472 -7.891 7.336 1 90 50 ILE B O 1
ATOM 2542 N N . SER B 1 51 ? -1.554 -6.652 5.895 1 88.38 51 SER B N 1
ATOM 2543 C CA . SER B 1 51 ? -1.747 -7.746 4.945 1 88.38 51 SER B CA 1
ATOM 2544 C C . SER B 1 51 ? -0.412 -8.305 4.465 1 88.38 51 SER B C 1
ATOM 2546 O O . SER B 1 51 ? -0.3 -9.5 4.18 1 88.38 51 SER B O 1
ATOM 2548 N N . HIS B 1 52 ? 0.581 -7.5 4.391 1 88.25 52 HIS B N 1
ATOM 2549 C CA . HIS B 1 52 ? 1.903 -7.953 3.975 1 88.25 52 HIS B CA 1
ATOM 2550 C C . HIS B 1 52 ? 2.686 -8.523 5.152 1 88.25 52 HIS B C 1
ATOM 2552 O O . HIS B 1 52 ? 3.506 -9.43 4.98 1 88.25 52 HIS B O 1
ATOM 2558 N N . ALA B 1 53 ? 2.408 -7.988 6.254 1 91.12 53 ALA B N 1
ATOM 2559 C CA . ALA B 1 53 ? 3.084 -8.445 7.465 1 91.12 53 ALA B CA 1
ATOM 2560 C C . ALA B 1 53 ? 2.641 -9.859 7.844 1 91.12 53 ALA B C 1
ATOM 2562 O O . ALA B 1 53 ? 3.291 -10.523 8.648 1 91.12 53 ALA B O 1
ATOM 2563 N N . VAL B 1 54 ? 1.608 -10.312 7.27 1 85.94 54 VAL B N 1
ATOM 2564 C CA . VAL B 1 54 ? 1.058 -11.6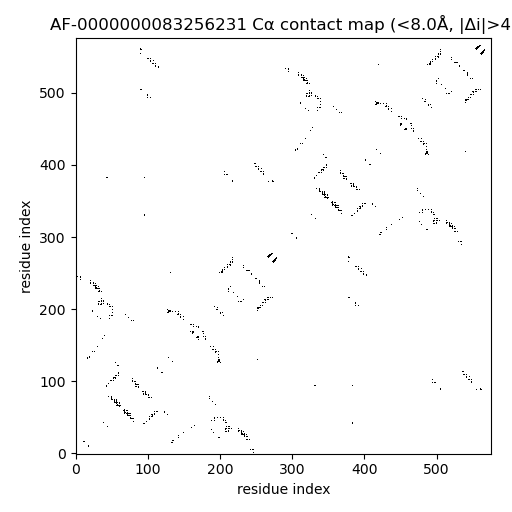25 7.582 1 85.94 54 VAL B CA 1
ATOM 2565 C C . VAL B 1 54 ? 1.971 -12.719 7.023 1 85.94 54 VAL B C 1
ATOM 2567 O O . VAL B 1 54 ? 2.074 -13.805 7.598 1 85.94 54 VAL B O 1
ATOM 2570 N N . LEU B 1 55 ? 2.717 -12.43 5.961 1 85.31 55 LEU B N 1
ATOM 2571 C CA . LEU B 1 55 ? 3.529 -13.43 5.277 1 85.31 55 LEU B CA 1
ATOM 2572 C C . LEU B 1 55 ? 4.59 -14 6.215 1 85.31 55 LEU B C 1
ATOM 2574 O O . LEU B 1 55 ? 4.676 -15.219 6.391 1 85.31 55 LEU B O 1
ATOM 2578 N N . PRO B 1 56 ? 5.414 -13.227 6.801 1 89.62 56 PRO B N 1
ATOM 2579 C CA . PRO B 1 56 ? 6.41 -13.805 7.707 1 89.62 56 PRO B CA 1
ATOM 2580 C C . PRO B 1 56 ? 5.773 -14.523 8.891 1 89.62 56 PRO B C 1
ATOM 2582 O O . PRO B 1 56 ? 6.316 -15.523 9.375 1 89.62 56 PRO B O 1
ATOM 2585 N N . GLY B 1 57 ? 4.672 -14.094 9.398 1 89 57 GLY B N 1
ATOM 2586 C CA . GLY B 1 57 ? 3.979 -14.773 10.477 1 89 57 GLY B CA 1
ATOM 2587 C C . GLY B 1 57 ? 3.498 -16.156 10.102 1 89 57 GLY B C 1
ATOM 2588 O O . GLY B 1 57 ? 3.631 -17.109 10.883 1 89 57 GLY B O 1
ATOM 2589 N N . VAL B 1 58 ? 2.988 -16.266 8.922 1 84.94 58 VAL B N 1
ATOM 2590 C CA . VAL B 1 58 ? 2.479 -17.547 8.445 1 84.94 58 VAL B CA 1
ATOM 2591 C C . VAL B 1 58 ? 3.637 -18.516 8.227 1 84.94 58 VAL B C 1
ATOM 2593 O O . VAL B 1 58 ? 3.535 -19.703 8.578 1 84.94 58 VAL B O 1
ATOM 2596 N N . VAL B 1 59 ? 4.754 -17.984 7.672 1 86.06 59 VAL B N 1
ATOM 2597 C CA . VAL B 1 59 ? 5.906 -18.844 7.395 1 86.06 59 VAL B CA 1
ATOM 2598 C C . VAL B 1 59 ? 6.531 -19.312 8.711 1 86.06 59 VAL B C 1
ATOM 2600 O O . VAL B 1 59 ? 6.895 -20.484 8.844 1 86.06 59 VAL B O 1
ATOM 2603 N N . ILE B 1 60 ? 6.598 -18.453 9.625 1 87.94 60 ILE B N 1
ATOM 2604 C CA . ILE B 1 60 ? 7.152 -18.797 10.93 1 87.94 60 ILE B CA 1
ATOM 2605 C C . ILE B 1 60 ? 6.238 -19.812 11.617 1 87.94 60 ILE B C 1
ATOM 2607 O O . ILE B 1 60 ? 6.715 -20.766 12.242 1 87.94 60 ILE B O 1
ATOM 2611 N N . ALA B 1 61 ? 4.996 -19.578 11.578 1 86.88 61 ALA B N 1
ATOM 2612 C CA . ALA B 1 61 ? 4.039 -20.516 12.148 1 86.88 61 ALA B CA 1
ATOM 2613 C C . ALA B 1 61 ? 4.16 -21.891 11.492 1 86.88 61 ALA B C 1
ATOM 2615 O O . ALA B 1 61 ? 4.043 -22.922 12.164 1 86.88 61 ALA B O 1
ATOM 2616 N N . TYR B 1 62 ? 4.379 -21.859 10.242 1 81.25 62 TYR B N 1
ATOM 2617 C CA . TYR B 1 62 ? 4.566 -23.109 9.508 1 81.25 62 TYR B CA 1
ATOM 2618 C C . TYR B 1 62 ? 5.812 -23.844 9.992 1 81.25 62 TYR B C 1
ATOM 2620 O O . TYR B 1 62 ? 5.785 -25.062 10.18 1 81.25 62 TYR B O 1
ATOM 2628 N N . MET B 1 63 ? 6.848 -23.125 10.172 1 83.75 63 MET B N 1
ATOM 2629 C CA . MET B 1 63 ? 8.109 -23.719 10.617 1 83.75 63 MET B CA 1
ATOM 2630 C C . MET B 1 63 ? 7.98 -24.266 12.039 1 83.75 63 MET B C 1
ATOM 2632 O O . MET B 1 63 ? 8.609 -25.266 12.383 1 83.75 63 MET B O 1
ATOM 2636 N N . LEU B 1 64 ? 7.141 -23.625 12.812 1 86.38 64 LEU B N 1
ATOM 2637 C CA . LEU B 1 64 ? 6.988 -24.016 14.211 1 86.38 64 LEU B CA 1
ATOM 2638 C C . LEU B 1 64 ? 5.855 -25.031 14.367 1 86.38 64 LEU B C 1
ATOM 2640 O O . LEU B 1 64 ? 5.691 -25.625 15.43 1 86.38 64 LEU B O 1
ATOM 2644 N N . GLY B 1 65 ? 5.105 -25.25 13.383 1 79.88 65 GLY B N 1
ATOM 2645 C CA . GLY B 1 65 ? 3.965 -26.156 13.438 1 79.88 65 GLY B CA 1
ATOM 2646 C C . GLY B 1 65 ? 2.77 -25.562 14.156 1 79.88 65 GLY B C 1
ATOM 2647 O O . GLY B 1 65 ? 1.983 -26.281 14.773 1 79.88 65 GLY B O 1
ATOM 2648 N N . ALA B 1 66 ? 2.719 -24.312 14.203 1 83.44 66 ALA B N 1
ATOM 2649 C CA . ALA B 1 66 ? 1.622 -23.625 14.883 1 83.44 66 ALA B CA 1
ATOM 2650 C C . ALA B 1 66 ? 0.53 -23.234 13.891 1 83.44 66 ALA B C 1
ATOM 2652 O O . ALA B 1 66 ? 0.619 -23.531 12.703 1 83.44 66 ALA B O 1
ATOM 2653 N N . SER B 1 67 ? -0.513 -22.734 14.508 1 84.38 67 SER B N 1
ATOM 2654 C CA . SER B 1 67 ? -1.621 -22.297 13.664 1 84.38 67 SER B CA 1
ATOM 2655 C C . SER B 1 67 ? -1.233 -21.078 12.836 1 84.38 67 SER B C 1
ATOM 2657 O O . SER B 1 67 ? -0.614 -20.141 13.344 1 84.38 67 SER B O 1
ATOM 2659 N N . PHE B 1 68 ? -1.526 -21.109 11.531 1 81.69 68 PHE B N 1
ATOM 2660 C CA . PHE B 1 68 ? -1.219 -20.031 10.594 1 81.69 68 PHE B CA 1
ATOM 2661 C C . PHE B 1 68 ? -1.907 -18.75 11.008 1 81.69 68 PHE B C 1
ATOM 2663 O O . PHE B 1 68 ? -1.335 -17.656 10.883 1 81.69 68 PHE B O 1
ATOM 2670 N N . PHE B 1 69 ? -3.09 -18.906 11.562 1 83.5 69 PHE B N 1
ATOM 2671 C CA . PHE B 1 69 ? -3.883 -17.75 11.961 1 83.5 69 PHE B CA 1
ATOM 2672 C C . PHE B 1 69 ? -3.203 -16.984 13.094 1 83.5 69 PHE B C 1
ATOM 2674 O O . PHE B 1 69 ? -3.08 -15.766 13.047 1 83.5 69 PHE B O 1
ATOM 2681 N N . VAL B 1 70 ? -2.68 -17.703 14 1 86.38 70 VAL B N 1
ATOM 2682 C CA . VAL B 1 70 ? -2.062 -17.094 15.172 1 86.38 70 VAL B CA 1
ATOM 2683 C C . VAL B 1 70 ? -0.765 -16.391 14.766 1 86.38 70 VAL B C 1
ATOM 2685 O O . VAL B 1 70 ? -0.495 -15.266 15.195 1 86.38 70 VAL B O 1
ATOM 2688 N N . GLY B 1 71 ? -0.011 -17.078 14 1 87.94 71 GLY B N 1
ATOM 2689 C CA . GLY B 1 71 ? 1.221 -16.469 13.523 1 87.94 71 GLY B CA 1
ATOM 2690 C C . GLY B 1 71 ? 0.991 -15.188 12.742 1 87.94 71 GLY B C 1
ATOM 2691 O O . GLY B 1 71 ? 1.705 -14.195 12.93 1 87.94 71 GLY B O 1
ATOM 2692 N N . ALA B 1 72 ? -0.044 -15.18 11.914 1 88.81 72 ALA B N 1
ATOM 2693 C CA . ALA B 1 72 ? -0.385 -14.023 11.094 1 88.81 72 ALA B CA 1
ATOM 2694 C C . ALA B 1 72 ? -0.845 -12.852 11.953 1 88.81 72 ALA B C 1
ATOM 2696 O O . ALA B 1 72 ? -0.448 -11.711 11.727 1 88.81 72 ALA B O 1
ATOM 2697 N N . VAL B 1 73 ? -1.606 -13.141 12.961 1 89.38 73 VAL B N 1
ATOM 2698 C CA . VAL B 1 73 ? -2.141 -12.094 13.828 1 89.38 73 VAL B CA 1
ATOM 2699 C C . VAL B 1 73 ? -1.009 -11.477 14.641 1 89.38 73 VAL B C 1
ATOM 2701 O O . VAL B 1 73 ? -0.938 -10.25 14.789 1 89.38 73 VAL B O 1
ATOM 2704 N N . ILE B 1 74 ? -0.119 -12.258 15.055 1 92.81 74 ILE B N 1
ATOM 2705 C CA . ILE B 1 74 ? 0.979 -11.773 15.883 1 92.81 74 ILE B CA 1
ATOM 2706 C C . ILE B 1 74 ? 1.864 -10.836 15.07 1 92.81 74 ILE B C 1
ATOM 2708 O O . ILE B 1 74 ? 2.164 -9.719 15.508 1 92.81 74 ILE B O 1
ATOM 2712 N N . THR B 1 75 ? 2.244 -11.289 13.969 1 93.56 75 THR B N 1
ATOM 2713 C CA . THR B 1 75 ? 3.117 -10.453 13.156 1 93.56 75 THR B CA 1
ATOM 2714 C C . THR B 1 75 ? 2.373 -9.211 12.672 1 93.56 75 THR B C 1
ATOM 2716 O O . THR B 1 75 ? 2.973 -8.148 12.492 1 93.56 75 THR B O 1
ATOM 2719 N N . GLY B 1 76 ? 1.05 -9.367 12.406 1 92.06 76 GLY B N 1
ATOM 2720 C CA . GLY B 1 76 ? 0.243 -8.211 12.047 1 92.06 76 GLY B CA 1
ATOM 2721 C C . GLY B 1 76 ? 0.179 -7.168 13.141 1 92.06 76 GLY B C 1
ATOM 2722 O O . GLY B 1 76 ? 0.383 -5.98 12.891 1 92.06 76 GLY B O 1
ATOM 2723 N N . VAL B 1 77 ? -0.03 -7.598 14.297 1 91.5 77 VAL B N 1
ATOM 2724 C CA . VAL B 1 77 ? -0.121 -6.699 15.445 1 91.5 77 VAL B CA 1
ATOM 2725 C C . VAL B 1 77 ? 1.244 -6.07 15.719 1 91.5 77 VAL B C 1
ATOM 2727 O O . VAL B 1 77 ? 1.342 -4.867 15.969 1 91.5 77 VAL B O 1
ATOM 2730 N N . LEU B 1 78 ? 2.252 -6.844 15.633 1 93.75 78 LEU B N 1
ATOM 2731 C CA . LEU B 1 78 ? 3.6 -6.344 15.867 1 93.75 78 LEU B CA 1
ATOM 2732 C C . LEU B 1 78 ? 3.967 -5.27 14.852 1 93.75 78 LEU B C 1
ATOM 2734 O O . LEU B 1 78 ? 4.578 -4.258 15.203 1 93.75 78 LEU B O 1
ATOM 2738 N N . THR B 1 79 ? 3.641 -5.516 13.68 1 93.69 79 THR B N 1
ATOM 2739 C CA . THR B 1 79 ? 3.926 -4.539 12.641 1 93.69 79 THR B CA 1
ATOM 2740 C C . THR B 1 79 ? 3.131 -3.258 12.859 1 93.69 79 THR B C 1
ATOM 2742 O O . THR B 1 79 ? 3.666 -2.156 12.727 1 93.69 79 THR B O 1
ATOM 2745 N N . ALA B 1 80 ? 1.869 -3.395 13.211 1 90.56 80 ALA B N 1
ATOM 2746 C CA . ALA B 1 80 ? 1.037 -2.227 13.492 1 90.56 80 ALA B CA 1
ATOM 2747 C C . ALA B 1 80 ? 1.604 -1.412 14.648 1 90.56 80 ALA B C 1
ATOM 2749 O O . ALA B 1 80 ? 1.656 -0.182 14.586 1 90.56 80 ALA B O 1
ATOM 2750 N N . LEU B 1 81 ? 2.047 -2.127 15.617 1 88.88 81 LEU B N 1
ATOM 2751 C CA . LEU B 1 81 ? 2.645 -1.456 16.766 1 88.88 81 LEU B CA 1
ATOM 2752 C C . LEU B 1 81 ? 3.971 -0.807 16.391 1 88.88 81 LEU B C 1
ATOM 2754 O O . LEU B 1 81 ? 4.289 0.285 16.859 1 88.88 81 LEU B O 1
ATOM 2758 N N . GLY B 1 82 ? 4.727 -1.496 15.609 1 91.25 82 GLY B N 1
ATOM 2759 C CA . GLY B 1 82 ? 5.977 -0.926 15.133 1 91.25 82 GLY B CA 1
ATOM 2760 C C . GLY B 1 82 ? 5.789 0.358 14.352 1 91.25 82 GLY B C 1
ATOM 2761 O O . GLY B 1 82 ? 6.559 1.309 14.516 1 91.25 82 GLY B O 1
ATOM 2762 N N . ILE B 1 83 ? 4.766 0.394 13.516 1 90.69 83 ILE B N 1
ATOM 2763 C CA . ILE B 1 83 ? 4.453 1.581 12.727 1 90.69 83 ILE B CA 1
ATOM 2764 C C . ILE B 1 83 ? 4.121 2.746 13.656 1 90.69 83 ILE B C 1
ATOM 2766 O O . ILE B 1 83 ? 4.637 3.854 13.484 1 90.69 83 ILE B O 1
ATOM 2770 N N . GLY B 1 84 ? 3.246 2.455 14.641 1 83.75 84 GLY B N 1
ATOM 2771 C CA . GLY B 1 84 ? 2.916 3.479 15.617 1 83.75 84 GLY B CA 1
ATOM 2772 C C . GLY B 1 84 ? 4.117 3.955 16.422 1 83.75 84 GLY B C 1
ATOM 2773 O O . GLY B 1 84 ? 4.277 5.152 16.656 1 83.75 84 GLY B O 1
ATOM 2774 N N . TYR B 1 85 ? 4.922 3.041 16.75 1 85.94 85 TYR B N 1
ATOM 2775 C CA . TYR B 1 85 ? 6.102 3.375 17.531 1 85.94 85 TYR B CA 1
ATOM 2776 C C . TYR B 1 85 ? 7.062 4.25 16.734 1 85.94 85 TYR B C 1
ATOM 2778 O O . TYR B 1 85 ? 7.566 5.25 17.25 1 85.94 85 TYR B O 1
ATOM 2786 N N . ILE B 1 86 ? 7.309 3.939 15.547 1 87.5 86 ILE B N 1
ATOM 2787 C CA . ILE B 1 86 ? 8.219 4.688 14.688 1 87.5 86 ILE B CA 1
ATOM 2788 C C . ILE B 1 86 ? 7.664 6.09 14.438 1 87.5 86 ILE B C 1
ATOM 2790 O O . ILE B 1 86 ? 8.391 7.078 14.531 1 87.5 86 ILE B O 1
ATOM 2794 N N . SER B 1 87 ? 6.41 6.168 14.148 1 85.56 87 SER B N 1
ATOM 2795 C CA . SER B 1 87 ? 5.777 7.441 13.805 1 85.56 87 SER B CA 1
ATOM 2796 C C . SER B 1 87 ? 5.711 8.367 15.016 1 85.56 87 SER B C 1
ATOM 2798 O O . SER B 1 87 ? 5.773 9.586 14.875 1 85.56 87 SER B O 1
ATOM 2800 N N . GLN B 1 88 ? 5.574 7.762 16.203 1 80.5 88 GLN B N 1
ATOM 2801 C CA . GLN B 1 88 ? 5.43 8.57 17.406 1 80.5 88 GLN B CA 1
ATOM 2802 C C . GLN B 1 88 ? 6.793 8.953 17.984 1 80.5 88 GLN B C 1
ATOM 2804 O O . GLN B 1 88 ? 6.91 9.945 18.703 1 80.5 88 GLN B O 1
ATOM 2809 N N . ASN B 1 89 ? 7.785 8.219 17.719 1 84.38 89 ASN B N 1
ATOM 2810 C CA . ASN B 1 89 ? 9.086 8.453 18.344 1 84.38 89 ASN B CA 1
ATOM 2811 C C . ASN B 1 89 ? 10.102 8.984 17.344 1 84.38 89 ASN B C 1
ATOM 2813 O O . ASN B 1 89 ? 11.297 9.023 17.625 1 84.38 89 ASN B O 1
ATOM 2817 N N . SER B 1 90 ? 9.664 9.289 16.234 1 84.75 90 SER B N 1
ATOM 2818 C CA . SER B 1 90 ? 10.555 9.867 15.227 1 84.75 90 SER B CA 1
ATOM 2819 C C . SER B 1 90 ? 9.828 10.898 14.375 1 84.75 90 SER B C 1
ATOM 2821 O O . SER B 1 90 ? 8.641 11.148 14.57 1 84.75 90 SER B O 1
ATOM 2823 N N . ARG B 1 91 ? 10.555 11.539 13.508 1 86.56 91 ARG B N 1
ATOM 2824 C CA . ARG B 1 91 ? 9.977 12.555 12.633 1 86.56 91 ARG B CA 1
ATOM 2825 C C . ARG B 1 91 ? 9.336 11.914 11.398 1 86.56 91 ARG B C 1
ATOM 2827 O O . ARG B 1 91 ? 8.789 12.609 10.547 1 86.56 91 ARG B O 1
ATOM 2834 N N . ILE B 1 92 ? 9.484 10.609 11.359 1 89 92 ILE B N 1
ATOM 2835 C CA . ILE B 1 92 ? 8.93 9.891 10.219 1 89 92 ILE B CA 1
ATOM 2836 C C . ILE B 1 92 ? 7.402 9.883 10.312 1 89 92 ILE B C 1
ATOM 2838 O O . ILE B 1 92 ? 6.836 9.531 11.352 1 89 92 ILE B O 1
ATOM 2842 N N . LYS B 1 93 ? 6.762 10.25 9.25 1 88.56 93 LYS B N 1
ATOM 2843 C CA . LYS B 1 93 ? 5.305 10.289 9.195 1 88.56 93 LYS B CA 1
ATOM 2844 C C . LYS B 1 93 ? 4.723 8.875 9.102 1 88.56 93 LYS B C 1
ATOM 2846 O O . LYS B 1 93 ? 5.434 7.926 8.773 1 88.56 93 LYS B O 1
ATOM 2851 N N . ASP B 1 94 ? 3.469 8.711 9.352 1 87.31 94 ASP B N 1
ATOM 2852 C CA . ASP B 1 94 ? 2.771 7.43 9.352 1 87.31 94 ASP B CA 1
ATOM 2853 C C . ASP B 1 94 ? 2.891 6.738 7.996 1 87.31 94 ASP B C 1
ATOM 2855 O O . ASP B 1 94 ? 3.121 5.527 7.926 1 87.31 94 ASP B O 1
ATOM 2859 N N . ASP B 1 95 ? 2.789 7.477 7.027 1 90.06 95 ASP B N 1
ATOM 2860 C CA . ASP B 1 95 ? 2.793 6.895 5.688 1 90.06 95 ASP B CA 1
ATOM 2861 C C . ASP B 1 95 ? 4.145 6.254 5.371 1 90.06 95 ASP B C 1
ATOM 2863 O O . ASP B 1 95 ? 4.199 5.145 4.84 1 90.06 95 ASP B O 1
ATOM 2867 N N . SER B 1 96 ? 5.25 6.965 5.75 1 92.5 96 SER B N 1
ATOM 2868 C CA . SER B 1 96 ? 6.586 6.422 5.531 1 92.5 96 SER B CA 1
ATOM 2869 C C . SER B 1 96 ? 6.848 5.215 6.422 1 92.5 96 SER B C 1
ATOM 2871 O O . SER B 1 96 ? 7.449 4.23 5.984 1 92.5 96 SER B O 1
ATOM 2873 N N . ALA B 1 97 ? 6.367 5.332 7.656 1 93.31 97 ALA B N 1
ATOM 2874 C CA . ALA B 1 97 ? 6.527 4.211 8.578 1 93.31 97 ALA B CA 1
ATOM 2875 C C . ALA B 1 97 ? 5.809 2.967 8.062 1 93.31 97 ALA B C 1
ATOM 2877 O O . ALA B 1 97 ? 6.348 1.858 8.141 1 93.31 97 ALA B O 1
ATOM 2878 N N . ILE B 1 98 ? 4.629 3.174 7.539 1 92.31 98 ILE B N 1
ATOM 2879 C CA . ILE B 1 98 ? 3.85 2.088 6.957 1 92.31 98 ILE B CA 1
ATOM 2880 C C . ILE B 1 98 ? 4.621 1.461 5.801 1 92.31 98 ILE B C 1
ATOM 2882 O O . ILE B 1 98 ? 4.777 0.239 5.738 1 92.31 98 ILE B O 1
ATOM 2886 N N . GLY B 1 99 ? 5.184 2.287 4.961 1 92.19 99 GLY B N 1
ATOM 2887 C CA . GLY B 1 99 ? 5.93 1.799 3.814 1 92.19 99 GLY B CA 1
ATOM 2888 C C . GLY B 1 99 ? 7.164 1.004 4.199 1 92.19 99 GLY B C 1
ATOM 2889 O O . GLY B 1 99 ? 7.445 -0.039 3.605 1 92.19 99 GLY B O 1
ATOM 2890 N N . ILE B 1 100 ? 7.852 1.436 5.188 1 94 100 ILE B N 1
ATOM 2891 C CA . ILE B 1 100 ? 9.094 0.805 5.629 1 94 100 ILE B CA 1
ATOM 2892 C C . ILE B 1 100 ? 8.789 -0.576 6.207 1 94 100 ILE B C 1
ATOM 2894 O O . ILE B 1 100 ? 9.414 -1.567 5.82 1 94 100 ILE B O 1
ATOM 2898 N N . LEU B 1 101 ? 7.852 -0.609 7.09 1 93.75 101 LEU B N 1
ATOM 2899 C CA . LEU B 1 101 ? 7.582 -1.868 7.773 1 93.75 101 LEU B CA 1
ATOM 2900 C C . LEU B 1 101 ? 6.832 -2.834 6.863 1 93.75 101 LEU B C 1
ATOM 2902 O O . LEU B 1 101 ? 7.035 -4.047 6.938 1 93.75 101 LEU B O 1
ATOM 2906 N N . LEU B 1 102 ? 5.988 -2.279 6.055 1 93.25 102 LEU B N 1
ATOM 2907 C CA . LEU B 1 102 ? 5.305 -3.1 5.059 1 93.25 102 LEU B CA 1
ATOM 2908 C C . LEU B 1 102 ? 6.312 -3.84 4.184 1 93.25 102 LEU B C 1
ATOM 2910 O O . LEU B 1 102 ? 6.238 -5.062 4.043 1 93.25 102 LEU B O 1
ATOM 2914 N N . THR B 1 103 ? 7.223 -3.164 3.617 1 92.62 103 THR B N 1
ATOM 2915 C CA . THR B 1 103 ? 8.203 -3.766 2.721 1 92.62 103 THR B CA 1
ATOM 2916 C C . THR B 1 103 ? 9.203 -4.605 3.502 1 92.62 103 THR B C 1
ATOM 2918 O O . THR B 1 103 ? 9.617 -5.676 3.049 1 92.62 103 THR B O 1
ATOM 2921 N N . GLY B 1 104 ? 9.57 -4.156 4.656 1 94.31 104 GLY B N 1
ATOM 2922 C CA . GLY B 1 104 ? 10.516 -4.887 5.48 1 94.31 104 GLY B CA 1
ATOM 2923 C C . GLY B 1 104 ? 10 -6.242 5.926 1 94.31 104 GLY B C 1
ATOM 2924 O O . GLY B 1 104 ? 10.695 -7.25 5.793 1 94.31 104 GLY B O 1
ATOM 2925 N N . THR B 1 105 ? 8.859 -6.254 6.453 1 93.31 105 THR B N 1
ATOM 2926 C CA . THR B 1 105 ? 8.289 -7.504 6.941 1 93.31 105 THR B CA 1
ATOM 2927 C C . THR B 1 105 ? 7.996 -8.453 5.781 1 93.31 105 THR B C 1
ATOM 2929 O O . THR B 1 105 ? 8.203 -9.664 5.902 1 93.31 105 THR B O 1
ATOM 2932 N N . PHE B 1 106 ? 7.496 -7.906 4.691 1 90.88 106 PHE B N 1
ATOM 2933 C CA . PHE B 1 106 ? 7.258 -8.734 3.514 1 90.88 106 PHE B CA 1
ATOM 2934 C C . PHE B 1 106 ? 8.555 -9.359 3.021 1 90.88 106 PHE B C 1
ATOM 2936 O O . PHE B 1 106 ? 8.586 -10.539 2.654 1 90.88 106 PHE B O 1
ATOM 2943 N N . ALA B 1 107 ? 9.594 -8.562 2.977 1 92.25 107 ALA B N 1
ATOM 2944 C CA . ALA B 1 107 ? 10.898 -9.062 2.543 1 92.25 107 ALA B CA 1
ATOM 2945 C C . ALA B 1 107 ? 11.383 -10.195 3.439 1 92.25 107 ALA B C 1
ATOM 2947 O O . ALA B 1 107 ? 11.938 -11.188 2.955 1 92.25 107 ALA B O 1
ATOM 2948 N N . VAL B 1 108 ? 11.141 -10.062 4.707 1 92.12 108 VAL B N 1
ATOM 2949 C CA . VAL B 1 108 ? 11.508 -11.117 5.645 1 92.12 108 VAL B CA 1
ATOM 2950 C C . VAL B 1 108 ? 10.727 -12.391 5.324 1 92.12 108 VAL B C 1
ATOM 2952 O O . VAL B 1 108 ? 11.281 -13.492 5.324 1 92.12 108 VAL B O 1
ATOM 2955 N N . GLY B 1 109 ? 9.477 -12.273 5.094 1 88.88 109 GLY B N 1
ATOM 2956 C CA . GLY B 1 109 ? 8.656 -13.414 4.711 1 88.88 109 GLY B CA 1
ATOM 2957 C C . GLY B 1 109 ? 9.133 -14.086 3.439 1 88.88 109 GLY B C 1
ATOM 2958 O O . GLY B 1 109 ? 9.203 -15.32 3.373 1 88.88 109 GLY B O 1
ATOM 2959 N N . VAL B 1 110 ? 9.453 -13.32 2.432 1 84.69 110 VAL B N 1
ATOM 2960 C CA . VAL B 1 110 ? 9.898 -13.844 1.143 1 84.69 110 VAL B CA 1
ATOM 2961 C C . VAL B 1 110 ? 11.227 -14.586 1.313 1 84.69 110 VAL B C 1
ATOM 2963 O O . VAL B 1 110 ? 11.422 -15.656 0.744 1 84.69 110 VAL B O 1
ATOM 2966 N N . VAL B 1 111 ? 12.125 -14.039 2.053 1 86.62 111 VAL B N 1
ATOM 2967 C CA . VAL B 1 111 ? 13.414 -14.68 2.289 1 86.62 111 VAL B CA 1
ATOM 2968 C C . VAL B 1 111 ? 13.211 -15.992 3.037 1 86.62 111 VAL B C 1
ATOM 2970 O O . VAL B 1 111 ? 13.867 -17 2.736 1 86.62 111 VAL B O 1
ATOM 2973 N N . LEU B 1 112 ? 12.312 -16.016 4.008 1 86.31 112 LEU B N 1
ATOM 2974 C CA . LEU B 1 112 ? 12.031 -17.234 4.762 1 86.31 112 LEU B CA 1
ATOM 2975 C C . LEU B 1 112 ? 11.422 -18.297 3.861 1 86.31 112 LEU B C 1
ATOM 2977 O O . LEU B 1 112 ? 11.766 -19.484 3.98 1 86.31 112 LEU B O 1
ATOM 2981 N N . VAL B 1 113 ? 10.578 -17.922 2.961 1 82.06 113 VAL B N 1
ATOM 2982 C CA . VAL B 1 113 ? 9.938 -18.844 2.031 1 82.06 113 VAL B CA 1
ATOM 2983 C C . VAL B 1 113 ? 10.984 -19.438 1.091 1 82.06 113 VAL B C 1
ATOM 2985 O O . VAL B 1 113 ? 10.938 -20.625 0.776 1 82.06 113 VAL B O 1
ATOM 2988 N N . THR B 1 114 ? 11.875 -18.625 0.597 1 77.69 114 THR B N 1
ATOM 2989 C CA . THR B 1 114 ? 12.875 -19.094 -0.35 1 77.69 114 THR B CA 1
ATOM 2990 C C . THR B 1 114 ? 13.883 -20.016 0.34 1 77.69 114 THR B C 1
ATOM 2992 O O . THR B 1 114 ? 14.469 -20.875 -0.3 1 77.69 114 THR B O 1
ATOM 2995 N N . THR B 1 115 ? 14.094 -19.828 1.518 1 77.62 115 THR B N 1
ATOM 2996 C CA . THR B 1 115 ? 15.031 -20.672 2.25 1 77.62 115 THR B CA 1
ATOM 2997 C C . THR B 1 115 ? 14.422 -22.047 2.523 1 77.62 115 THR B C 1
ATOM 2999 O O . THR B 1 115 ? 15.141 -23.047 2.594 1 77.62 115 THR B O 1
ATOM 3002 N N . ILE B 1 116 ? 13.148 -22.094 2.742 1 73.75 116 ILE B N 1
ATOM 3003 C CA . ILE B 1 116 ? 12.516 -23.375 3.043 1 73.75 116 ILE B CA 1
ATOM 3004 C C . ILE B 1 116 ? 12.312 -24.172 1.755 1 73.75 116 ILE B C 1
ATOM 3006 O O . ILE B 1 116 ? 12.227 -25.391 1.782 1 73.75 116 ILE B O 1
ATOM 3010 N N . GLY B 1 117 ? 12.703 -23.656 0.527 1 60.53 117 GLY B N 1
ATOM 3011 C CA . GLY B 1 117 ? 12.734 -24.328 -0.76 1 60.53 117 GLY B CA 1
ATOM 3012 C C . GLY B 1 117 ? 11.352 -24.672 -1.288 1 60.53 117 GLY B C 1
ATOM 3013 O O . GLY B 1 117 ? 10.617 -23.797 -1.734 1 60.53 117 GLY B O 1
ATOM 3014 N N . SER B 1 118 ? 10.875 -26.078 -1.321 1 50.72 118 SER B N 1
ATOM 3015 C CA . SER B 1 118 ? 9.805 -26.844 -1.965 1 50.72 118 SER B CA 1
ATOM 3016 C C . SER B 1 118 ? 8.438 -26.469 -1.412 1 50.72 118 SER B C 1
ATOM 3018 O O . SER B 1 118 ? 7.41 -26.812 -1.995 1 50.72 118 SER B O 1
ATOM 3020 N N . THR B 1 119 ? 8.312 -25.938 -0.354 1 50.44 119 THR B N 1
ATOM 3021 C CA . THR B 1 119 ? 7.086 -25.844 0.431 1 50.44 119 THR B CA 1
ATOM 3022 C C . THR B 1 119 ? 6.367 -24.531 0.152 1 50.44 119 THR B C 1
ATOM 3024 O O . THR B 1 119 ? 5.375 -24.203 0.807 1 50.44 119 THR B O 1
ATOM 3027 N N . SER B 1 120 ? 6.855 -23.781 -0.818 1 53.81 120 SER B N 1
ATOM 3028 C CA . SER B 1 120 ? 6.406 -22.516 -1.388 1 53.81 120 SER B CA 1
ATOM 3029 C C . SER B 1 120 ? 4.941 -22.594 -1.801 1 53.81 120 SER B C 1
ATOM 3031 O O . SER B 1 120 ? 4.199 -21.625 -1.642 1 53.81 120 SER B O 1
ATOM 3033 N N . ILE B 1 121 ? 4.637 -23.781 -2.32 1 49.53 121 ILE B N 1
ATOM 3034 C CA . ILE B 1 121 ? 3.322 -24 -2.916 1 49.53 121 ILE B CA 1
ATOM 3035 C C . ILE B 1 121 ? 2.236 -23.797 -1.863 1 49.53 121 ILE B C 1
ATOM 3037 O O . ILE B 1 121 ? 1.224 -23.141 -2.129 1 49.53 121 ILE B O 1
ATOM 3041 N N . ASN B 1 122 ? 2.547 -24.312 -0.627 1 52.81 122 ASN B N 1
ATOM 3042 C CA . ASN B 1 122 ? 1.467 -24.312 0.355 1 52.81 122 ASN B CA 1
ATOM 3043 C C . ASN B 1 122 ? 1.217 -22.906 0.907 1 52.81 122 ASN B C 1
ATOM 3045 O O . ASN B 1 122 ? 0.07 -22.516 1.144 1 52.81 122 ASN B O 1
ATOM 3049 N N . VAL B 1 123 ? 2.238 -22.141 0.834 1 53.41 123 VAL B N 1
ATOM 3050 C CA . VAL B 1 123 ? 2.125 -20.812 1.425 1 53.41 123 VAL B CA 1
ATOM 3051 C C . VAL B 1 123 ? 1.355 -19.891 0.48 1 53.41 123 VAL B C 1
ATOM 3053 O O . VAL B 1 123 ? 0.52 -19.094 0.92 1 53.41 123 VAL B O 1
ATOM 3056 N N . TRP B 1 124 ? 1.562 -20.094 -0.805 1 53.91 124 TRP B N 1
ATOM 3057 C CA . TRP B 1 124 ? 0.876 -19.266 -1.789 1 53.91 124 TRP B CA 1
ATOM 3058 C C . TRP B 1 124 ? -0.616 -19.578 -1.822 1 53.91 124 TRP B C 1
ATOM 3060 O O . TRP B 1 124 ? -1.441 -18.672 -1.992 1 53.91 124 TRP B O 1
ATOM 3070 N N . HIS B 1 125 ? -0.885 -20.828 -1.517 1 52.62 125 HIS B N 1
ATOM 3071 C CA . HIS B 1 125 ? -2.295 -21.203 -1.459 1 52.62 125 HIS B CA 1
ATOM 3072 C C . HIS B 1 125 ? -2.998 -20.516 -0.294 1 52.62 125 HIS B C 1
ATOM 3074 O O . HIS B 1 125 ? -4.168 -20.141 -0.401 1 52.62 125 HIS B O 1
ATOM 3080 N N . ILE B 1 126 ? -2.271 -20.406 0.729 1 50.62 126 ILE B N 1
ATOM 3081 C CA . ILE B 1 126 ? -2.848 -19.797 1.921 1 50.62 126 ILE B CA 1
ATOM 3082 C C . ILE B 1 126 ? -3.025 -18.297 1.698 1 50.62 126 ILE B C 1
ATOM 3084 O O . ILE B 1 126 ? -4.043 -17.719 2.092 1 50.62 126 ILE B O 1
ATOM 3088 N N . LEU B 1 127 ? -1.943 -17.719 1.093 1 50.38 127 LEU B N 1
ATOM 3089 C CA . LEU B 1 127 ? -1.936 -16.266 0.941 1 50.38 127 LEU B CA 1
ATOM 3090 C C . LEU B 1 127 ? -2.953 -15.828 -0.105 1 50.38 127 LEU B C 1
ATOM 3092 O O . LEU B 1 127 ? -3.553 -14.758 0.021 1 50.38 127 LEU B O 1
ATOM 3096 N N . PHE B 1 128 ? -3.037 -16.594 -1.16 1 49.28 128 PHE B N 1
ATOM 3097 C CA . PHE B 1 128 ? -3.957 -16.141 -2.193 1 49.28 128 PHE B CA 1
ATOM 3098 C C . PHE B 1 128 ? -5.352 -16.703 -1.975 1 49.28 128 PHE B C 1
ATOM 3100 O O . PHE B 1 128 ? -6.32 -16.25 -2.58 1 49.28 128 PHE B O 1
ATOM 3107 N N . GLY B 1 129 ? -5.629 -17.234 -0.798 1 47.72 129 GLY B N 1
ATOM 3108 C CA . GLY B 1 129 ? -6.977 -17.672 -0.464 1 47.72 129 GLY B CA 1
ATOM 3109 C C . GLY B 1 129 ? -7.762 -18.156 -1.67 1 47.72 129 GLY B C 1
ATOM 3110 O O . GLY B 1 129 ? -7.434 -17.812 -2.809 1 47.72 129 GLY B O 1
ATOM 3111 N N . ASN B 1 130 ? -8.352 -19.234 -1.783 1 49.09 130 ASN B N 1
ATOM 3112 C CA . ASN B 1 130 ? -9.359 -19.594 -2.77 1 49.09 130 ASN B CA 1
ATOM 3113 C C . ASN B 1 130 ? -10.773 -19.328 -2.254 1 49.09 130 ASN B C 1
ATOM 3115 O O . ASN B 1 130 ? -11.273 -20.047 -1.395 1 49.09 130 ASN B O 1
ATOM 3119 N N . VAL B 1 131 ? -11.281 -18.078 -2.584 1 49.91 131 VAL B N 1
ATOM 3120 C CA . VAL B 1 131 ? -12.641 -17.703 -2.191 1 49.91 131 VAL B CA 1
ATOM 3121 C C . VAL B 1 131 ? -13.586 -18.875 -2.453 1 49.91 131 VAL B C 1
ATOM 3123 O O . VAL B 1 131 ? -14.516 -19.125 -1.683 1 49.91 131 VAL B O 1
ATOM 3126 N N . LEU B 1 132 ? -13.297 -19.609 -3.498 1 47.31 132 LEU B N 1
ATOM 3127 C CA . LEU B 1 132 ? -14.172 -20.719 -3.855 1 47.31 132 LEU B CA 1
ATOM 3128 C C . LEU B 1 132 ? -13.867 -21.953 -2.996 1 47.31 132 LEU B C 1
ATOM 3130 O O . LEU B 1 132 ? -14.695 -22.859 -2.9 1 47.31 132 LEU B O 1
ATOM 3134 N N . ALA B 1 133 ? -12.727 -21.828 -2.283 1 54.25 133 ALA B N 1
ATOM 3135 C CA . ALA B 1 133 ? -12.391 -22.984 -1.456 1 54.25 133 ALA B CA 1
ATOM 3136 C C . ALA B 1 133 ? -12.531 -22.672 0.027 1 54.25 133 ALA B C 1
ATOM 3138 O O . ALA B 1 133 ? -11.82 -23.219 0.863 1 54.25 133 ALA B O 1
ATOM 3139 N N . VAL B 1 134 ? -13.43 -21.703 0.256 1 61.59 134 VAL B N 1
ATOM 3140 C CA . VAL B 1 134 ? -13.656 -21.359 1.653 1 61.59 134 VAL B CA 1
ATOM 3141 C C . VAL B 1 134 ? -14.305 -22.531 2.385 1 61.59 134 VAL B C 1
ATOM 3143 O O . VAL B 1 134 ? -15.383 -22.984 1.997 1 61.59 134 VAL B O 1
ATOM 3146 N N . SER B 1 135 ? -13.523 -23.172 3.26 1 67.25 135 SER B N 1
ATOM 3147 C CA . SER B 1 135 ? -14.039 -24.281 4.062 1 67.25 135 SER B CA 1
ATOM 3148 C C . SER B 1 135 ? -15.039 -23.781 5.102 1 67.25 135 SER B C 1
ATOM 3150 O O . SER B 1 135 ? -15.055 -22.609 5.445 1 67.25 135 SER B O 1
ATOM 3152 N N . ARG B 1 136 ? -15.945 -24.578 5.488 1 74.31 136 ARG B N 1
ATOM 3153 C CA . ARG B 1 136 ? -16.953 -24.266 6.5 1 74.31 136 ARG B CA 1
ATOM 3154 C C . ARG B 1 136 ? -16.297 -23.812 7.801 1 74.31 136 ARG B C 1
ATOM 3156 O O . ARG B 1 136 ? -16.812 -22.922 8.484 1 74.31 136 ARG B O 1
ATOM 3163 N N . THR B 1 137 ? -15.156 -24.281 8.023 1 75.12 137 THR B N 1
ATOM 3164 C CA . THR B 1 137 ? -14.445 -23.906 9.242 1 75.12 137 THR B CA 1
ATOM 3165 C C . THR B 1 137 ? -13.953 -22.469 9.164 1 75.12 137 THR B C 1
ATOM 3167 O O . THR B 1 137 ? -14.031 -21.734 10.148 1 75.12 137 THR B O 1
ATOM 3170 N N . ASP B 1 138 ? -13.586 -22.047 8.008 1 76 138 ASP B N 1
ATOM 3171 C CA . ASP B 1 138 ? -13.125 -20.672 7.82 1 76 138 ASP B CA 1
ATOM 3172 C C . ASP B 1 138 ? -14.281 -19.688 7.965 1 76 138 ASP B C 1
ATOM 3174 O O . ASP B 1 138 ? -14.102 -18.594 8.508 1 76 138 ASP B O 1
ATOM 3178 N N . LEU B 1 139 ? -15.438 -20.125 7.586 1 81.94 139 LEU B N 1
ATOM 3179 C CA . LEU B 1 139 ? -16.609 -19.25 7.66 1 81.94 139 LEU B CA 1
ATOM 3180 C C . LEU B 1 139 ? -17.016 -19.016 9.109 1 81.94 139 LEU B C 1
ATOM 3182 O O . LEU B 1 139 ? -17.375 -17.906 9.484 1 81.94 139 LEU B O 1
ATOM 3186 N N . TRP B 1 140 ? -16.859 -20.062 9.828 1 83.62 140 TRP B N 1
ATOM 3187 C CA . TRP B 1 140 ? -17.219 -19.922 11.242 1 83.62 140 TRP B CA 1
ATOM 3188 C C . TRP B 1 140 ? -16.234 -19.031 11.977 1 83.62 140 TRP B C 1
ATOM 3190 O O . TRP B 1 140 ? -16.625 -18.234 12.828 1 83.62 140 TRP B O 1
ATOM 3200 N N . MET B 1 141 ? -15.031 -19.172 11.633 1 81.56 141 MET B N 1
ATOM 3201 C CA . MET B 1 141 ? -14.016 -18.312 12.242 1 81.56 141 MET B CA 1
ATOM 3202 C C . MET B 1 141 ? -14.227 -16.859 11.867 1 81.56 141 MET B C 1
ATOM 3204 O O . MET B 1 141 ? -14.133 -15.969 12.727 1 81.56 141 MET B O 1
ATOM 3208 N N . THR B 1 142 ? -14.531 -16.641 10.641 1 84.56 142 THR B N 1
ATOM 3209 C CA . THR B 1 142 ? -14.758 -15.281 10.18 1 84.56 142 THR B CA 1
ATOM 3210 C C . THR B 1 142 ? -16.016 -14.695 10.828 1 84.56 142 THR B C 1
ATOM 3212 O O . THR B 1 142 ? -16.031 -13.523 11.211 1 84.56 142 THR B O 1
ATOM 3215 N N . LEU B 1 143 ? -17 -15.508 10.953 1 90.31 143 LEU B N 1
ATOM 3216 C CA . LEU B 1 143 ? -18.234 -15.062 11.602 1 90.31 143 LEU B CA 1
ATOM 3217 C C . LEU B 1 143 ? -17.969 -14.695 13.062 1 90.31 143 LEU B C 1
ATOM 3219 O O . LEU B 1 143 ? -18.422 -13.648 13.531 1 90.31 143 LEU B O 1
ATOM 3223 N N . GLY B 1 144 ? -17.25 -15.57 13.711 1 91.25 144 GLY B N 1
ATOM 3224 C CA . GLY B 1 144 ? -16.938 -15.312 15.102 1 91.25 144 GLY B CA 1
ATOM 3225 C C . GLY B 1 144 ? -16.141 -14.031 15.297 1 91.25 144 GLY B C 1
ATOM 3226 O O . GLY B 1 144 ? -16.453 -13.234 16.188 1 91.25 144 GLY B O 1
ATOM 3227 N N . ILE B 1 145 ? -15.242 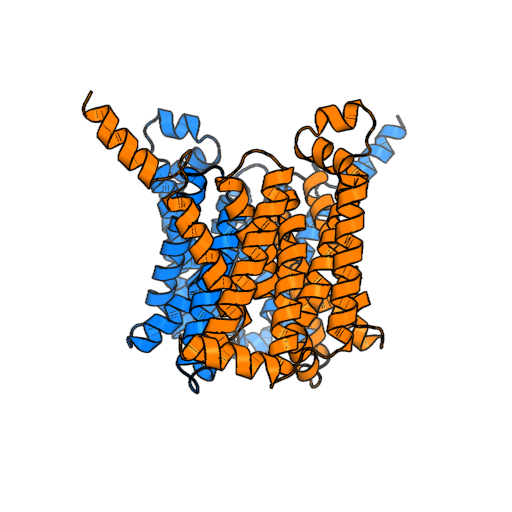-13.828 14.492 1 89.81 145 ILE B N 1
ATOM 3228 C CA . ILE B 1 145 ? -14.406 -12.633 14.586 1 89.81 145 ILE B CA 1
ATOM 3229 C C . ILE B 1 145 ? -15.219 -11.398 14.234 1 89.81 145 ILE B C 1
ATOM 3231 O O . ILE B 1 145 ? -15.102 -10.359 14.891 1 89.81 145 ILE B O 1
ATOM 3235 N N . THR B 1 146 ? -16.031 -11.492 13.195 1 91.75 146 THR B N 1
ATOM 3236 C CA . THR B 1 146 ? -16.875 -10.375 12.781 1 91.75 146 THR B CA 1
ATOM 3237 C C . THR B 1 146 ? -17.797 -9.945 13.914 1 91.75 146 THR B C 1
ATOM 3239 O O . THR B 1 146 ? -17.859 -8.758 14.25 1 91.75 146 THR B O 1
ATOM 3242 N N . VAL B 1 147 ? -18.422 -10.922 14.461 1 93.5 147 VAL B N 1
ATOM 3243 C CA . VAL B 1 147 ? -19.344 -10.625 15.547 1 93.5 147 VAL B CA 1
ATOM 3244 C C . VAL B 1 147 ? -18.578 -10.062 16.75 1 93.5 147 VAL B C 1
ATOM 3246 O O . VAL B 1 147 ? -19 -9.078 17.359 1 93.5 147 VAL B O 1
ATOM 3249 N N . GLY B 1 148 ? -17.5 -10.68 17.031 1 94 148 GLY B N 1
ATOM 3250 C CA . GLY B 1 148 ? -16.672 -10.211 18.141 1 94 148 GLY B CA 1
ATOM 3251 C C . GLY B 1 148 ? -16.188 -8.781 17.953 1 94 148 GLY B C 1
ATOM 3252 O O . GLY B 1 148 ? -16.281 -7.973 18.875 1 94 148 GLY B O 1
ATOM 3253 N N . VAL B 1 149 ? -15.75 -8.445 16.828 1 93.56 149 VAL B N 1
ATOM 3254 C CA . VAL B 1 149 ? -15.211 -7.121 16.547 1 93.56 149 VAL B CA 1
ATOM 3255 C C . VAL B 1 149 ? -16.344 -6.09 16.547 1 93.56 149 VAL B C 1
ATOM 3257 O O . VAL B 1 149 ? -16.172 -4.98 17.047 1 93.56 149 VAL B O 1
ATOM 3260 N N . LEU B 1 150 ? -17.5 -6.434 16 1 93.31 150 LEU B N 1
ATOM 3261 C CA . LEU B 1 150 ? -18.625 -5.512 15.992 1 93.31 150 LEU B CA 1
ATOM 3262 C C . LEU B 1 150 ? -19.094 -5.195 17.406 1 93.31 150 LEU B C 1
ATOM 3264 O O . LEU B 1 150 ? -19.406 -4.047 17.719 1 93.31 150 LEU B O 1
ATOM 3268 N N . ILE B 1 151 ? -19.078 -6.207 18.188 1 93.44 151 ILE B N 1
ATOM 3269 C CA . ILE B 1 151 ? -19.453 -6.008 19.578 1 93.44 151 ILE B CA 1
ATOM 3270 C C . ILE B 1 151 ? -18.453 -5.094 20.266 1 93.44 151 ILE B C 1
ATOM 3272 O O . ILE B 1 151 ? -18.828 -4.18 21 1 93.44 151 ILE B O 1
ATOM 3276 N N . LEU B 1 152 ? -17.234 -5.324 20 1 91.56 152 LEU B N 1
ATOM 3277 C CA . LEU B 1 152 ? -16.172 -4.52 20.609 1 91.56 152 LEU B CA 1
ATOM 3278 C C . LEU B 1 152 ? -16.281 -3.061 20.172 1 91.56 152 LEU B C 1
ATOM 3280 O O . LEU B 1 152 ? -16.125 -2.152 20.984 1 91.56 152 LEU B O 1
ATOM 3284 N N . ILE B 1 153 ? -16.578 -2.822 18.938 1 90.38 153 ILE B N 1
ATOM 3285 C CA . ILE B 1 153 ? -16.703 -1.467 18.406 1 90.38 153 ILE B CA 1
ATOM 3286 C C . ILE B 1 153 ? -17.938 -0.8 19.016 1 90.38 153 ILE B C 1
ATOM 3288 O O . ILE B 1 153 ? -17.906 0.386 19.359 1 90.38 153 ILE B O 1
ATOM 3292 N N . PHE B 1 154 ? -19 -1.609 19.188 1 90.12 154 PHE B N 1
ATOM 3293 C CA . PHE B 1 154 ? -20.219 -1.068 19.75 1 90.12 154 PHE B CA 1
ATOM 3294 C C . PHE B 1 154 ? -20.016 -0.705 21.219 1 90.12 154 PHE B C 1
ATOM 3296 O O . PHE B 1 154 ? -20.516 0.329 21.688 1 90.12 154 PHE B O 1
ATOM 3303 N N . VAL B 1 155 ? -19.297 -1.496 21.953 1 90.25 155 VAL B N 1
ATOM 3304 C CA . VAL B 1 155 ? -19.062 -1.274 23.375 1 90.25 155 VAL B CA 1
ATOM 3305 C C . VAL B 1 155 ? -18.125 -0.085 23.562 1 90.25 155 VAL B C 1
ATOM 3307 O O . VAL B 1 155 ? -18.328 0.728 24.469 1 90.25 155 VAL B O 1
ATOM 3310 N N . PHE B 1 156 ? -17.172 0.076 22.719 1 90.44 156 PHE B N 1
ATOM 3311 C CA . PHE B 1 156 ? -16.188 1.146 22.844 1 90.44 156 PHE B CA 1
ATOM 3312 C C . PHE B 1 156 ? -16.484 2.27 21.859 1 90.44 156 PHE B C 1
ATOM 3314 O O . PHE B 1 156 ? -15.578 3.008 21.469 1 90.44 156 PHE B O 1
ATOM 3321 N N . TYR B 1 157 ? -17.641 2.385 21.469 1 89.88 157 TYR B N 1
ATOM 3322 C CA . TYR B 1 157 ? -18.047 3.354 20.453 1 89.88 157 TYR B CA 1
ATOM 3323 C C . TYR B 1 157 ? -17.75 4.777 20.906 1 89.88 157 TYR B C 1
ATOM 3325 O O . TYR B 1 157 ? -17.156 5.566 20.172 1 89.88 157 TYR B O 1
ATOM 3333 N N . LYS B 1 158 ? -18.078 5.133 22.156 1 87.88 158 LYS B N 1
ATOM 3334 C CA . LYS B 1 158 ? -17.891 6.484 22.688 1 87.88 158 LYS B CA 1
ATOM 3335 C C . LYS B 1 158 ? -16.406 6.824 22.812 1 87.88 158 LYS B C 1
ATOM 3337 O O . LYS B 1 158 ? -16 7.941 22.484 1 87.88 158 LYS B O 1
ATOM 3342 N N . GLN B 1 159 ? -15.695 5.859 23.25 1 88.5 159 GLN B N 1
ATOM 3343 C CA . GLN B 1 159 ? -14.258 6.07 23.391 1 88.5 159 GLN B CA 1
ATOM 3344 C C . GLN B 1 159 ? -13.586 6.242 22.031 1 88.5 159 GLN B C 1
ATOM 3346 O O . GLN B 1 159 ? -12.711 7.09 21.875 1 88.5 159 GLN B O 1
ATOM 3351 N N . LEU B 1 160 ? -14.062 5.449 21.062 1 88.94 160 LEU B N 1
ATOM 3352 C CA . LEU B 1 160 ? -13.5 5.527 19.719 1 88.94 160 LEU B CA 1
ATOM 3353 C C . LEU B 1 160 ? -13.898 6.836 19.047 1 88.94 160 LEU B C 1
ATOM 3355 O O . LEU B 1 160 ? -13.078 7.465 18.375 1 88.94 160 LEU B O 1
ATOM 3359 N N . LEU B 1 161 ? -15.094 7.203 19.281 1 87.25 161 LEU B N 1
ATOM 3360 C CA . LEU B 1 161 ? -15.602 8.445 18.703 1 87.25 161 LEU B CA 1
ATOM 3361 C C . LEU B 1 161 ? -14.82 9.648 19.219 1 87.25 161 LEU B C 1
ATOM 3363 O O . LEU B 1 161 ? -14.352 10.469 18.422 1 87.25 161 LEU B O 1
ATOM 3367 N N . LEU B 1 162 ? -14.609 9.719 20.453 1 86.12 162 LEU B N 1
ATOM 3368 C CA . LEU B 1 162 ? -13.938 10.859 21.078 1 86.12 162 LEU B CA 1
ATOM 3369 C C . LEU B 1 162 ? -12.461 10.883 20.719 1 86.12 162 LEU B C 1
ATOM 3371 O O . LEU B 1 162 ? -11.891 11.945 20.453 1 86.12 162 LEU B O 1
ATOM 3375 N N . SER B 1 163 ? -11.891 9.766 20.703 1 85.94 163 SER B N 1
ATOM 3376 C CA . SER B 1 163 ? -10.469 9.688 20.422 1 85.94 163 SER B CA 1
ATOM 3377 C C . SER B 1 163 ? -10.172 10 18.953 1 85.94 163 SER B C 1
ATOM 3379 O O . SER B 1 163 ? -9.086 10.469 18.625 1 85.94 163 SER B O 1
ATOM 3381 N N . THR B 1 164 ? -11.102 9.773 18.094 1 83.81 164 THR B N 1
ATOM 3382 C CA . THR B 1 164 ? -10.914 9.977 16.656 1 83.81 164 THR B CA 1
ATOM 3383 C C . THR B 1 164 ? -11.18 11.43 16.281 1 83.81 164 THR B C 1
ATOM 3385 O O . THR B 1 164 ? -10.43 12.031 15.508 1 83.81 164 THR B O 1
ATOM 3388 N N . PHE B 1 165 ? -12.086 12.078 16.891 1 84.44 165 PHE B N 1
ATOM 3389 C CA . PHE B 1 165 ? -12.492 13.414 16.469 1 84.44 165 PHE B CA 1
ATOM 3390 C C . PHE B 1 165 ? -11.812 14.484 17.328 1 84.44 165 PHE B C 1
ATOM 3392 O O . PHE B 1 165 ? -11.531 15.578 16.844 1 84.44 165 PHE B O 1
ATOM 3399 N N . ASP B 1 166 ? -11.578 14.133 18.578 1 85.62 166 ASP B N 1
ATOM 3400 C CA . ASP B 1 166 ? -10.953 15.109 19.453 1 85.62 166 ASP B CA 1
ATOM 3401 C C . ASP B 1 166 ? -9.969 14.445 20.406 1 85.62 166 ASP B C 1
ATOM 3403 O O . ASP B 1 166 ? -10.273 14.242 21.578 1 85.62 166 ASP B O 1
ATOM 3407 N N . PRO B 1 167 ? -8.797 14.227 19.812 1 80.88 167 PRO B N 1
ATOM 3408 C CA . PRO B 1 167 ? -7.809 13.547 20.641 1 80.88 167 PRO B CA 1
ATOM 3409 C C . PRO B 1 167 ? -7.402 14.367 21.859 1 80.88 167 PRO B C 1
ATOM 3411 O O . PRO B 1 167 ? -7.09 13.812 22.922 1 80.88 167 PRO B O 1
ATOM 3414 N N . THR B 1 168 ? -7.422 15.656 21.75 1 82.94 168 THR B N 1
ATOM 3415 C CA . THR B 1 168 ? -7.062 16.531 22.859 1 82.94 168 THR B CA 1
ATOM 3416 C C . THR B 1 168 ? -8.086 16.422 23.984 1 82.94 168 THR B C 1
ATOM 3418 O O . THR B 1 168 ? -7.719 16.297 25.156 1 82.94 168 THR B O 1
ATOM 3421 N N . MET B 1 169 ? -9.336 16.547 23.562 1 83.25 169 MET B N 1
ATOM 3422 C CA . MET B 1 169 ? -10.391 16.422 24.578 1 83.25 169 MET B CA 1
ATOM 3423 C C . MET B 1 169 ? -10.375 15.039 25.203 1 83.25 169 MET B C 1
ATOM 3425 O O . MET B 1 169 ? -10.586 14.898 26.406 1 83.25 169 MET B O 1
ATOM 3429 N N . ALA B 1 170 ? -10.086 14.055 24.422 1 83.12 170 ALA B N 1
ATOM 3430 C CA . ALA B 1 170 ? -10.031 12.688 24.922 1 83.12 170 ALA B CA 1
ATOM 3431 C C . ALA B 1 170 ? -8.93 12.523 25.969 1 83.12 170 ALA B C 1
ATOM 3433 O O . ALA B 1 170 ? -9.141 11.898 27.016 1 83.12 170 ALA B O 1
ATOM 3434 N N . LYS B 1 171 ? -7.789 13.102 25.656 1 83.62 171 LYS B N 1
ATOM 3435 C CA . LYS B 1 171 ? -6.684 13.055 26.609 1 83.62 171 LYS B CA 1
ATOM 3436 C C . LYS B 1 171 ? -7.016 13.844 27.875 1 83.62 171 LYS B C 1
ATOM 3438 O O . LYS B 1 171 ? -6.664 13.422 28.984 1 83.62 171 LYS B O 1
ATOM 3443 N N . ALA B 1 172 ? -7.73 14.922 27.734 1 85.75 172 ALA B N 1
ATOM 3444 C CA . ALA B 1 172 ? -8.078 15.805 28.844 1 85.75 172 ALA B CA 1
ATOM 3445 C C . ALA B 1 172 ? -9.023 15.117 29.828 1 85.75 172 ALA B C 1
ATOM 3447 O O . ALA B 1 172 ? -8.938 15.328 31.031 1 85.75 172 ALA B O 1
ATOM 3448 N N . ILE B 1 173 ? -9.883 14.32 29.328 1 88.62 173 ILE B N 1
ATOM 3449 C CA . ILE B 1 173 ? -10.852 13.672 30.203 1 88.62 173 ILE B CA 1
ATOM 3450 C C . ILE B 1 173 ? -10.273 12.367 30.75 1 88.62 173 ILE B C 1
ATOM 3452 O O . ILE B 1 173 ? -10.945 11.641 31.484 1 88.62 173 ILE B O 1
ATOM 3456 N N . GLY B 1 174 ? -9.016 12.062 30.391 1 83.75 174 GLY B N 1
ATOM 3457 C CA . GLY B 1 174 ? -8.289 10.945 30.969 1 83.75 174 GLY B CA 1
ATOM 3458 C C . GLY B 1 174 ? -8.383 9.672 30.141 1 83.75 174 GLY B C 1
ATOM 3459 O O . GLY B 1 174 ? -8.078 8.586 30.641 1 83.75 174 GLY B O 1
ATOM 3460 N N . LEU B 1 175 ? -8.984 9.773 29.078 1 84.56 175 LEU B N 1
ATOM 3461 C CA . LEU B 1 175 ? -9.055 8.578 28.25 1 84.56 175 LEU B CA 1
ATOM 3462 C C . LEU B 1 175 ? -7.664 8.195 27.734 1 84.56 175 LEU B C 1
ATOM 3464 O O . LEU B 1 175 ? -6.898 9.055 27.312 1 84.56 175 LEU B O 1
ATOM 3468 N N . PRO B 1 176 ? -7.332 6.914 28 1 86.44 176 PRO B N 1
ATOM 3469 C CA . PRO B 1 176 ? -6.035 6.48 27.469 1 86.44 176 PRO B CA 1
ATOM 3470 C C . PRO B 1 176 ? -6.02 6.367 25.953 1 86.44 176 PRO B C 1
ATOM 3472 O O . PRO B 1 176 ? -6.262 5.289 25.406 1 86.44 176 PRO B O 1
ATOM 3475 N N . THR B 1 177 ? -5.773 7.387 25.297 1 83.5 177 THR B N 1
ATOM 3476 C CA . THR B 1 177 ? -5.809 7.457 23.844 1 83.5 177 THR B CA 1
ATOM 3477 C C . THR B 1 177 ? -4.832 6.457 23.234 1 83.5 177 THR B C 1
ATOM 3479 O O . THR B 1 177 ? -5.102 5.887 22.172 1 83.5 177 THR B O 1
ATOM 3482 N N . ARG B 1 178 ? -3.82 6.207 23.906 1 82.62 178 ARG B N 1
ATOM 3483 C CA . ARG B 1 178 ? -2.834 5.254 23.422 1 82.62 178 ARG B CA 1
ATOM 3484 C C . ARG B 1 178 ? -3.391 3.834 23.438 1 82.62 178 ARG B C 1
ATOM 3486 O O . ARG B 1 178 ? -3.189 3.072 22.484 1 82.62 178 ARG B O 1
ATOM 3493 N N . LEU B 1 179 ? -4.02 3.525 24.469 1 85.12 179 LEU B N 1
ATOM 3494 C CA . LEU B 1 179 ? -4.598 2.193 24.578 1 85.12 179 LEU B CA 1
ATOM 3495 C C . LEU B 1 179 ? -5.695 1.979 23.547 1 85.12 179 LEU B C 1
ATOM 3497 O O . LEU B 1 179 ? -5.832 0.883 23 1 85.12 179 LEU B O 1
ATOM 3501 N N . ILE B 1 180 ? -6.41 3.002 23.297 1 86.12 180 ILE B N 1
ATOM 3502 C CA . ILE B 1 180 ? -7.484 2.916 22.312 1 86.12 180 ILE B CA 1
ATOM 3503 C C . ILE B 1 180 ? -6.895 2.715 20.922 1 86.12 180 ILE B C 1
ATOM 3505 O O . ILE B 1 180 ? -7.426 1.938 20.125 1 86.12 180 ILE B O 1
ATOM 3509 N N . HIS B 1 181 ? -5.805 3.387 20.734 1 83.88 181 HIS B N 1
ATOM 3510 C CA . HIS B 1 181 ? -5.105 3.229 19.469 1 83.88 181 HIS B CA 1
ATOM 3511 C C . HIS B 1 181 ? -4.613 1.797 19.281 1 83.88 181 HIS B C 1
ATOM 3513 O O . HIS B 1 181 ? -4.816 1.195 18.219 1 83.88 181 HIS B O 1
ATOM 3519 N N . TYR B 1 182 ? -4.086 1.261 20.328 1 84 182 TYR B N 1
ATOM 3520 C CA . TYR B 1 182 ? -3.57 -0.101 20.25 1 84 182 TYR B CA 1
ATOM 3521 C C . TYR B 1 182 ? -4.703 -1.106 20.094 1 84 182 TYR B C 1
ATOM 3523 O O . TYR B 1 182 ? -4.551 -2.117 19.406 1 84 182 TYR B O 1
ATOM 3531 N N . MET B 1 183 ? -5.738 -0.832 20.688 1 87.81 183 MET B N 1
ATOM 3532 C CA . MET B 1 183 ? -6.906 -1.695 20.547 1 87.81 183 MET B CA 1
ATOM 3533 C C . MET B 1 183 ? -7.406 -1.703 19.109 1 87.81 183 MET B C 1
ATOM 3535 O O . MET B 1 183 ? -7.746 -2.758 18.578 1 87.81 183 MET B O 1
ATOM 3539 N N . LEU B 1 184 ? -7.41 -0.547 18.562 1 88.75 184 LEU B N 1
ATOM 3540 C CA . LEU B 1 184 ? -7.852 -0.429 17.172 1 88.75 184 LEU B CA 1
ATOM 3541 C C . LEU B 1 184 ? -6.914 -1.181 16.234 1 88.75 184 LEU B C 1
ATOM 3543 O O . LEU B 1 184 ? -7.359 -1.83 15.289 1 88.75 184 LEU B O 1
ATOM 3547 N N . MET B 1 185 ? -5.664 -1.111 16.578 1 87.44 185 MET B N 1
ATOM 3548 C CA . MET B 1 185 ? -4.68 -1.838 15.781 1 87.44 185 MET B CA 1
ATOM 3549 C C . MET B 1 185 ? -4.875 -3.344 15.914 1 87.44 185 MET B C 1
ATOM 3551 O O . MET B 1 185 ? -4.73 -4.082 14.938 1 87.44 185 MET B O 1
ATOM 3555 N N . PHE B 1 186 ? -5.164 -3.732 17.047 1 89.06 186 PHE B N 1
ATOM 3556 C CA . PHE B 1 186 ? -5.438 -5.141 17.312 1 89.06 186 PHE B CA 1
ATOM 3557 C C . PHE B 1 186 ? -6.672 -5.605 16.547 1 89.06 186 PHE B C 1
ATOM 3559 O O . PHE B 1 186 ? -6.656 -6.664 15.914 1 89.06 186 PHE B O 1
ATOM 3566 N N . ILE B 1 187 ? -7.676 -4.832 16.609 1 92.69 187 ILE B N 1
ATOM 3567 C CA . ILE B 1 187 ? -8.914 -5.129 15.891 1 92.69 187 ILE B CA 1
ATOM 3568 C C . ILE B 1 187 ? -8.633 -5.195 14.391 1 92.69 187 ILE B C 1
ATOM 3570 O O . ILE B 1 187 ? -9.078 -6.121 13.711 1 92.69 187 ILE B O 1
ATOM 3574 N N . LEU B 1 188 ? -7.93 -4.273 13.914 1 91.81 188 LEU B N 1
ATOM 3575 C CA . LEU B 1 188 ? -7.594 -4.219 12.492 1 91.81 188 LEU B CA 1
ATOM 3576 C C . LEU B 1 188 ? -6.82 -5.461 12.07 1 91.81 188 LEU B C 1
ATOM 3578 O O . LEU B 1 188 ? -7.078 -6.023 11 1 91.81 188 LEU B O 1
ATOM 3582 N N . SER B 1 189 ? -5.895 -5.812 12.891 1 90.81 189 SER B N 1
ATOM 3583 C CA . SER B 1 189 ? -5.102 -7 12.594 1 90.81 189 SER B CA 1
ATOM 3584 C C . SER B 1 189 ? -5.973 -8.25 12.562 1 90.81 189 SER B C 1
ATOM 3586 O O . SER B 1 189 ? -5.859 -9.07 11.648 1 90.81 189 SER B O 1
ATOM 3588 N N . LEU B 1 190 ? -6.836 -8.375 13.508 1 90.69 190 LEU B N 1
ATOM 3589 C CA . LEU B 1 190 ? -7.734 -9.523 13.602 1 90.69 190 LEU B CA 1
ATOM 3590 C C . LEU B 1 190 ? -8.648 -9.602 12.383 1 90.69 190 LEU B C 1
ATOM 3592 O O . LEU B 1 190 ? -8.773 -10.664 11.766 1 90.69 190 LEU B O 1
ATOM 3596 N N . VAL B 1 191 ? -9.18 -8.508 12.07 1 91.56 191 VAL B N 1
ATOM 3597 C CA . VAL B 1 191 ? -10.125 -8.453 10.961 1 91.56 191 VAL B CA 1
ATOM 3598 C C . VAL B 1 191 ? -9.398 -8.711 9.641 1 91.56 191 VAL B C 1
ATOM 3600 O O . VAL B 1 191 ? -9.891 -9.445 8.789 1 91.56 191 VAL B O 1
ATOM 3603 N N . THR B 1 192 ? -8.281 -8.148 9.453 1 90.56 192 THR B N 1
ATOM 3604 C CA . THR B 1 192 ? -7.523 -8.281 8.211 1 90.56 192 THR B CA 1
ATOM 3605 C C . THR B 1 192 ? -7.086 -9.734 8.008 1 90.56 192 THR B C 1
ATOM 3607 O O . THR B 1 192 ? -7.242 -10.289 6.918 1 90.56 192 THR B O 1
ATOM 3610 N N . VAL B 1 193 ? -6.57 -10.32 9.031 1 87.38 193 VAL B N 1
ATOM 3611 C CA . VAL B 1 193 ? -6.066 -11.688 8.922 1 87.38 193 VAL B CA 1
ATOM 3612 C C . VAL B 1 193 ? -7.23 -12.648 8.68 1 87.38 193 VAL B C 1
ATOM 3614 O O . VAL B 1 193 ? -7.137 -13.539 7.832 1 87.38 193 VAL B O 1
ATOM 3617 N N . ALA B 1 194 ? -8.305 -12.492 9.383 1 86 194 ALA B N 1
ATOM 3618 C CA . ALA B 1 194 ? -9.484 -13.344 9.219 1 86 194 ALA B CA 1
ATOM 3619 C C . ALA B 1 194 ? -10.062 -13.211 7.812 1 86 194 ALA B C 1
ATOM 3621 O O . ALA B 1 194 ? -10.469 -14.203 7.207 1 86 194 ALA B O 1
ATOM 3622 N N . SER B 1 195 ? -10.078 -12.047 7.332 1 87 195 SER B N 1
ATOM 3623 C CA . SER B 1 195 ? -10.656 -11.766 6.02 1 87 195 SER B CA 1
ATOM 3624 C C . SER B 1 195 ? -9.727 -12.242 4.902 1 87 195 SER B C 1
ATOM 3626 O O . SER B 1 195 ? -10.195 -12.711 3.863 1 87 195 SER B O 1
ATOM 3628 N N . LEU B 1 196 ? -8.469 -12.125 5.121 1 81.69 196 LEU B N 1
ATOM 3629 C CA . LEU B 1 196 ? -7.496 -12.562 4.129 1 81.69 196 LEU B CA 1
ATOM 3630 C C . LEU B 1 196 ? -7.656 -14.055 3.834 1 81.69 196 LEU B C 1
ATOM 3632 O O . LEU B 1 196 ? -7.59 -14.469 2.676 1 81.69 196 LEU B O 1
ATOM 3636 N N . ASN B 1 197 ? -7.812 -14.766 4.836 1 74.94 197 ASN B N 1
ATOM 3637 C CA . ASN B 1 197 ? -7.953 -16.219 4.715 1 74.94 197 ASN B CA 1
ATOM 3638 C C . ASN B 1 197 ? -9.211 -16.594 3.934 1 74.94 197 ASN B C 1
ATOM 3640 O O . ASN B 1 197 ? -9.234 -17.625 3.25 1 74.94 197 ASN B O 1
ATOM 3644 N N . THR B 1 198 ? -10.195 -15.742 4.004 1 73.81 198 THR B N 1
ATOM 3645 C CA . THR B 1 198 ? -11.477 -16.109 3.42 1 73.81 198 THR B CA 1
ATOM 3646 C C . THR B 1 198 ? -11.602 -15.547 2.002 1 73.81 198 THR B C 1
ATOM 3648 O O . THR B 1 198 ? -12.008 -16.266 1.084 1 73.81 198 THR B O 1
ATOM 3651 N N . VAL B 1 199 ? -11.18 -14.234 1.876 1 76.25 199 VAL B N 1
ATOM 3652 C CA . VAL B 1 199 ? -11.531 -13.602 0.61 1 76.25 199 VAL B CA 1
ATOM 3653 C C . VAL B 1 199 ? -10.266 -13.18 -0.127 1 76.25 199 VAL B C 1
ATOM 3655 O O . VAL B 1 199 ? -10.297 -12.922 -1.332 1 76.25 199 VAL B O 1
ATOM 3658 N N . GLY B 1 200 ? -9.156 -13.133 0.471 1 76 200 GLY B N 1
ATOM 3659 C CA . GLY B 1 200 ? -7.91 -12.766 -0.179 1 76 200 GLY B CA 1
ATOM 3660 C C . GLY B 1 200 ? -7.461 -11.352 0.135 1 76 200 GLY B C 1
ATOM 3661 O O . GLY B 1 200 ? -8.25 -10.539 0.619 1 76 200 GLY B O 1
ATOM 3662 N N . ILE B 1 201 ? -6.258 -10.992 -0.222 1 76.88 201 ILE B N 1
ATOM 3663 C CA . ILE B 1 201 ? -5.551 -9.789 0.205 1 76.88 201 ILE B CA 1
ATOM 3664 C C . ILE B 1 201 ? -6.16 -8.562 -0.476 1 76.88 201 ILE B C 1
ATOM 3666 O O . ILE B 1 201 ? -6.414 -7.543 0.173 1 76.88 201 ILE B O 1
ATOM 3670 N N . ILE B 1 202 ? -6.395 -8.609 -1.716 1 76.69 202 ILE B N 1
ATOM 3671 C CA . ILE B 1 202 ? -6.824 -7.449 -2.486 1 76.69 202 ILE B CA 1
ATOM 3672 C C . ILE B 1 202 ? -8.219 -7.016 -2.031 1 76.69 202 ILE B C 1
ATOM 3674 O O . ILE B 1 202 ? -8.477 -5.82 -1.862 1 76.69 202 ILE B O 1
ATOM 3678 N N . LEU B 1 203 ? -9.055 -7.977 -1.782 1 82.88 203 LEU B N 1
ATOM 3679 C CA . LEU B 1 203 ? -10.43 -7.68 -1.397 1 82.88 203 LEU B CA 1
ATOM 3680 C C . LEU B 1 203 ? -10.477 -7.035 -0.015 1 82.88 203 LEU B C 1
ATOM 3682 O O . LEU B 1 203 ? -11.234 -6.082 0.204 1 82.88 203 LEU B O 1
ATOM 3686 N N . VAL B 1 204 ? -9.68 -7.555 0.838 1 88 204 VAL B N 1
ATOM 3687 C CA . VAL B 1 204 ? -9.727 -7.059 2.209 1 88 204 VAL B CA 1
ATOM 3688 C C . VAL B 1 204 ? -9.328 -5.586 2.24 1 88 204 VAL B C 1
ATOM 3690 O O . VAL B 1 204 ? -10.016 -4.762 2.846 1 88 204 VAL B O 1
ATOM 3693 N N . VAL B 1 205 ? -8.297 -5.223 1.57 1 89.62 205 VAL B N 1
ATOM 3694 C CA . VAL B 1 205 ? -7.812 -3.848 1.585 1 89.62 205 VAL B CA 1
ATOM 3695 C C . VAL B 1 205 ? -8.836 -2.93 0.923 1 89.62 205 VAL B C 1
ATOM 3697 O O . VAL B 1 205 ? -9.102 -1.829 1.412 1 89.62 205 VAL B O 1
ATOM 3700 N N . ALA B 1 206 ? -9.43 -3.404 -0.101 1 93.81 206 ALA B N 1
ATOM 3701 C CA . ALA B 1 206 ? -10.445 -2.617 -0.805 1 93.81 206 ALA B CA 1
ATOM 3702 C C . ALA B 1 206 ? -11.672 -2.389 0.074 1 93.81 206 ALA B C 1
ATOM 3704 O O . ALA B 1 206 ? -12.195 -1.274 0.14 1 93.81 206 ALA B O 1
ATOM 3705 N N . MET B 1 207 ? -12.055 -3.432 0.742 1 94.31 207 MET B N 1
ATOM 3706 C CA . MET B 1 207 ? -13.273 -3.346 1.534 1 94.31 207 MET B CA 1
ATOM 3707 C C . MET B 1 207 ? -13.055 -2.516 2.793 1 94.31 207 MET B C 1
ATOM 3709 O O . MET B 1 207 ? -13.992 -1.938 3.338 1 94.31 207 MET B O 1
ATOM 3713 N N . LEU B 1 208 ? -11.836 -2.434 3.232 1 94.5 208 LEU B N 1
ATOM 3714 C CA . LEU B 1 208 ? -11.508 -1.628 4.402 1 94.5 208 LEU B CA 1
ATOM 3715 C C . LEU B 1 208 ? -11.555 -0.14 4.07 1 94.5 208 LEU B C 1
ATOM 3717 O O . LEU B 1 208 ? -11.789 0.689 4.949 1 94.5 208 LEU B O 1
ATOM 3721 N N . ILE B 1 209 ? -11.422 0.22 2.801 1 95.25 209 ILE B N 1
ATOM 3722 C CA . ILE B 1 209 ? -11.211 1.628 2.477 1 95.25 209 ILE B CA 1
ATOM 3723 C C . ILE B 1 209 ? -12.375 2.139 1.634 1 95.25 209 ILE B C 1
ATOM 3725 O O . ILE B 1 209 ? -13.023 3.127 1.992 1 95.25 209 ILE B O 1
ATOM 3729 N N . THR B 1 210 ? -12.742 1.432 0.636 1 95.56 210 THR B N 1
ATOM 3730 C CA . THR B 1 210 ? -13.594 1.974 -0.417 1 95.56 210 THR B CA 1
ATOM 3731 C C . THR B 1 210 ? -15.016 2.195 0.098 1 95.56 210 THR B C 1
ATOM 3733 O O . THR B 1 210 ? -15.578 3.279 -0.071 1 95.56 210 THR B O 1
ATOM 3736 N N . PRO B 1 211 ? -15.617 1.204 0.732 1 95.75 211 PRO B N 1
ATOM 3737 C CA . PRO B 1 211 ? -16.969 1.472 1.225 1 95.75 211 PRO B CA 1
ATOM 3738 C C . PRO B 1 211 ? -17.016 2.572 2.281 1 95.75 211 PRO B C 1
ATOM 3740 O O . PRO B 1 211 ? -17.938 3.379 2.307 1 95.75 211 PRO B O 1
ATOM 3743 N N . GLY B 1 212 ? -16.031 2.561 3.178 1 95.38 212 GLY B N 1
ATOM 3744 C CA . GLY B 1 212 ? -15.945 3.621 4.168 1 95.38 212 GLY B CA 1
ATOM 3745 C C . GLY B 1 212 ? -15.766 4.996 3.555 1 95.38 212 GLY B C 1
ATOM 3746 O O . GLY B 1 212 ? -16.391 5.965 3.996 1 95.38 212 GLY B O 1
ATOM 3747 N N . ALA B 1 213 ? -14.953 5.078 2.557 1 94.62 213 ALA B N 1
ATOM 3748 C CA . ALA B 1 213 ? -14.727 6.344 1.863 1 94.62 213 ALA B CA 1
ATOM 3749 C C . ALA B 1 213 ? -15.992 6.805 1.142 1 94.62 213 ALA B C 1
ATOM 3751 O O . ALA B 1 213 ? -16.281 8 1.085 1 94.62 213 ALA B O 1
ATOM 3752 N N . THR B 1 214 ? -16.672 5.867 0.592 1 94.56 214 THR B N 1
ATOM 3753 C CA . THR B 1 214 ? -17.922 6.184 -0.082 1 94.56 214 THR B CA 1
ATOM 3754 C C . THR B 1 214 ? -18.938 6.762 0.904 1 94.56 214 THR B C 1
ATOM 3756 O O . THR B 1 214 ? -19.562 7.777 0.624 1 94.56 214 THR B O 1
ATOM 3759 N N . ALA B 1 215 ? -19.047 6.102 2.006 1 93.94 215 ALA B N 1
ATOM 3760 C CA . ALA B 1 215 ? -19.969 6.578 3.035 1 93.94 215 ALA B CA 1
ATOM 3761 C C . ALA B 1 215 ? -19.547 7.945 3.562 1 93.94 215 ALA B C 1
ATOM 3763 O O . ALA B 1 215 ? -20.391 8.797 3.854 1 93.94 215 ALA B O 1
ATOM 3764 N N . TYR B 1 216 ? -18.234 8.125 3.678 1 92.25 216 TYR B N 1
ATOM 3765 C CA . TYR B 1 216 ? -17.672 9.375 4.184 1 92.25 216 TYR B CA 1
ATOM 3766 C C . TYR B 1 216 ? -18.078 10.547 3.289 1 92.25 216 TYR B C 1
ATOM 3768 O O . TYR B 1 216 ? -18.281 11.656 3.773 1 92.25 216 TYR B O 1
ATOM 3776 N N . LEU B 1 217 ? -18.219 10.336 1.992 1 90.88 217 LEU B N 1
ATOM 3777 C CA . LEU B 1 217 ? -18.594 11.375 1.038 1 90.88 217 LEU B CA 1
ATOM 3778 C C . LEU B 1 217 ? -20.078 11.703 1.142 1 90.88 217 LEU B C 1
ATOM 3780 O O . LEU B 1 217 ? -20.5 12.797 0.756 1 90.88 217 LEU B O 1
ATOM 3784 N N . MET B 1 218 ? -20.859 10.828 1.723 1 90.25 218 MET B N 1
ATOM 3785 C CA . MET B 1 218 ? -22.312 10.969 1.689 1 90.25 218 MET B CA 1
ATOM 3786 C C . MET B 1 218 ? -22.844 11.516 3.012 1 90.25 218 MET B C 1
ATOM 3788 O O . MET B 1 218 ? -23.953 12.062 3.07 1 90.25 218 MET B O 1
ATOM 3792 N N . THR B 1 219 ? -22.047 11.312 4.074 1 88.88 219 THR B N 1
ATOM 3793 C CA . THR B 1 219 ? -22.578 11.734 5.367 1 88.88 219 THR B CA 1
ATOM 3794 C C . THR B 1 219 ? -21.469 12.32 6.238 1 88.88 219 THR B C 1
ATOM 3796 O O . THR B 1 219 ? -20.281 12.047 6.012 1 88.88 219 THR B O 1
ATOM 3799 N N . ASP B 1 220 ? -21.891 13.109 7.219 1 86.56 220 ASP B N 1
ATOM 3800 C CA . ASP B 1 220 ? -20.969 13.695 8.188 1 86.56 220 ASP B CA 1
ATOM 3801 C C . ASP B 1 220 ? -21.234 13.156 9.586 1 86.56 220 ASP B C 1
ATOM 3803 O O . ASP B 1 220 ? -20.594 13.586 10.555 1 86.56 220 ASP B O 1
ATOM 3807 N N . ARG B 1 221 ? -22.172 12.289 9.641 1 90 221 ARG B N 1
ATOM 3808 C CA . ARG B 1 221 ? -22.469 11.664 10.922 1 90 221 ARG B CA 1
ATOM 3809 C C . ARG B 1 221 ? -21.875 10.266 11.016 1 90 221 ARG B C 1
ATOM 3811 O O . ARG B 1 221 ? -22.062 9.445 10.117 1 90 221 ARG B O 1
ATOM 3818 N N . LEU B 1 222 ? -21.203 10.023 12.086 1 91.56 222 LEU B N 1
ATOM 3819 C CA . LEU B 1 222 ? -20.422 8.797 12.211 1 91.56 222 LEU B CA 1
ATOM 3820 C C . LEU B 1 222 ? -21.344 7.57 12.219 1 91.56 222 LEU B C 1
ATOM 3822 O O . LEU B 1 222 ? -21.078 6.594 11.516 1 91.56 222 LEU B O 1
ATOM 3826 N N . PRO B 1 223 ? -22.5 7.562 13.023 1 91.31 223 PRO B N 1
ATOM 3827 C CA . PRO B 1 223 ? -23.344 6.371 13 1 91.31 223 PRO B CA 1
ATOM 3828 C C . PRO B 1 223 ? -23.922 6.078 11.617 1 91.31 223 PRO B C 1
ATOM 3830 O O . PRO B 1 223 ? -24.047 4.91 11.234 1 91.31 223 PRO B O 1
ATOM 3833 N N . MET B 1 224 ? -24.25 7.059 10.906 1 92.69 224 MET B N 1
ATOM 3834 C CA . MET B 1 224 ? -24.75 6.883 9.547 1 92.69 224 MET B CA 1
ATOM 3835 C C . MET B 1 224 ? -23.641 6.41 8.617 1 92.69 224 MET B C 1
ATOM 3837 O O . MET B 1 224 ? -23.875 5.605 7.715 1 92.69 224 MET B O 1
ATOM 3841 N N . MET B 1 225 ? -22.469 6.926 8.883 1 93.12 225 MET B N 1
ATOM 3842 C CA . MET B 1 225 ? -21.328 6.5 8.078 1 93.12 225 MET B CA 1
ATOM 3843 C C . MET B 1 225 ? -21.062 5.012 8.258 1 93.12 225 MET B C 1
ATOM 3845 O O . MET B 1 225 ? -20.812 4.301 7.281 1 93.12 225 MET B O 1
ATOM 3849 N N . LEU B 1 226 ? -21.172 4.574 9.492 1 94.56 226 LEU B N 1
ATOM 3850 C CA . LEU B 1 226 ? -20.922 3.168 9.797 1 94.56 226 LEU B CA 1
ATOM 3851 C C . LEU B 1 226 ? -21.953 2.273 9.102 1 94.56 226 LEU B C 1
ATOM 3853 O O . LEU B 1 226 ? -21.594 1.259 8.5 1 94.56 226 LEU B O 1
ATOM 3857 N N . THR B 1 227 ? -23.172 2.684 9.156 1 94 227 THR B N 1
ATOM 3858 C CA . THR B 1 227 ? -24.25 1.896 8.57 1 94 227 THR B CA 1
ATOM 3859 C C . THR B 1 227 ? -24.156 1.907 7.047 1 94 227 THR B C 1
ATOM 3861 O O . THR B 1 227 ? -24.297 0.865 6.402 1 94 227 THR B O 1
ATOM 3864 N N . LEU B 1 228 ? -23.922 3.027 6.492 1 94.81 228 LEU B N 1
ATOM 3865 C CA . LEU B 1 228 ? -23.812 3.143 5.043 1 94.81 228 LEU B CA 1
ATOM 3866 C C . LEU B 1 228 ? -22.609 2.355 4.52 1 94.81 228 LEU B C 1
ATOM 3868 O O . LEU B 1 228 ? -22.688 1.742 3.451 1 94.81 228 LEU B O 1
ATOM 3872 N N . SER B 1 229 ? -21.516 2.482 5.227 1 96.75 229 SER B N 1
ATOM 3873 C CA . SER B 1 229 ? -20.328 1.739 4.82 1 96.75 229 SER B CA 1
ATOM 3874 C C . SER B 1 229 ? -20.594 0.238 4.793 1 96.75 229 SER B C 1
ATOM 3876 O O . SER B 1 229 ? -20.188 -0.454 3.855 1 96.75 229 SER B O 1
ATOM 3878 N N . ALA B 1 230 ? -21.281 -0.227 5.816 1 95.94 230 ALA B N 1
ATOM 3879 C CA . ALA B 1 230 ? -21.625 -1.643 5.867 1 95.94 230 ALA B CA 1
ATOM 3880 C C . ALA B 1 230 ? -22.547 -2.023 4.711 1 95.94 230 ALA B C 1
ATOM 3882 O O . ALA B 1 230 ? -22.359 -3.068 4.082 1 95.94 230 ALA B O 1
ATOM 3883 N N . VAL B 1 231 ? -23.438 -1.201 4.438 1 96.19 231 VAL B N 1
ATOM 3884 C CA . VAL B 1 231 ? -24.406 -1.458 3.373 1 96.19 231 VAL B CA 1
ATOM 3885 C C . VAL B 1 231 ? -23.688 -1.479 2.023 1 96.19 231 VAL B C 1
ATOM 3887 O O . VAL B 1 231 ? -23.922 -2.367 1.203 1 96.19 231 VAL B O 1
ATOM 3890 N N . PHE B 1 232 ? -22.844 -0.539 1.788 1 95.94 232 PHE B N 1
ATOM 3891 C CA . PHE B 1 232 ? -22.094 -0.49 0.541 1 95.94 232 PHE B CA 1
ATOM 3892 C C . PHE B 1 232 ? -21.172 -1.702 0.413 1 95.94 232 PHE B C 1
ATOM 3894 O O . PHE B 1 232 ? -20.953 -2.209 -0.689 1 95.94 232 PHE B O 1
ATOM 3901 N N . GLY B 1 233 ? -20.625 -2.098 1.586 1 95.62 233 GLY B N 1
ATOM 3902 C CA . GLY B 1 233 ? -19.828 -3.314 1.571 1 95.62 233 GLY B CA 1
ATOM 3903 C C . GLY B 1 233 ? -20.609 -4.543 1.171 1 95.62 233 GLY B C 1
ATOM 3904 O O . GLY B 1 233 ? -20.156 -5.344 0.351 1 95.62 233 GLY B O 1
ATOM 3905 N N . VAL B 1 234 ? -21.812 -4.594 1.676 1 95.06 234 VAL B N 1
ATOM 3906 C CA . VAL B 1 234 ? -22.688 -5.734 1.399 1 95.06 234 VAL B CA 1
ATOM 3907 C C . VAL B 1 234 ? -23.141 -5.695 -0.058 1 95.06 234 VAL B C 1
ATOM 3909 O O . VAL B 1 234 ? -23.125 -6.723 -0.745 1 95.06 234 VAL B O 1
ATOM 3912 N N . ILE B 1 235 ? -23.484 -4.578 -0.517 1 95.75 235 ILE B N 1
ATOM 3913 C CA . ILE B 1 235 ? -23.938 -4.426 -1.898 1 95.75 235 ILE B CA 1
ATOM 3914 C C . ILE B 1 235 ? -22.797 -4.801 -2.848 1 95.75 235 ILE B C 1
ATOM 3916 O O . ILE B 1 235 ? -23.016 -5.5 -3.84 1 95.75 235 ILE B O 1
ATOM 3920 N N . SER B 1 236 ? -21.656 -4.309 -2.555 1 95.44 236 SER B N 1
ATOM 3921 C CA . SER B 1 236 ? -20.5 -4.621 -3.396 1 95.44 236 SER B CA 1
ATOM 3922 C C . SER B 1 236 ? -20.219 -6.117 -3.42 1 95.44 236 SER B C 1
ATOM 3924 O O . SER B 1 236 ? -19.875 -6.676 -4.461 1 95.44 236 SER B O 1
ATOM 3926 N N . ALA B 1 237 ? -20.375 -6.758 -2.256 1 93.12 237 ALA B N 1
ATOM 3927 C CA . ALA B 1 237 ? -20.125 -8.195 -2.164 1 93.12 237 ALA B CA 1
ATOM 3928 C C . ALA B 1 237 ? -21.172 -8.977 -2.967 1 93.12 237 ALA B C 1
ATOM 3930 O O . ALA B 1 237 ? -20.812 -9.867 -3.744 1 93.12 237 ALA B O 1
ATOM 3931 N N . VAL B 1 238 ? -22.391 -8.656 -2.865 1 91.81 238 VAL B N 1
ATOM 3932 C CA . VAL B 1 238 ? -23.484 -9.375 -3.525 1 91.81 238 VAL B CA 1
ATOM 3933 C C . VAL B 1 238 ? -23.406 -9.148 -5.031 1 91.81 238 VAL B C 1
ATOM 3935 O O . VAL B 1 238 ? -23.438 -10.102 -5.812 1 91.81 238 VAL B O 1
ATOM 3938 N N . VAL B 1 239 ? -23.281 -7.93 -5.434 1 93 239 VAL B N 1
ATOM 3939 C CA . VAL B 1 239 ? -23.234 -7.59 -6.852 1 93 239 VAL B CA 1
ATOM 3940 C C . VAL B 1 239 ? -21.953 -8.141 -7.473 1 93 239 VAL B C 1
ATOM 3942 O O . VAL B 1 239 ? -21.969 -8.617 -8.609 1 93 239 VAL B O 1
ATOM 3945 N N . GLY B 1 240 ? -20.875 -8.031 -6.734 1 90.81 240 GLY B N 1
ATOM 3946 C CA . GLY B 1 240 ? -19.625 -8.547 -7.23 1 90.81 240 GLY B CA 1
ATOM 3947 C C . GLY B 1 240 ? -19.641 -10.047 -7.465 1 90.81 240 GLY B C 1
ATOM 3948 O O . GLY B 1 240 ? -19.156 -10.523 -8.5 1 90.81 240 GLY B O 1
ATOM 3949 N N . VAL B 1 241 ? -20.203 -10.766 -6.5 1 86.69 241 VAL B N 1
ATOM 3950 C CA . VAL B 1 241 ? -20.297 -12.219 -6.637 1 86.69 241 VAL B CA 1
ATOM 3951 C C . VAL B 1 241 ? -21.203 -12.57 -7.809 1 86.69 241 VAL B C 1
ATOM 3953 O O . VAL B 1 241 ? -20.938 -13.523 -8.547 1 86.69 241 VAL B O 1
ATOM 3956 N N . TYR B 1 242 ? -22.203 -11.828 -7.957 1 87.31 242 TYR B N 1
ATOM 3957 C CA . TYR B 1 242 ? -23.141 -12.031 -9.062 1 87.31 242 TYR B CA 1
ATOM 3958 C C . TYR B 1 242 ? -22.422 -11.891 -10.406 1 87.31 242 TYR B C 1
ATOM 3960 O O . TYR B 1 242 ? -22.531 -12.766 -11.266 1 87.31 242 TYR B O 1
ATOM 3968 N N . TYR B 1 243 ? -21.719 -10.852 -10.609 1 87.56 243 TYR B N 1
ATOM 3969 C CA . TYR B 1 243 ? -21.031 -10.617 -11.867 1 87.56 243 TYR B CA 1
ATOM 3970 C C . TYR B 1 243 ? -19.875 -11.594 -12.047 1 87.56 243 TYR B C 1
ATOM 3972 O O . TYR B 1 243 ? -19.531 -11.961 -13.172 1 87.56 243 TYR B O 1
ATOM 3980 N N . SER B 1 244 ? -19.25 -11.914 -10.93 1 85.06 244 SER B N 1
ATOM 3981 C CA . SER B 1 244 ? -18.188 -12.906 -11.008 1 85.06 244 SER B CA 1
ATOM 3982 C C . SER B 1 244 ? -18.719 -14.234 -11.523 1 85.06 244 SER B C 1
ATOM 3984 O O . SER B 1 244 ? -18.047 -14.906 -12.312 1 85.06 244 SER B O 1
ATOM 3986 N N . TYR B 1 245 ? -19.875 -14.609 -11.148 1 80.81 245 TYR B N 1
ATOM 3987 C CA . TYR B 1 245 ? -20.469 -15.883 -11.539 1 80.81 245 TYR B CA 1
ATOM 3988 C C . TYR B 1 245 ? -20.891 -15.852 -13.008 1 80.81 245 TYR B C 1
ATOM 3990 O O . TYR B 1 245 ? -20.703 -16.844 -13.727 1 80.81 245 TYR B O 1
ATOM 3998 N N . ILE B 1 246 ? -21.375 -14.812 -13.422 1 82.5 246 ILE B N 1
ATOM 3999 C CA . ILE B 1 246 ? -21.891 -14.719 -14.781 1 82.5 246 ILE B CA 1
ATOM 4000 C C . ILE B 1 246 ? -20.719 -14.625 -15.766 1 82.5 246 ILE B C 1
ATOM 4002 O O . ILE B 1 246 ? -20.75 -15.25 -16.828 1 82.5 246 ILE B O 1
ATOM 4006 N N . TYR B 1 247 ? -19.688 -13.914 -15.469 1 81.31 247 TYR B N 1
ATOM 4007 C CA . TYR B 1 247 ? -18.594 -13.656 -16.406 1 81.31 247 TYR B CA 1
ATOM 4008 C C . TYR B 1 247 ? -17.391 -14.547 -16.109 1 81.31 247 TYR B C 1
ATOM 4010 O O . TYR B 1 247 ? -16.391 -14.508 -16.828 1 81.31 247 TYR B O 1
ATOM 4018 N N . ASP B 1 248 ? -17.469 -15.367 -15.094 1 80.88 248 ASP B N 1
ATOM 4019 C CA . ASP B 1 248 ? -16.406 -16.312 -14.719 1 80.88 248 ASP B CA 1
ATOM 4020 C C . ASP B 1 248 ? -15.094 -15.578 -14.477 1 80.88 248 ASP B C 1
ATOM 4022 O O . ASP B 1 248 ? -14.062 -15.938 -15.047 1 80.88 248 ASP B O 1
ATOM 4026 N N . VAL B 1 249 ? -15.18 -14.531 -13.766 1 81.31 249 VAL B N 1
ATOM 4027 C CA . VAL B 1 249 ? -13.992 -13.75 -13.414 1 81.31 249 VAL B CA 1
ATOM 4028 C C . VAL B 1 249 ? -13.703 -13.906 -11.922 1 81.31 249 VAL B C 1
ATOM 4030 O O . VAL B 1 249 ? -14.5 -14.477 -11.18 1 81.31 249 VAL B O 1
ATOM 4033 N N . ALA B 1 250 ? -12.508 -13.492 -11.547 1 80.69 250 ALA B N 1
ATOM 4034 C CA . ALA B 1 250 ? -12.109 -13.586 -10.141 1 80.69 250 ALA B CA 1
ATOM 4035 C C . ALA B 1 250 ? -13.102 -12.844 -9.242 1 80.69 250 ALA B C 1
ATOM 4037 O O . ALA B 1 250 ? -13.391 -11.664 -9.461 1 80.69 250 ALA B O 1
ATOM 4038 N N . THR B 1 251 ? -13.656 -13.492 -8.305 1 83.5 251 THR B N 1
ATOM 4039 C CA . THR B 1 251 ? -14.703 -12.984 -7.434 1 83.5 251 THR B CA 1
ATOM 4040 C C . THR B 1 251 ? -14.219 -11.766 -6.652 1 83.5 251 THR B C 1
ATOM 4042 O O . THR B 1 251 ? -14.906 -10.742 -6.594 1 83.5 251 THR B O 1
ATOM 4045 N N . GLY B 1 252 ? -13.008 -11.867 -6.086 1 85.06 252 GLY B N 1
ATOM 4046 C CA . GLY B 1 252 ? -12.453 -10.773 -5.309 1 85.06 252 GLY B CA 1
ATOM 4047 C C . GLY B 1 252 ? -12.305 -9.492 -6.105 1 85.06 252 GLY B C 1
ATOM 4048 O O . GLY B 1 252 ? -12.68 -8.414 -5.637 1 85.06 252 GLY B O 1
ATOM 4049 N N . ALA B 1 253 ? -11.789 -9.617 -7.246 1 89 253 ALA B N 1
ATOM 4050 C CA . ALA B 1 253 ? -11.562 -8.453 -8.094 1 89 253 ALA B CA 1
ATOM 4051 C C . ALA B 1 253 ? -12.891 -7.824 -8.531 1 89 253 ALA B C 1
ATOM 4053 O O . ALA B 1 253 ? -13 -6.602 -8.625 1 89 253 ALA B O 1
ATOM 4054 N N . SER B 1 254 ? -13.859 -8.656 -8.758 1 90.69 254 SER B N 1
ATOM 4055 C CA . SER B 1 254 ? -15.164 -8.156 -9.172 1 90.69 254 SER B CA 1
ATOM 4056 C C . SER B 1 254 ? -15.82 -7.344 -8.055 1 90.69 254 SER B C 1
ATOM 4058 O O . SER B 1 254 ? -16.438 -6.305 -8.312 1 90.69 254 SER B O 1
ATOM 4060 N N . ILE B 1 255 ? -15.703 -7.812 -6.887 1 92.31 255 ILE B N 1
ATOM 4061 C CA . ILE B 1 255 ? -16.281 -7.102 -5.75 1 92.31 255 ILE B CA 1
ATOM 4062 C C . ILE B 1 255 ? -15.625 -5.73 -5.609 1 92.31 255 ILE B C 1
ATOM 4064 O O . ILE B 1 255 ? -16.312 -4.727 -5.395 1 92.31 255 ILE B O 1
ATOM 4068 N N . VAL B 1 256 ? -14.367 -5.68 -5.785 1 93.94 256 VAL B N 1
ATOM 4069 C CA . VAL B 1 256 ? -13.602 -4.445 -5.641 1 93.94 256 VAL B CA 1
ATOM 4070 C C . VAL B 1 256 ? -14 -3.459 -6.738 1 93.94 256 VAL B C 1
ATOM 4072 O O . VAL B 1 256 ? -14.125 -2.258 -6.488 1 93.94 256 VAL B O 1
ATOM 4075 N N . ILE B 1 257 ? -14.211 -3.982 -7.891 1 95.25 257 ILE B N 1
ATOM 4076 C CA . ILE B 1 257 ? -14.609 -3.123 -9 1 95.25 257 ILE B CA 1
ATOM 4077 C C . ILE B 1 257 ? -15.961 -2.482 -8.703 1 95.25 257 ILE B C 1
ATOM 4079 O O . ILE B 1 257 ? -16.156 -1.291 -8.953 1 95.25 257 ILE B O 1
ATOM 4083 N N . VAL B 1 258 ? -16.844 -3.271 -8.219 1 95.38 258 VAL B N 1
ATOM 4084 C CA . VAL B 1 258 ? -18.172 -2.752 -7.875 1 95.38 258 VAL B CA 1
ATOM 4085 C C . VAL B 1 258 ? -18.031 -1.693 -6.781 1 95.38 258 VAL B C 1
ATOM 4087 O O . VAL B 1 258 ? -18.672 -0.635 -6.859 1 95.38 258 VAL B O 1
ATOM 4090 N N . ALA B 1 259 ? -17.266 -1.985 -5.77 1 95.56 259 ALA B N 1
ATOM 4091 C CA . ALA B 1 259 ? -17.047 -1.023 -4.691 1 95.56 259 ALA B CA 1
ATOM 4092 C C . ALA B 1 259 ? -16.453 0.278 -5.23 1 95.56 259 ALA B C 1
ATOM 4094 O O . ALA B 1 259 ? -16.859 1.367 -4.82 1 95.56 259 ALA B O 1
ATOM 4095 N N . THR B 1 260 ? -15.531 0.178 -6.152 1 95.06 260 THR B N 1
ATOM 4096 C CA . THR B 1 260 ? -14.898 1.354 -6.738 1 95.06 260 THR B CA 1
ATOM 4097 C C . THR B 1 260 ? -15.891 2.135 -7.594 1 95.06 260 THR B C 1
ATOM 4099 O O . THR B 1 260 ? -15.867 3.367 -7.613 1 95.06 260 THR B O 1
ATOM 4102 N N . LEU B 1 261 ? -16.656 1.382 -8.242 1 95.44 261 LEU B N 1
ATOM 4103 C CA . LEU B 1 261 ? -17.688 2.033 -9.047 1 95.44 261 LEU B CA 1
ATOM 4104 C C . LEU B 1 261 ? -18.656 2.809 -8.156 1 95.44 261 LEU B C 1
ATOM 4106 O O . LEU B 1 261 ? -19.062 3.922 -8.5 1 95.44 261 LEU B O 1
ATOM 4110 N N . LEU B 1 262 ? -19.016 2.205 -7.145 1 94.56 262 LEU B N 1
ATOM 4111 C CA . LEU B 1 262 ? -19.906 2.887 -6.199 1 94.56 262 LEU B CA 1
ATOM 4112 C C . LEU B 1 262 ? -19.25 4.152 -5.66 1 94.56 262 LEU B C 1
ATOM 4114 O O . LEU B 1 262 ? -19.906 5.184 -5.508 1 94.56 262 LEU B O 1
ATOM 4118 N N . PHE B 1 263 ? -18.016 4.066 -5.391 1 95.38 263 PHE B N 1
ATOM 4119 C CA . PHE B 1 263 ? -17.297 5.246 -4.934 1 95.38 263 PHE B CA 1
ATOM 4120 C C . PHE B 1 263 ? -17.281 6.328 -6.004 1 95.38 263 PHE B C 1
ATOM 4122 O O . PHE B 1 263 ? -17.516 7.504 -5.707 1 95.38 263 PHE B O 1
ATOM 4129 N N . THR B 1 264 ? -16.938 5.91 -7.18 1 92.81 264 THR B N 1
ATOM 4130 C CA . THR B 1 264 ? -16.875 6.863 -8.281 1 92.81 264 THR B CA 1
ATOM 4131 C C . THR B 1 264 ? -18.219 7.539 -8.5 1 92.81 264 THR B C 1
ATOM 4133 O O . THR B 1 264 ? -18.281 8.742 -8.742 1 92.81 264 THR B O 1
ATOM 4136 N N . LEU B 1 265 ? -19.25 6.809 -8.391 1 91.88 265 LEU B N 1
ATOM 4137 C CA . LEU B 1 265 ? -20.594 7.367 -8.516 1 91.88 265 LEU B CA 1
ATOM 4138 C C . LEU B 1 265 ? -20.891 8.336 -7.383 1 91.88 265 LEU B C 1
ATOM 4140 O O . LEU B 1 265 ? -21.469 9.406 -7.605 1 91.88 265 LEU B O 1
ATOM 4144 N N . ALA B 1 266 ? -20.562 7.926 -6.227 1 90.69 266 ALA B N 1
ATOM 4145 C CA . ALA B 1 266 ? -20.781 8.797 -5.074 1 90.69 266 ALA B CA 1
ATOM 4146 C C . ALA B 1 266 ? -19.938 10.062 -5.184 1 90.69 266 ALA B C 1
ATOM 4148 O O . ALA B 1 266 ? -20.375 11.148 -4.793 1 90.69 266 ALA B O 1
ATOM 4149 N N . PHE B 1 267 ? -18.734 9.906 -5.656 1 89.44 267 PHE B N 1
ATOM 4150 C CA . PHE B 1 267 ? -17.828 11.031 -5.812 1 89.44 267 PHE B CA 1
ATOM 4151 C C . PHE B 1 267 ? -18.344 12.016 -6.855 1 89.44 267 PHE B C 1
ATOM 4153 O O . PHE B 1 267 ? -18.25 13.227 -6.676 1 89.44 267 PHE B O 1
ATOM 4160 N N . LEU B 1 268 ? -18.859 11.484 -7.906 1 85 268 LEU B N 1
ATOM 4161 C CA . LEU B 1 268 ? -19.359 12.336 -8.984 1 85 268 LEU B CA 1
ATOM 4162 C C . LEU B 1 268 ? -20.688 12.977 -8.602 1 85 268 LEU B C 1
ATOM 4164 O O . LEU B 1 268 ? -20.953 14.117 -8.977 1 85 268 LEU B O 1
ATOM 4168 N N . PHE B 1 269 ? -21.547 12.305 -7.875 1 77.06 269 PHE B N 1
ATOM 4169 C CA . PHE B 1 269 ? -22.891 12.789 -7.594 1 77.06 269 PHE B CA 1
ATOM 4170 C C . PHE B 1 269 ? -22.984 13.328 -6.172 1 77.06 269 PHE B C 1
ATOM 4172 O O . PHE B 1 269 ? -24.047 13.773 -5.738 1 77.06 269 PHE B O 1
ATOM 4179 N N . SER B 1 270 ? -22.016 13.242 -5.477 1 66.19 270 SER B N 1
ATOM 4180 C CA . SER B 1 270 ? -22.125 13.672 -4.086 1 66.19 270 SER B CA 1
ATOM 4181 C C . SER B 1 270 ? -22.422 15.164 -3.992 1 66.19 270 SER B C 1
ATOM 4183 O O . SER B 1 270 ? -21.812 15.977 -4.695 1 66.19 270 SER B O 1
ATOM 4185 N N . PRO B 1 271 ? -23.641 15.516 -3.49 1 57.31 271 PRO B N 1
ATOM 4186 C CA . PRO B 1 271 ? -24.234 16.859 -3.428 1 57.31 271 PRO B CA 1
ATOM 4187 C C . PRO B 1 271 ? -23.281 17.891 -2.818 1 57.31 271 PRO B C 1
ATOM 4189 O O . PRO B 1 271 ? -23.281 19.047 -3.234 1 57.31 271 PRO B O 1
ATOM 4192 N N . LYS B 1 272 ? -22.688 17.578 -1.72 1 54.69 272 LYS B N 1
ATOM 4193 C CA . LYS B 1 272 ? -21.922 18.594 -0.996 1 54.69 272 LYS B CA 1
ATOM 4194 C C . LYS B 1 272 ? -20.531 18.781 -1.597 1 54.69 272 LYS B C 1
ATOM 4196 O O . LYS B 1 272 ? -19.953 19.859 -1.516 1 54.69 272 LYS B O 1
ATOM 4201 N N . GLN B 1 273 ? -20.016 17.703 -2.184 1 54.53 273 GLN B N 1
ATOM 4202 C CA . GLN B 1 273 ? -18.656 17.766 -2.686 1 54.53 273 GLN B CA 1
ATOM 4203 C C . GLN B 1 273 ? -18.562 17.25 -4.121 1 54.53 273 GLN B C 1
ATOM 4205 O O . GLN B 1 273 ? -17.469 17.094 -4.664 1 54.53 273 GLN B O 1
ATOM 4210 N N . GLY B 1 274 ? -19.781 16.969 -4.707 1 53 274 GLY B N 1
ATOM 4211 C CA . GLY B 1 274 ? -19.812 16.297 -5.996 1 53 274 GLY B CA 1
ATOM 4212 C C . GLY B 1 274 ? -19.406 17.203 -7.145 1 53 274 GLY B C 1
ATOM 4213 O O . GLY B 1 274 ? -19.703 18.391 -7.141 1 53 274 GLY B O 1
ATOM 4214 N N . VAL B 1 275 ? -18.297 16.797 -7.781 1 56.06 275 VAL B N 1
ATOM 4215 C CA . VAL B 1 275 ? -17.766 17.547 -8.914 1 56.06 275 VAL B CA 1
ATOM 4216 C C . VAL B 1 275 ? -18.906 17.984 -9.82 1 56.06 275 VAL B C 1
ATOM 4218 O O . VAL B 1 275 ? -18.922 19.125 -10.289 1 56.06 275 VAL B O 1
ATOM 4221 N N . PHE B 1 276 ? -19.812 17.047 -9.961 1 53.09 276 PHE B N 1
ATOM 4222 C CA . PHE B 1 276 ? -20.891 17.391 -10.891 1 53.09 276 PHE B CA 1
ATOM 4223 C C . PHE B 1 276 ? -21.828 18.406 -10.273 1 53.09 276 PHE B C 1
ATOM 4225 O O . PHE B 1 276 ? -22.312 19.312 -10.953 1 53.09 276 PHE B O 1
ATOM 4232 N N . VAL B 1 277 ? -22.141 18.172 -9.039 1 51.03 277 VAL B N 1
ATOM 4233 C CA . VAL B 1 277 ? -23.078 19.094 -8.422 1 51.03 277 VAL B CA 1
ATOM 4234 C C . VAL B 1 277 ? -22.453 20.484 -8.352 1 51.03 277 VAL B C 1
ATOM 4236 O O . VAL B 1 277 ? -23.125 21.5 -8.578 1 51.03 277 VAL B O 1
ATOM 4239 N N . ARG B 1 278 ? -21.125 20.469 -7.988 1 53.09 278 ARG B N 1
ATOM 4240 C CA . ARG B 1 278 ? -20.453 21.766 -8.008 1 53.09 278 ARG B CA 1
ATOM 4241 C C . ARG B 1 278 ? -20.438 22.359 -9.414 1 53.09 278 ARG B C 1
ATOM 4243 O O . ARG B 1 278 ? -20.609 23.562 -9.578 1 53.09 278 ARG B O 1
ATOM 4250 N N . TRP B 1 279 ? -20.156 21.422 -10.359 1 50.56 279 TRP B N 1
ATOM 4251 C CA . TRP B 1 279 ? -20.203 21.891 -11.742 1 50.56 279 TRP B CA 1
ATOM 4252 C C . TRP B 1 279 ? -21.594 22.406 -12.086 1 50.56 279 TRP B C 1
ATOM 4254 O O . TRP B 1 279 ? -21.734 23.469 -12.703 1 50.56 279 TRP B O 1
ATOM 4264 N N . PHE B 1 280 ? -22.531 21.641 -11.625 1 48.03 280 PHE B N 1
ATOM 4265 C CA . PHE B 1 280 ? -23.891 22.047 -11.93 1 48.03 280 PHE B CA 1
ATOM 4266 C C . PHE B 1 280 ? -24.266 23.328 -11.18 1 48.03 280 PHE B C 1
ATOM 4268 O O . PHE B 1 280 ? -24.969 24.188 -11.703 1 48.03 280 PHE B O 1
ATOM 4275 N N . ARG B 1 281 ? -23.875 23.375 -9.945 1 49.81 281 ARG B N 1
ATOM 4276 C CA . ARG B 1 281 ? -24.203 24.578 -9.195 1 49.81 281 ARG B CA 1
ATOM 4277 C C . ARG B 1 281 ? -23.438 25.781 -9.75 1 49.81 281 ARG B C 1
ATOM 4279 O O . ARG B 1 281 ? -23.953 26.906 -9.758 1 49.81 281 ARG B O 1
ATOM 4286 N N . ARG B 1 282 ? -22.156 25.547 -10.07 1 49.09 282 ARG B N 1
ATOM 4287 C CA . ARG B 1 282 ? -21.469 26.672 -10.703 1 49.09 282 ARG B CA 1
ATOM 4288 C C . ARG B 1 282 ? -22.156 27.078 -11.992 1 49.09 282 ARG B C 1
ATOM 4290 O O . ARG B 1 282 ? -22.188 28.266 -12.336 1 49.09 282 ARG B O 1
ATOM 4297 N N . MET B 1 283 ? -22.594 26.172 -12.719 1 46.5 283 MET B N 1
ATOM 4298 C CA . MET B 1 283 ? -23.312 26.531 -13.938 1 46.5 283 MET B CA 1
ATOM 4299 C C . MET B 1 283 ? -24.594 27.312 -13.602 1 46.5 283 MET B C 1
ATOM 4301 O O . MET B 1 283 ? -25.031 28.156 -14.383 1 46.5 283 MET B O 1
ATOM 4305 N N . THR B 1 284 ? -25.141 26.906 -12.586 1 48.47 284 THR B N 1
ATOM 4306 C CA . THR B 1 284 ? -26.375 27.609 -12.289 1 48.47 284 THR B CA 1
ATOM 4307 C C . THR B 1 284 ? -26.094 28.953 -11.609 1 48.47 284 THR B C 1
ATOM 4309 O O . THR B 1 284 ? -26.922 29.859 -11.648 1 48.47 284 THR B O 1
ATOM 4312 N N . THR B 1 285 ? -25.031 29 -10.797 1 46.78 285 THR B N 1
ATOM 4313 C CA . THR B 1 285 ? -24.797 30.297 -10.164 1 46.78 285 THR B CA 1
ATOM 4314 C C . THR B 1 285 ? -24.203 31.281 -11.164 1 46.78 285 THR B C 1
ATOM 4316 O O . THR B 1 285 ? -24.078 32.469 -10.867 1 46.78 285 THR B O 1
ATOM 4319 N N . SER B 1 286 ? -23.344 30.766 -12.133 1 46.44 286 SER B N 1
ATOM 4320 C CA . SER B 1 286 ? -22.906 31.766 -13.086 1 46.44 286 SER B CA 1
ATOM 4321 C C . SER B 1 286 ? -24.094 32.406 -13.797 1 46.44 286 SER B C 1
ATOM 4323 O O . SER B 1 286 ? -23.922 33.375 -14.547 1 46.44 286 SER B O 1
ATOM 4325 N N . LYS B 1 287 ? -25.172 31.75 -13.852 1 43.03 287 LYS B N 1
ATOM 4326 C CA . LYS B 1 287 ? -26.266 32.469 -14.508 1 43.03 287 LYS B CA 1
ATOM 4327 C C . LYS B 1 287 ? -26.875 33.5 -13.562 1 43.03 287 LYS B C 1
ATOM 4329 O O . LYS B 1 287 ? -27.75 34.281 -13.961 1 43.03 287 LYS B O 1
ATOM 4334 N N . ALA B 1 288 ? -26.5 33.625 -12.266 1 35.16 288 ALA B N 1
ATOM 4335 C CA . ALA B 1 288 ? -27.047 34.844 -11.648 1 35.16 288 ALA B CA 1
ATOM 4336 C C . ALA B 1 288 ? -26.031 35.969 -11.641 1 35.16 288 ALA B C 1
ATOM 4338 O O . ALA B 1 288 ? -24.828 35.719 -11.492 1 35.16 288 ALA B O 1
#